Protein AF-A0A016TQR3-F1 (afdb_monomer_lite)

Structure (mmCIF, N/CA/C/O backbone):
data_AF-A0A016TQR3-F1
#
_entry.id   AF-A0A016TQR3-F1
#
loop_
_atom_site.group_PDB
_atom_site.id
_atom_site.type_symbol
_atom_site.label_atom_id
_atom_site.label_alt_id
_atom_site.label_comp_id
_atom_site.label_asym_id
_atom_site.label_entity_id
_atom_site.label_seq_id
_atom_site.pdbx_PDB_ins_code
_atom_site.Cartn_x
_atom_site.Cartn_y
_atom_site.Cartn_z
_atom_site.occupancy
_atom_site.B_iso_or_equiv
_atom_site.auth_seq_id
_atom_site.auth_comp_id
_atom_site.auth_asym_id
_atom_site.auth_atom_id
_atom_site.pdbx_PDB_model_num
ATOM 1 N N . MET A 1 1 ? -5.765 41.422 -17.165 1.00 73.00 1 MET A N 1
ATOM 2 C CA . MET A 1 1 ? -5.885 39.968 -17.413 1.00 73.00 1 MET A CA 1
ATOM 3 C C . MET A 1 1 ? -4.619 39.501 -18.118 1.00 73.00 1 MET A C 1
ATOM 5 O O . MET A 1 1 ? -4.247 40.118 -19.111 1.00 73.00 1 MET A O 1
ATOM 9 N N . ASN A 1 2 ? -3.899 38.522 -17.568 1.00 92.38 2 ASN A N 1
ATOM 10 C CA . ASN A 1 2 ? -2.544 38.173 -18.017 1.00 92.38 2 ASN A CA 1
ATOM 11 C C . ASN A 1 2 ? -2.551 37.248 -19.265 1.00 92.38 2 ASN A C 1
ATOM 13 O O . ASN A 1 2 ? -3.599 36.991 -19.865 1.00 92.38 2 ASN A O 1
ATOM 17 N N . LEU A 1 3 ? -1.380 36.791 -19.731 1.00 90.50 3 LEU A N 1
ATOM 18 C CA . LEU A 1 3 ? -1.295 35.873 -20.880 1.00 90.50 3 LEU A CA 1
ATOM 19 C C . LEU A 1 3 ? -1.914 34.498 -20.577 1.00 90.50 3 LEU A C 1
ATOM 21 O O . LEU A 1 3 ? -2.667 33.982 -21.400 1.00 90.50 3 LEU A O 1
ATOM 25 N N . VAL A 1 4 ? -1.651 33.939 -19.393 1.00 89.12 4 VAL A N 1
ATOM 26 C CA . VAL A 1 4 ? -2.193 32.645 -18.949 1.00 89.12 4 VAL A CA 1
ATOM 27 C C . VAL A 1 4 ? -3.717 32.703 -18.846 1.00 89.12 4 VAL A C 1
ATOM 29 O O . VAL A 1 4 ? -4.380 31.788 -19.312 1.00 89.12 4 VAL A O 1
ATOM 32 N N . ASP A 1 5 ? -4.292 33.795 -18.342 1.00 89.81 5 ASP A N 1
ATOM 33 C CA . ASP A 1 5 ? -5.744 34.011 -18.296 1.00 89.81 5 ASP A CA 1
ATOM 34 C C . ASP A 1 5 ? -6.366 34.072 -19.705 1.00 89.81 5 ASP A C 1
ATOM 36 O O . ASP A 1 5 ? -7.411 33.468 -19.958 1.00 89.81 5 ASP A O 1
ATOM 40 N N . ARG A 1 6 ? -5.717 34.783 -20.643 1.00 90.25 6 ARG A N 1
ATOM 41 C CA . ARG A 1 6 ? -6.154 34.878 -22.051 1.00 90.25 6 ARG A CA 1
ATOM 42 C C . ARG A 1 6 ? -6.093 33.524 -22.758 1.00 90.25 6 ARG A C 1
ATOM 44 O O . ARG A 1 6 ? -7.014 33.185 -23.498 1.00 90.25 6 ARG A O 1
ATOM 51 N N . LEU A 1 7 ? -5.048 32.736 -22.507 1.00 89.31 7 LEU A N 1
ATOM 52 C CA . LEU A 1 7 ? -4.948 31.360 -22.996 1.00 89.31 7 LEU A CA 1
ATOM 53 C C . LEU A 1 7 ? -5.981 30.454 -22.317 1.00 89.31 7 LEU A C 1
ATOM 55 O O . LEU A 1 7 ? -6.650 29.687 -23.000 1.00 89.31 7 LEU A O 1
ATOM 59 N N . ARG A 1 8 ? -6.198 30.595 -21.006 1.00 88.50 8 ARG A N 1
ATOM 60 C CA . ARG A 1 8 ? -7.197 29.840 -20.239 1.00 88.50 8 ARG A CA 1
ATOM 61 C C . ARG A 1 8 ? -8.605 30.053 -20.784 1.00 88.50 8 ARG A C 1
ATOM 63 O O . ARG A 1 8 ? -9.319 29.074 -20.936 1.00 88.50 8 ARG A O 1
ATOM 70 N N . GLN A 1 9 ? -9.003 31.276 -21.133 1.00 86.25 9 GLN A N 1
ATOM 71 C CA . GLN A 1 9 ? -10.311 31.509 -21.763 1.00 86.25 9 GLN A CA 1
ATOM 72 C C . GLN A 1 9 ? -10.464 30.796 -23.118 1.00 86.25 9 GLN A C 1
ATOM 74 O O . GLN A 1 9 ? -11.555 30.327 -23.424 1.00 86.25 9 GLN A O 1
ATOM 79 N N . LYS A 1 10 ? -9.386 30.673 -23.906 1.00 88.75 10 LYS A N 1
ATOM 80 C CA . LYS A 1 10 ? -9.402 30.006 -25.222 1.00 88.75 10 LYS A CA 1
ATOM 81 C C . LYS A 1 10 ? -9.240 28.481 -25.161 1.00 88.75 10 LYS A C 1
ATOM 83 O O . LYS A 1 10 ? -9.727 27.793 -26.049 1.00 88.75 10 LYS A O 1
ATOM 88 N N . LEU A 1 11 ? -8.548 27.961 -24.146 1.00 89.69 11 LEU A N 1
ATOM 89 C CA . LEU A 1 11 ? -8.134 26.553 -24.034 1.00 89.69 11 LEU A CA 1
ATOM 90 C C . LEU A 1 11 ? -8.839 25.789 -22.893 1.00 89.69 11 LEU A C 1
ATOM 92 O O . LEU A 1 11 ? -8.511 24.634 -22.628 1.00 89.69 11 LEU A O 1
ATOM 96 N N . ASN A 1 12 ? -9.793 26.407 -22.186 1.00 89.19 12 ASN A N 1
ATOM 97 C CA . ASN A 1 12 ? -10.526 25.750 -21.102 1.00 89.19 12 ASN A CA 1
ATOM 98 C C . ASN A 1 12 ? -11.423 24.617 -21.626 1.00 89.19 12 ASN A C 1
ATOM 100 O O . ASN A 1 12 ? -12.445 24.851 -22.272 1.00 89.19 12 ASN A O 1
ATOM 104 N N . ILE A 1 13 ? -11.085 23.382 -21.261 1.00 91.62 13 ILE A N 1
ATOM 105 C CA . ILE A 1 13 ? -11.879 22.196 -21.576 1.00 91.62 13 ILE A CA 1
ATOM 106 C C . ILE A 1 13 ? -13.122 22.176 -20.678 1.00 91.62 13 ILE A C 1
ATOM 108 O O . ILE A 1 13 ? -13.078 21.757 -19.516 1.00 91.62 13 ILE A O 1
ATOM 112 N N . GLY A 1 14 ? -14.247 22.636 -21.234 1.00 87.81 14 GLY A N 1
ATOM 113 C CA . GLY A 1 14 ? -15.534 22.700 -20.537 1.00 87.81 14 GLY A CA 1
ATOM 114 C C . GLY A 1 14 ? -16.043 21.329 -20.078 1.00 87.81 14 GLY A C 1
ATOM 115 O O . GLY A 1 14 ? -16.493 21.196 -18.938 1.00 87.81 14 GLY A O 1
ATOM 116 N N . ASN A 1 15 ? -15.901 20.295 -20.918 1.00 93.81 15 ASN A N 1
ATOM 117 C CA . ASN A 1 15 ? -16.308 18.927 -20.588 1.00 93.81 15 ASN A CA 1
ATOM 118 C C . ASN A 1 15 ? -15.488 18.381 -19.403 1.00 93.81 15 ASN A C 1
ATOM 120 O O . ASN A 1 15 ? -14.281 18.152 -19.509 1.00 93.81 15 ASN A O 1
ATOM 124 N N . GLU A 1 16 ? -16.167 18.150 -18.277 1.00 93.38 16 GLU A N 1
ATOM 125 C CA . GLU A 1 16 ? -15.558 17.632 -17.053 1.00 93.38 16 GLU A CA 1
ATOM 126 C C . GLU A 1 16 ? -14.866 16.283 -17.260 1.00 93.38 16 GLU A C 1
ATOM 128 O O . GLU A 1 16 ? -13.769 16.099 -16.744 1.00 93.38 16 GLU A O 1
ATOM 133 N N . LEU A 1 17 ? -15.455 15.359 -18.027 1.00 94.50 17 LEU A N 1
ATOM 134 C CA . LEU A 1 17 ? -14.884 14.025 -18.216 1.00 94.50 17 LEU A CA 1
ATOM 135 C C . LEU A 1 17 ? -13.530 14.092 -18.931 1.00 94.50 17 LEU A C 1
ATOM 137 O O . LEU A 1 17 ? -12.596 13.412 -18.521 1.00 94.50 17 LEU A O 1
ATOM 141 N N . TYR A 1 18 ? -13.398 14.944 -19.951 1.00 95.25 18 TYR A N 1
ATOM 142 C CA . TYR A 1 18 ? -12.132 15.131 -20.669 1.00 95.25 18 TYR A CA 1
ATOM 143 C C . TYR A 1 18 ? -11.087 15.838 -19.799 1.00 95.25 18 TYR A C 1
ATOM 145 O O . TYR A 1 18 ? -9.927 15.432 -19.767 1.00 95.25 18 TYR A O 1
ATOM 153 N N . ARG A 1 19 ? -11.502 16.853 -19.032 1.00 95.56 19 ARG A N 1
ATOM 154 C CA . ARG A 1 19 ? -10.627 17.560 -18.086 1.00 95.56 19 ARG A CA 1
ATOM 155 C C . ARG A 1 19 ? -10.131 16.637 -16.961 1.00 95.56 19 ARG A C 1
ATOM 157 O O . ARG A 1 19 ? -8.961 16.698 -16.597 1.00 95.56 19 ARG A O 1
ATOM 164 N N . ALA A 1 20 ? -10.992 15.753 -16.457 1.00 96.62 20 ALA A N 1
ATOM 165 C CA . ALA A 1 20 ? -10.644 14.732 -15.473 1.00 96.62 20 ALA A CA 1
ATOM 166 C C . ALA A 1 20 ? -9.744 13.634 -16.065 1.00 96.62 20 ALA A C 1
ATOM 168 O O . ALA A 1 20 ? -8.763 13.260 -15.434 1.00 96.62 20 ALA A O 1
ATOM 169 N N . ALA A 1 21 ? -10.010 13.170 -17.291 1.00 98.12 21 ALA A N 1
ATOM 170 C CA . ALA A 1 21 ? -9.163 12.195 -17.981 1.00 98.12 21 ALA A CA 1
ATOM 171 C C . ALA A 1 21 ? -7.731 12.716 -18.191 1.00 98.12 21 ALA A C 1
ATOM 173 O O . ALA A 1 21 ? -6.769 11.996 -17.942 1.00 98.12 21 ALA A O 1
ATOM 174 N N . LEU A 1 22 ? -7.573 13.985 -18.581 1.00 97.88 22 LEU A N 1
ATOM 175 C CA . LEU A 1 22 ? -6.255 14.615 -18.711 1.00 97.88 22 LEU A CA 1
ATOM 176 C C . LEU A 1 22 ? -5.542 14.770 -17.360 1.00 97.88 22 LEU A C 1
ATOM 178 O O . LEU A 1 22 ? -4.329 14.580 -17.296 1.00 97.88 22 LEU A O 1
ATOM 182 N N . ALA A 1 23 ? -6.276 15.057 -16.279 1.00 98.12 23 ALA A N 1
ATOM 183 C CA . ALA A 1 23 ? -5.708 15.082 -14.932 1.00 98.12 23 ALA A CA 1
ATOM 184 C C . ALA A 1 23 ? -5.243 13.689 -14.474 1.00 98.12 23 ALA A C 1
ATOM 186 O O . ALA A 1 23 ? -4.134 13.569 -13.962 1.00 98.12 23 ALA A O 1
ATOM 187 N N . GLU A 1 24 ? -6.030 12.635 -14.715 1.00 98.62 24 GLU A N 1
ATOM 188 C CA . GLU A 1 24 ? -5.632 11.249 -14.432 1.00 98.62 24 GLU A CA 1
ATOM 189 C C . GLU A 1 24 ? -4.402 10.826 -15.247 1.00 98.62 24 GLU A C 1
ATOM 191 O O . GLU A 1 24 ? -3.471 10.257 -14.680 1.00 98.62 24 GLU A O 1
ATOM 196 N N . LEU A 1 25 ? -4.350 11.151 -16.544 1.00 98.69 25 LEU A N 1
ATOM 197 C CA . LEU A 1 25 ? -3.195 10.886 -17.409 1.00 98.69 25 LEU A CA 1
ATOM 198 C C . LEU A 1 25 ? -1.939 11.587 -16.878 1.00 98.69 25 LEU A C 1
ATOM 200 O O . LEU A 1 25 ? -0.921 10.935 -16.650 1.00 98.69 25 LEU A O 1
ATOM 204 N N . PHE A 1 26 ? -2.010 12.899 -16.636 1.00 98.62 26 PHE A N 1
ATOM 205 C CA . PHE A 1 26 ? -0.858 13.677 -16.179 1.00 98.62 26 PHE A CA 1
ATOM 206 C C . PHE A 1 26 ? -0.382 13.247 -14.786 1.00 98.62 26 PHE A C 1
ATOM 208 O O . PHE A 1 26 ? 0.806 13.008 -14.586 1.00 98.62 26 PHE A O 1
ATOM 215 N N . CYS A 1 27 ? -1.297 13.094 -13.827 1.00 98.69 27 CYS A N 1
ATOM 216 C CA . CYS A 1 27 ? -0.936 12.769 -12.448 1.00 98.69 27 CYS A CA 1
ATOM 217 C C . CYS A 1 27 ? -0.469 11.311 -12.304 1.00 98.69 27 CYS A C 1
ATOM 219 O O . CYS A 1 27 ? 0.442 11.047 -11.522 1.00 98.69 27 CYS A O 1
ATOM 221 N N . THR A 1 28 ? -1.000 10.373 -13.100 1.00 98.88 28 THR A N 1
ATOM 222 C CA . THR A 1 28 ? -0.460 9.000 -13.161 1.00 98.88 28 THR A CA 1
ATOM 223 C C . THR A 1 28 ? 0.906 8.979 -13.853 1.00 98.88 28 THR A C 1
ATOM 225 O O . THR A 1 28 ? 1.805 8.270 -13.410 1.00 98.88 28 THR A O 1
ATOM 228 N N . GLY A 1 29 ? 1.115 9.800 -14.889 1.00 98.81 29 GLY A N 1
ATOM 229 C CA . GLY A 1 29 ? 2.429 9.967 -15.516 1.00 98.81 29 GLY A CA 1
ATOM 230 C C . GLY A 1 29 ? 3.480 10.538 -14.567 1.00 98.81 29 GLY A C 1
ATOM 231 O O . GLY A 1 29 ? 4.577 9.993 -14.485 1.00 98.81 29 GLY A O 1
ATOM 232 N N . PHE A 1 30 ? 3.129 11.554 -13.777 1.00 98.75 30 PHE A N 1
ATOM 233 C CA . PHE A 1 30 ? 3.987 12.084 -12.716 1.00 98.75 30 PHE A CA 1
ATOM 234 C C . PHE A 1 30 ? 4.287 11.031 -11.636 1.00 98.75 30 PHE A C 1
ATOM 236 O O . PHE A 1 30 ? 5.444 10.869 -11.248 1.00 98.75 30 PHE A O 1
ATOM 243 N N . LEU A 1 31 ? 3.270 10.274 -11.195 1.00 98.69 31 LEU A N 1
ATOM 244 C CA . LEU A 1 31 ? 3.427 9.183 -10.228 1.00 98.69 31 LEU A CA 1
ATOM 245 C C . LEU A 1 31 ? 4.438 8.133 -10.712 1.00 98.69 31 LEU A C 1
ATOM 247 O O . LEU A 1 31 ? 5.338 7.748 -9.964 1.00 98.69 31 LEU A O 1
ATOM 251 N N . LEU A 1 32 ? 4.321 7.692 -11.968 1.00 98.62 32 LEU A N 1
ATOM 252 C CA . LEU A 1 32 ? 5.238 6.705 -12.536 1.00 98.62 32 LEU A CA 1
ATOM 253 C C . LEU A 1 32 ? 6.623 7.281 -12.818 1.00 98.62 32 LEU A C 1
ATOM 255 O O . LEU A 1 32 ? 7.607 6.595 -12.555 1.00 98.62 32 LEU A O 1
ATOM 259 N N . PHE A 1 33 ? 6.723 8.520 -13.300 1.00 98.75 33 PHE A N 1
ATOM 260 C CA . PHE A 1 33 ? 8.010 9.181 -13.509 1.00 98.75 33 PHE A CA 1
ATOM 261 C C . PHE A 1 33 ? 8.793 9.283 -12.194 1.00 98.75 33 PHE A C 1
ATOM 263 O O . PHE A 1 33 ? 9.902 8.764 -12.092 1.00 98.75 33 PHE A O 1
ATOM 270 N N . GLY A 1 34 ? 8.197 9.864 -11.148 1.00 98.25 34 GLY A N 1
ATOM 271 C CA . GLY A 1 34 ? 8.855 9.992 -9.846 1.00 98.25 34 GLY A CA 1
ATOM 272 C C . GLY A 1 34 ? 9.199 8.632 -9.228 1.00 98.25 34 GLY A C 1
ATOM 273 O O . GLY A 1 34 ? 10.348 8.395 -8.859 1.00 98.25 34 GLY A O 1
ATOM 274 N N . GLY A 1 35 ? 8.236 7.707 -9.178 1.00 97.81 35 GLY A N 1
ATOM 275 C CA . GLY A 1 35 ? 8.433 6.387 -8.578 1.00 97.81 35 GLY A CA 1
ATOM 276 C C . GLY A 1 35 ? 9.458 5.516 -9.315 1.00 97.81 35 GLY A C 1
ATOM 277 O O . GLY A 1 35 ? 10.310 4.883 -8.689 1.00 97.81 35 GLY A O 1
ATOM 278 N N . THR A 1 36 ? 9.446 5.504 -10.651 1.00 98.44 36 THR A N 1
ATOM 279 C CA . THR A 1 36 ? 10.431 4.719 -11.413 1.00 98.44 36 THR A CA 1
ATOM 280 C C . THR A 1 36 ? 11.805 5.399 -11.463 1.00 98.44 36 THR A C 1
ATOM 282 O O . THR A 1 36 ? 12.807 4.689 -11.477 1.00 98.44 36 THR A O 1
ATOM 285 N N . CYS A 1 37 ? 11.906 6.731 -11.337 1.00 97.88 37 CYS A N 1
ATOM 286 C CA . CYS A 1 37 ? 13.180 7.417 -11.064 1.00 97.88 37 CYS A CA 1
ATOM 287 C C . CYS A 1 37 ? 13.779 7.017 -9.699 1.00 97.88 37 CYS A C 1
ATOM 289 O O . CYS A 1 37 ? 14.977 6.748 -9.611 1.00 97.88 37 CYS A O 1
ATOM 291 N N . VAL A 1 38 ? 12.958 6.897 -8.647 1.00 97.00 38 VAL A N 1
ATOM 292 C CA . VAL A 1 38 ? 13.393 6.384 -7.329 1.00 97.00 38 VAL A CA 1
ATOM 293 C C . VAL A 1 38 ? 13.904 4.938 -7.441 1.00 97.00 38 VAL A C 1
ATOM 295 O O . VAL A 1 38 ? 14.979 4.618 -6.922 1.00 97.00 38 VAL A O 1
ATOM 298 N N . ASN A 1 39 ? 13.201 4.078 -8.189 1.00 96.75 39 ASN A N 1
ATOM 299 C CA . ASN A 1 39 ? 13.657 2.711 -8.471 1.00 96.75 39 ASN A CA 1
ATOM 300 C C . ASN A 1 39 ? 14.967 2.681 -9.279 1.00 96.75 39 ASN A C 1
ATOM 302 O O . ASN A 1 39 ? 15.836 1.856 -8.998 1.00 96.75 39 ASN A O 1
ATOM 306 N N . ALA A 1 40 ? 15.126 3.571 -10.265 1.00 97.25 40 ALA A N 1
ATOM 307 C CA . ALA A 1 40 ? 16.334 3.670 -11.081 1.00 97.25 40 ALA A CA 1
ATOM 308 C C . ALA A 1 40 ? 17.554 3.999 -10.211 1.00 97.25 40 ALA A C 1
ATOM 310 O O . ALA A 1 40 ? 18.559 3.296 -10.283 1.00 97.25 40 ALA A O 1
ATOM 311 N N . GLN A 1 41 ? 17.447 4.982 -9.312 1.00 95.56 41 GLN A N 1
ATOM 312 C CA . GLN A 1 41 ? 18.518 5.305 -8.360 1.00 95.56 41 GLN A CA 1
ATOM 313 C C . GLN A 1 41 ? 18.863 4.120 -7.450 1.00 95.56 41 GLN A C 1
ATOM 315 O O . GLN A 1 41 ? 20.037 3.844 -7.219 1.00 95.56 41 GLN A O 1
ATOM 320 N N . PHE A 1 42 ? 17.862 3.382 -6.964 1.00 94.69 42 PHE A N 1
ATOM 321 C CA . PHE A 1 42 ? 18.068 2.217 -6.098 1.00 94.69 42 PHE A CA 1
ATOM 322 C C . PHE A 1 42 ? 18.780 1.051 -6.805 1.00 94.69 42 PHE A C 1
ATOM 324 O O . PHE A 1 42 ? 19.728 0.474 -6.267 1.00 94.69 42 PHE A O 1
ATOM 331 N N . ILE A 1 43 ? 18.343 0.717 -8.022 1.00 95.00 43 ILE A N 1
ATOM 332 C CA . ILE A 1 43 ? 18.852 -0.424 -8.794 1.00 95.00 43 ILE A CA 1
ATOM 333 C C . ILE A 1 43 ? 20.220 -0.105 -9.407 1.00 95.00 43 ILE A C 1
ATOM 335 O O . ILE A 1 43 ? 21.170 -0.863 -9.213 1.00 95.00 43 ILE A O 1
ATOM 339 N N . LEU A 1 44 ? 20.346 1.032 -10.098 1.00 95.81 44 LEU A N 1
ATOM 340 C CA . LEU A 1 44 ? 21.541 1.375 -10.878 1.00 95.81 44 LEU A CA 1
ATOM 341 C C . LEU A 1 44 ? 22.740 1.735 -9.987 1.00 95.81 44 LEU A C 1
ATOM 343 O O . LEU A 1 44 ? 23.872 1.414 -10.340 1.00 95.81 44 LEU A O 1
ATOM 347 N N . SER A 1 45 ? 22.509 2.319 -8.801 1.00 93.69 45 SER A N 1
ATOM 348 C CA . SER A 1 45 ? 23.572 2.548 -7.804 1.00 93.69 45 SER A CA 1
ATOM 349 C C . SER A 1 45 ? 24.004 1.281 -7.060 1.00 93.69 45 SER A C 1
ATOM 351 O O . SER A 1 45 ? 24.914 1.348 -6.234 1.00 93.69 45 SER A O 1
ATOM 353 N N . GLN A 1 46 ? 23.339 0.139 -7.284 1.00 90.19 46 GLN A N 1
ATOM 354 C CA . GLN A 1 46 ? 23.481 -1.071 -6.467 1.00 90.19 46 GLN A CA 1
ATOM 355 C C . GLN A 1 46 ? 23.292 -0.784 -4.964 1.00 90.19 46 GLN A C 1
ATOM 357 O O . GLN A 1 46 ? 24.021 -1.321 -4.132 1.00 90.19 46 GLN A O 1
ATOM 362 N N . ARG A 1 47 ? 22.310 0.068 -4.623 1.00 86.56 47 ARG A N 1
ATOM 363 C CA . ARG A 1 47 ? 21.993 0.543 -3.258 1.00 86.56 47 ARG A CA 1
ATOM 364 C C . ARG A 1 47 ? 23.052 1.437 -2.597 1.00 86.56 47 ARG A C 1
ATOM 366 O O . ARG A 1 47 ? 22.936 1.722 -1.412 1.00 86.56 47 ARG A O 1
ATOM 373 N N . ARG A 1 48 ? 24.069 1.914 -3.325 1.00 86.19 48 ARG A N 1
ATOM 374 C CA . ARG A 1 48 ? 25.114 2.792 -2.755 1.00 86.19 48 ARG A CA 1
ATOM 375 C C . ARG A 1 48 ? 24.631 4.213 -2.455 1.00 86.19 48 ARG A C 1
ATOM 377 O O . ARG A 1 48 ? 25.265 4.899 -1.665 1.00 86.19 48 ARG A O 1
ATOM 384 N N . THR A 1 49 ? 23.549 4.663 -3.094 1.00 85.00 49 THR A N 1
ATOM 385 C CA . THR A 1 49 ? 23.011 6.029 -2.932 1.00 85.00 49 THR A CA 1
ATOM 386 C C . THR A 1 49 ? 21.559 6.064 -2.454 1.00 85.00 49 THR A C 1
ATOM 388 O O . THR A 1 49 ? 20.984 7.144 -2.359 1.00 85.00 49 THR A O 1
ATOM 391 N N . ASN A 1 50 ? 20.926 4.908 -2.230 1.00 83.62 50 ASN A N 1
ATOM 392 C CA . ASN A 1 50 ? 19.510 4.825 -1.879 1.00 83.62 50 ASN A CA 1
ATOM 393 C C . ASN A 1 50 ? 19.202 3.502 -1.153 1.00 83.62 50 ASN A C 1
ATOM 395 O O . ASN A 1 50 ? 19.587 2.430 -1.626 1.00 83.62 50 ASN A O 1
ATOM 399 N N . GLU A 1 51 ? 18.473 3.578 -0.041 1.00 86.88 51 GLU A N 1
ATOM 400 C CA . GLU A 1 51 ? 18.044 2.434 0.775 1.00 86.88 51 GLU A CA 1
ATOM 401 C C . GLU A 1 51 ? 16.554 2.114 0.579 1.00 86.88 51 GLU A C 1
ATOM 403 O O . GLU A 1 51 ? 15.810 2.890 -0.019 1.00 86.88 51 GLU A O 1
ATOM 408 N N . TRP A 1 52 ? 16.083 0.966 1.081 1.00 86.94 52 TRP A N 1
ATOM 409 C CA . TRP A 1 52 ? 14.688 0.568 0.858 1.00 86.94 52 TRP A CA 1
ATOM 410 C C . TRP A 1 52 ? 13.677 1.490 1.564 1.00 86.94 52 TRP A C 1
ATOM 412 O O . TRP A 1 52 ? 12.657 1.845 0.971 1.00 86.94 52 TRP A O 1
ATOM 422 N N . VAL A 1 53 ? 13.987 1.951 2.781 1.00 89.50 53 VAL A N 1
ATOM 423 C CA . VAL A 1 53 ? 13.191 2.960 3.505 1.00 89.50 53 VAL A CA 1
ATOM 424 C C . VAL A 1 53 ? 12.981 4.221 2.651 1.00 89.50 53 VAL A C 1
ATOM 426 O O . VAL A 1 53 ? 11.861 4.717 2.527 1.00 89.50 53 VAL A O 1
ATOM 429 N N . CYS A 1 54 ? 14.027 4.671 1.953 1.00 91.75 54 CYS A N 1
ATOM 430 C CA . CYS A 1 54 ? 13.993 5.816 1.046 1.00 91.75 54 CYS A CA 1
ATOM 431 C C . CYS A 1 54 ? 13.247 5.528 -0.270 1.00 91.75 54 CYS A C 1
ATOM 433 O O . CYS A 1 54 ? 12.601 6.430 -0.802 1.00 91.75 54 CYS A O 1
ATOM 435 N N . VAL A 1 55 ? 13.244 4.283 -0.769 1.00 94.12 55 VAL A N 1
ATOM 436 C CA . VAL A 1 55 ? 12.359 3.874 -1.879 1.00 94.12 55 VAL A CA 1
ATOM 437 C C . VAL A 1 55 ? 10.891 4.002 -1.472 1.00 94.12 55 VAL A C 1
ATOM 439 O O . VAL A 1 55 ? 10.118 4.644 -2.183 1.00 94.12 55 VAL A O 1
ATOM 442 N N . ALA A 1 56 ? 10.510 3.442 -0.323 1.00 95.12 56 ALA A N 1
ATOM 443 C CA . ALA A 1 56 ? 9.135 3.482 0.171 1.00 95.12 56 ALA A CA 1
ATOM 444 C C . ALA A 1 56 ? 8.653 4.927 0.420 1.00 95.12 56 ALA A C 1
ATOM 446 O O . ALA A 1 56 ? 7.605 5.332 -0.088 1.00 95.12 56 ALA A O 1
ATOM 447 N N . VAL A 1 57 ? 9.458 5.735 1.122 1.00 96.00 57 VAL A N 1
ATOM 448 C CA . VAL A 1 57 ? 9.185 7.164 1.362 1.00 96.00 57 VAL A CA 1
ATOM 449 C C . VAL A 1 57 ? 9.127 7.959 0.052 1.00 96.00 57 VAL A C 1
ATOM 451 O O . VAL A 1 57 ? 8.229 8.783 -0.121 1.00 96.00 57 VAL A O 1
ATOM 454 N N . GLY A 1 58 ? 10.032 7.697 -0.896 1.00 97.19 58 GLY A N 1
ATOM 455 C CA . GLY A 1 58 ? 10.063 8.369 -2.196 1.00 97.19 58 GLY A CA 1
ATOM 456 C C . GLY A 1 58 ? 8.787 8.145 -3.010 1.00 97.19 58 GLY A C 1
ATOM 457 O O . GLY A 1 58 ? 8.194 9.107 -3.497 1.00 97.19 58 GLY A O 1
ATOM 458 N N . TRP A 1 59 ? 8.308 6.899 -3.094 1.00 97.81 59 TRP A N 1
ATOM 459 C CA . TRP A 1 59 ? 7.026 6.583 -3.735 1.00 97.81 59 TRP A CA 1
ATOM 460 C C . TRP A 1 59 ? 5.841 7.273 -3.038 1.00 97.81 59 TRP A C 1
ATOM 462 O O . TRP A 1 59 ? 4.980 7.833 -3.720 1.00 97.81 59 TRP A O 1
ATOM 472 N N . GLY A 1 60 ? 5.811 7.301 -1.701 1.00 98.06 60 GLY A N 1
ATOM 473 C CA . GLY A 1 60 ? 4.762 7.985 -0.936 1.00 98.06 60 GLY A CA 1
ATOM 474 C C . GLY A 1 60 ? 4.730 9.505 -1.134 1.00 98.06 60 GLY A C 1
ATOM 475 O O . GLY A 1 60 ? 3.660 10.076 -1.347 1.00 98.06 60 GLY A O 1
ATOM 476 N N . ILE A 1 61 ? 5.891 10.170 -1.143 1.00 98.38 61 ILE A N 1
ATOM 477 C CA . ILE A 1 61 ? 6.004 11.615 -1.415 1.00 98.38 61 ILE A CA 1
ATOM 478 C C . ILE A 1 61 ? 5.589 11.938 -2.858 1.00 98.38 61 ILE A C 1
ATOM 480 O O . ILE A 1 61 ? 4.871 12.911 -3.097 1.00 98.38 61 ILE A O 1
ATOM 484 N N . VAL A 1 62 ? 5.982 11.110 -3.828 1.00 98.50 62 VAL A N 1
ATOM 485 C CA . VAL A 1 62 ? 5.556 11.274 -5.225 1.00 98.50 62 VAL A CA 1
ATOM 486 C C . VAL A 1 62 ? 4.034 11.118 -5.360 1.00 98.50 62 VAL A C 1
ATOM 488 O O . VAL A 1 62 ? 3.406 11.926 -6.049 1.00 98.50 62 VAL A O 1
ATOM 491 N N . LEU A 1 63 ? 3.414 10.152 -4.666 1.00 98.50 63 LEU A N 1
ATOM 492 C CA . LEU A 1 63 ? 1.953 10.005 -4.654 1.00 98.50 63 LEU A CA 1
ATOM 493 C C . LEU A 1 63 ? 1.250 11.197 -3.989 1.00 98.50 63 LEU A C 1
ATOM 495 O O . LEU A 1 63 ? 0.246 11.659 -4.525 1.00 98.50 63 LEU A O 1
ATOM 499 N N . LEU A 1 64 ? 1.778 11.729 -2.880 1.00 98.25 64 LEU A N 1
ATOM 500 C CA . LEU A 1 64 ? 1.251 12.932 -2.219 1.00 98.25 64 LEU A CA 1
ATOM 501 C C . LEU A 1 64 ? 1.103 14.080 -3.226 1.00 98.25 64 LEU A C 1
ATOM 503 O O . LEU A 1 64 ? 0.015 14.644 -3.365 1.00 98.25 64 LEU A O 1
ATOM 507 N N . PHE A 1 65 ? 2.166 14.392 -3.974 1.00 98.31 65 PHE A N 1
ATOM 508 C CA . PHE A 1 65 ? 2.129 15.456 -4.980 1.00 98.31 65 PHE A CA 1
ATOM 509 C C . PHE A 1 65 ? 1.228 15.112 -6.174 1.00 98.31 65 PHE A C 1
ATOM 511 O O . PHE A 1 65 ? 0.467 15.971 -6.623 1.00 98.31 65 PHE A O 1
ATOM 518 N N . ALA A 1 66 ? 1.239 13.863 -6.653 1.00 98.38 66 ALA A N 1
ATOM 519 C CA . ALA A 1 66 ? 0.350 13.417 -7.727 1.00 98.38 66 ALA A CA 1
ATOM 520 C C . ALA A 1 66 ? -1.138 13.589 -7.357 1.00 98.38 66 ALA A C 1
ATOM 522 O O . ALA A 1 66 ? -1.931 14.098 -8.154 1.00 98.38 66 ALA A O 1
ATOM 523 N N . VAL A 1 67 ? -1.512 13.230 -6.124 1.00 98.00 67 VAL A N 1
ATOM 524 C CA . VAL A 1 67 ? -2.872 13.402 -5.600 1.00 98.00 67 VAL A CA 1
ATOM 525 C C . VAL A 1 67 ? -3.196 14.883 -5.410 1.00 98.00 67 VAL A C 1
ATOM 527 O O . VAL A 1 67 ? -4.237 15.335 -5.882 1.00 98.00 67 VAL A O 1
ATOM 530 N N . GLN A 1 68 ? -2.294 15.667 -4.811 1.00 96.69 68 GLN A N 1
ATOM 531 C CA . GLN A 1 68 ? -2.474 17.110 -4.608 1.00 96.69 68 GLN A CA 1
ATOM 532 C C . GLN A 1 68 ? -2.751 17.869 -5.922 1.00 96.69 68 GLN A C 1
ATOM 534 O O . GLN A 1 68 ? -3.538 18.818 -5.922 1.00 96.69 68 GLN A O 1
ATOM 539 N N . MET A 1 69 ? -2.156 17.445 -7.044 1.00 95.94 69 MET A N 1
ATOM 540 C CA . MET A 1 69 ? -2.423 18.019 -8.370 1.00 95.94 69 MET A CA 1
ATOM 541 C C . MET A 1 69 ? -3.795 17.615 -8.939 1.00 95.94 69 MET A C 1
ATOM 543 O O . MET A 1 69 ? -4.536 18.473 -9.422 1.00 95.94 69 MET A O 1
ATOM 547 N N . GLY A 1 70 ? -4.159 16.328 -8.887 1.00 93.50 70 GLY A N 1
ATOM 548 C CA . GLY A 1 70 ? -5.378 15.815 -9.531 1.00 93.50 70 GLY A CA 1
ATOM 549 C C . GLY A 1 70 ? -6.672 15.959 -8.715 1.00 93.50 70 GLY A C 1
ATOM 550 O O . GLY A 1 70 ? -7.764 16.000 -9.290 1.00 93.50 70 GLY A O 1
ATOM 551 N N . PHE A 1 71 ? -6.583 16.059 -7.384 1.00 91.50 71 PHE A N 1
ATOM 552 C CA . PHE A 1 71 ? -7.713 15.885 -6.456 1.00 91.50 71 PHE A CA 1
ATOM 553 C C . PHE A 1 71 ? -8.904 16.817 -6.732 1.00 91.50 71 PHE A C 1
ATOM 555 O O . PHE A 1 71 ? -10.054 16.384 -6.698 1.00 91.50 71 PHE A O 1
ATOM 562 N N . ARG A 1 72 ? -8.649 18.085 -7.088 1.00 90.25 72 ARG A N 1
ATOM 563 C CA . ARG A 1 72 ? -9.702 19.071 -7.412 1.00 90.25 72 ARG A CA 1
ATOM 564 C C . ARG A 1 72 ? -10.260 18.974 -8.841 1.00 90.25 72 ARG A C 1
ATOM 566 O O . ARG A 1 72 ? -11.109 19.789 -9.196 1.00 90.25 72 ARG A O 1
ATOM 573 N N . ILE A 1 73 ? -9.780 18.039 -9.665 1.00 92.56 73 ILE A N 1
ATOM 574 C CA . ILE A 1 73 ? -10.140 17.930 -11.089 1.00 92.56 73 ILE A CA 1
ATOM 575 C C . ILE A 1 73 ? -10.773 16.574 -11.411 1.00 92.56 73 ILE A C 1
ATOM 577 O O . ILE A 1 73 ? -11.844 16.537 -12.013 1.00 92.56 73 ILE A O 1
ATOM 581 N N . SER A 1 74 ? -10.127 15.475 -11.016 1.00 94.38 74 SER A N 1
ATOM 582 C CA . SER A 1 74 ? -10.597 14.102 -11.253 1.00 94.38 74 SER A CA 1
ATOM 583 C C . SER A 1 74 ? -10.989 13.353 -9.980 1.00 94.38 74 SER A C 1
ATOM 585 O O . SER A 1 74 ? -11.615 12.302 -10.072 1.00 94.38 74 SER A O 1
ATOM 587 N N . GLY A 1 75 ? -10.606 13.872 -8.809 1.00 91.94 75 GLY A N 1
ATOM 588 C CA . GLY A 1 75 ? -10.562 13.117 -7.554 1.00 91.94 75 GLY A CA 1
ATOM 589 C C . GLY A 1 75 ? -9.221 12.410 -7.311 1.00 91.94 75 GLY A C 1
ATOM 590 O O . GLY A 1 75 ? -9.030 11.884 -6.221 1.00 91.94 75 GLY A O 1
ATOM 591 N N . ALA A 1 76 ? -8.293 12.444 -8.280 1.00 96.38 76 ALA A N 1
ATOM 592 C CA . ALA A 1 76 ? -6.989 11.770 -8.265 1.00 96.38 76 ALA A CA 1
ATOM 593 C C . ALA A 1 76 ? -7.066 10.283 -7.883 1.00 96.38 76 ALA A C 1
ATOM 595 O O . ALA A 1 76 ? -6.581 9.867 -6.832 1.00 96.38 76 ALA A O 1
ATOM 596 N N . HIS A 1 77 ? -7.662 9.468 -8.754 1.00 98.00 77 HIS A N 1
ATOM 597 C CA . HIS A 1 77 ? -7.725 8.023 -8.524 1.00 98.00 77 HIS A CA 1
ATOM 598 C C . HIS A 1 77 ? -6.364 7.363 -8.784 1.00 98.00 77 HIS A C 1
ATOM 600 O O . HIS A 1 77 ? -5.938 6.504 -8.016 1.00 98.00 77 HIS A O 1
ATOM 606 N N . LEU A 1 78 ? -5.706 7.758 -9.884 1.00 98.31 78 LEU A N 1
ATOM 607 C CA . LEU A 1 78 ? -4.357 7.378 -10.340 1.00 98.31 78 LEU A CA 1
ATOM 608 C C . LEU A 1 78 ? -4.103 5.863 -10.470 1.00 98.31 78 LEU A C 1
ATOM 610 O O . LEU A 1 78 ? -2.967 5.404 -10.613 1.00 98.31 78 LEU A O 1
ATOM 614 N N . ASN A 1 79 ? -5.173 5.076 -10.378 1.00 98.62 79 ASN A N 1
ATOM 615 C CA . ASN A 1 79 ? -5.159 3.637 -10.194 1.00 98.62 79 ASN A CA 1
ATOM 616 C C . ASN A 1 79 ? -6.499 3.046 -10.691 1.00 98.62 79 ASN A C 1
ATOM 618 O O . ASN A 1 79 ? -7.569 3.436 -10.193 1.00 98.62 79 ASN A O 1
ATOM 622 N N . PRO A 1 80 ? -6.472 2.072 -11.621 1.00 98.81 80 PRO A N 1
ATOM 623 C CA . PRO A 1 80 ? -7.660 1.346 -12.062 1.00 98.81 80 PRO A CA 1
ATOM 624 C C . PRO A 1 80 ? -8.423 0.667 -10.922 1.00 98.81 80 PRO A C 1
ATOM 626 O O . PRO A 1 80 ? -9.650 0.679 -10.927 1.00 98.81 80 PRO A O 1
ATOM 629 N N . ALA A 1 81 ? -7.725 0.147 -9.911 1.00 98.69 81 ALA A N 1
ATOM 630 C CA . ALA A 1 81 ? -8.323 -0.551 -8.776 1.00 98.69 81 ALA A CA 1
ATOM 631 C C . ALA A 1 81 ? -9.049 0.410 -7.812 1.00 98.69 81 ALA A C 1
ATOM 633 O O . ALA A 1 81 ? -10.172 0.128 -7.391 1.00 98.69 81 ALA A O 1
ATOM 634 N N . VAL A 1 82 ? -8.480 1.599 -7.557 1.00 98.44 82 VAL A N 1
ATOM 635 C CA . VAL A 1 82 ? -9.170 2.689 -6.831 1.00 98.44 82 VAL A CA 1
ATOM 636 C C . VAL A 1 82 ? -10.424 3.120 -7.593 1.00 98.44 82 VAL A C 1
ATOM 638 O O . VAL A 1 82 ? -11.515 3.204 -7.032 1.00 98.44 82 VAL A O 1
ATOM 641 N N . SER A 1 83 ? -10.291 3.308 -8.908 1.00 98.44 83 SER A N 1
ATOM 642 C CA . SER A 1 83 ? -11.419 3.644 -9.784 1.00 98.44 83 SER A CA 1
ATOM 643 C C . SER A 1 83 ? -12.504 2.559 -9.772 1.00 98.44 83 SER A C 1
ATOM 645 O O . SER A 1 83 ? -13.691 2.876 -9.819 1.00 98.44 83 SER A O 1
ATOM 647 N N . PHE A 1 84 ? -12.113 1.287 -9.667 1.00 98.06 84 PHE A N 1
ATOM 648 C CA . PHE A 1 84 ? -13.024 0.149 -9.656 1.00 98.06 84 PHE A CA 1
ATOM 649 C C . PHE A 1 84 ? -13.818 0.032 -8.352 1.00 98.06 84 PHE A C 1
ATOM 651 O O . PHE A 1 84 ? -15.040 -0.102 -8.418 1.00 98.06 84 PHE A O 1
ATOM 658 N N . PHE A 1 85 ? -13.202 0.158 -7.167 1.00 95.12 85 PHE A N 1
ATOM 659 C CA . PHE A 1 85 ? -13.992 0.107 -5.927 1.00 95.12 85 PHE A CA 1
ATOM 660 C C . PHE A 1 85 ? -14.966 1.293 -5.839 1.00 95.12 85 PHE A C 1
ATOM 662 O O . PHE A 1 85 ? -16.127 1.102 -5.471 1.00 95.12 85 PHE A O 1
ATOM 669 N N . LEU A 1 86 ? -14.545 2.490 -6.272 1.00 95.12 86 LEU A N 1
ATOM 670 C CA . LEU A 1 86 ? -15.410 3.672 -6.356 1.00 95.12 86 LEU A CA 1
ATOM 671 C C . LEU A 1 86 ? -16.576 3.468 -7.340 1.00 95.12 86 LEU A C 1
ATOM 673 O O . LEU A 1 86 ? -17.680 3.949 -7.083 1.00 95.12 86 LEU A O 1
ATOM 677 N N . PHE A 1 87 ? -16.372 2.710 -8.421 1.00 94.81 87 PHE A N 1
ATOM 678 C CA . PHE A 1 87 ? -17.451 2.245 -9.292 1.00 94.81 87 PHE A CA 1
ATOM 679 C C . PHE A 1 87 ? -18.385 1.248 -8.574 1.00 94.81 87 PHE A C 1
ATOM 681 O O . PHE A 1 87 ? -19.598 1.441 -8.625 1.00 94.81 87 PHE A O 1
ATOM 688 N N . THR A 1 88 ? -17.874 0.261 -7.820 1.00 92.94 88 THR A N 1
ATOM 689 C CA . THR A 1 88 ? -18.739 -0.680 -7.061 1.00 92.94 88 THR A CA 1
ATOM 690 C C . THR A 1 88 ? -19.578 -0.007 -5.969 1.00 92.94 88 THR A C 1
ATOM 692 O O . THR A 1 88 ? -20.702 -0.425 -5.717 1.00 92.94 88 THR A O 1
ATOM 695 N N . GLN A 1 89 ? -19.080 1.072 -5.356 1.00 90.75 89 GLN A N 1
ATOM 696 C CA . GLN A 1 89 ? -19.838 1.894 -4.400 1.00 90.75 89 GLN A CA 1
ATOM 697 C C . GLN A 1 89 ? -20.803 2.886 -5.092 1.00 90.75 89 GLN A C 1
ATOM 699 O O . GLN A 1 89 ? -21.541 3.620 -4.429 1.00 90.75 89 GLN A O 1
ATOM 704 N N . GLY A 1 90 ? -20.797 2.937 -6.430 1.00 88.38 90 GLY A N 1
ATOM 705 C CA . GLY A 1 90 ? -21.605 3.848 -7.241 1.00 88.38 90 GLY A CA 1
ATOM 706 C C . GLY A 1 90 ? -21.180 5.319 -7.163 1.00 88.38 90 GLY A C 1
ATOM 707 O O . GLY A 1 90 ? -21.963 6.193 -7.523 1.00 88.38 90 GLY A O 1
ATOM 708 N N . LYS A 1 91 ? -19.957 5.609 -6.694 1.00 88.38 91 LYS A N 1
ATOM 709 C CA . LYS A 1 91 ? -19.397 6.970 -6.583 1.00 88.38 91 LYS A CA 1
ATOM 710 C C . LYS A 1 91 ? -18.973 7.537 -7.951 1.00 88.38 91 LYS A C 1
ATOM 712 O O . LYS A 1 91 ? -18.947 8.756 -8.113 1.00 88.38 91 LYS A O 1
ATOM 717 N N . ILE A 1 92 ? -18.712 6.669 -8.940 1.00 92.75 92 ILE A N 1
ATOM 718 C CA . ILE A 1 92 ? -18.544 7.004 -10.369 1.00 92.75 92 ILE A CA 1
ATOM 719 C C . ILE A 1 92 ? -19.369 6.071 -11.275 1.00 92.75 92 ILE A C 1
ATOM 721 O O . ILE A 1 92 ? -19.777 4.991 -10.855 1.00 92.75 92 ILE A O 1
ATOM 725 N N . ASN A 1 93 ? -19.584 6.466 -12.536 1.00 93.75 93 ASN A N 1
ATOM 726 C CA . ASN A 1 93 ? -20.237 5.633 -13.555 1.00 93.75 93 ASN A CA 1
ATOM 727 C C . ASN A 1 93 ? -19.228 4.854 -14.428 1.00 93.75 93 ASN A C 1
ATOM 729 O O . ASN A 1 93 ? -18.036 5.170 -14.455 1.00 93.75 93 ASN A O 1
ATOM 733 N N . ALA A 1 94 ? -19.720 3.857 -15.174 1.00 95.75 94 ALA A N 1
ATOM 734 C CA . ALA A 1 94 ? -18.896 2.966 -15.998 1.00 95.75 94 ALA A CA 1
ATOM 735 C C . ALA A 1 94 ? -18.089 3.694 -17.093 1.00 95.75 94 ALA A C 1
ATOM 737 O O . ALA A 1 94 ? -16.953 3.316 -17.364 1.00 95.75 94 ALA A O 1
ATOM 738 N N . LEU A 1 95 ? -18.631 4.763 -17.691 1.00 96.44 95 LEU A N 1
ATOM 739 C CA . LEU A 1 95 ? -17.918 5.543 -18.709 1.00 96.44 95 LEU A CA 1
ATOM 740 C C . LEU A 1 95 ? -16.735 6.310 -18.099 1.00 96.44 95 LEU A C 1
ATOM 742 O O . LEU A 1 95 ? -15.635 6.264 -18.646 1.00 96.44 95 LEU A O 1
ATOM 746 N N . ARG A 1 96 ? -16.931 6.965 -16.942 1.00 96.81 96 ARG A N 1
ATOM 747 C CA . ARG A 1 96 ? -15.840 7.624 -16.201 1.00 96.81 96 ARG A CA 1
ATOM 748 C C . ARG A 1 96 ? -14.784 6.603 -15.772 1.00 96.81 96 ARG A C 1
ATOM 750 O O . ARG A 1 96 ? -13.604 6.882 -15.936 1.00 96.81 96 ARG A O 1
ATOM 757 N N . PHE A 1 97 ? -15.195 5.418 -15.315 1.00 97.69 97 PHE A N 1
ATOM 758 C CA . PHE A 1 97 ? -14.285 4.314 -14.996 1.00 97.69 97 PHE A CA 1
ATOM 759 C C . PHE A 1 97 ? -13.422 3.901 -16.203 1.00 97.69 97 PHE A C 1
ATOM 761 O O . PHE A 1 97 ? -12.200 3.979 -16.116 1.00 97.69 97 PHE A O 1
ATOM 768 N N . ILE A 1 98 ? -14.025 3.537 -17.341 1.00 98.25 98 ILE A N 1
ATOM 769 C CA . ILE A 1 98 ? -13.289 3.083 -18.537 1.00 98.25 98 ILE A CA 1
ATOM 770 C C . ILE A 1 98 ? -12.324 4.167 -19.042 1.00 98.25 98 ILE A C 1
ATOM 772 O O . ILE A 1 98 ? -11.153 3.884 -19.298 1.00 98.25 98 ILE A O 1
ATOM 776 N N . VAL A 1 99 ? -12.785 5.419 -19.131 1.00 98.38 99 VAL A N 1
ATOM 777 C CA . VAL A 1 99 ? -11.953 6.554 -19.564 1.00 98.38 99 VAL A CA 1
ATOM 778 C C . VAL A 1 99 ? -10.783 6.794 -18.604 1.00 98.38 99 VAL A C 1
ATOM 780 O O . VAL A 1 99 ? -9.671 7.051 -19.063 1.00 98.38 99 VAL A O 1
ATOM 783 N N . PHE A 1 100 ? -10.995 6.667 -17.289 1.00 98.56 100 PHE A N 1
ATOM 784 C CA . PHE A 1 100 ? -9.923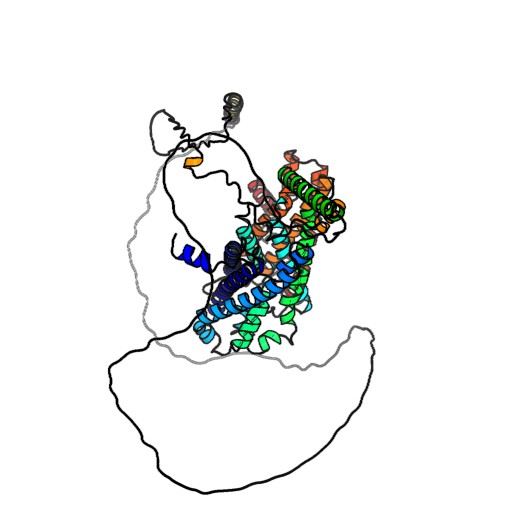 6.784 -16.298 1.00 98.56 100 PHE A CA 1
ATOM 785 C C . PHE A 1 100 ? -8.896 5.656 -16.452 1.00 98.56 100 PHE A C 1
ATOM 787 O O . PHE A 1 100 ? -7.706 5.947 -16.487 1.00 98.56 100 PHE A O 1
ATOM 794 N N . VAL A 1 101 ? -9.320 4.399 -16.632 1.00 98.69 101 VAL A N 1
ATOM 795 C CA . VAL A 1 101 ? -8.394 3.265 -16.826 1.00 98.69 101 VAL A CA 1
ATOM 796 C C . VAL A 1 101 ? -7.522 3.455 -18.072 1.00 98.69 101 VAL A C 1
ATOM 798 O O . VAL A 1 101 ? -6.315 3.213 -18.012 1.00 98.69 101 VAL A O 1
ATOM 801 N N . VAL A 1 102 ? -8.088 3.930 -19.186 1.00 98.69 102 VAL A N 1
ATOM 802 C CA . VAL A 1 102 ? -7.315 4.243 -20.403 1.00 98.69 102 VAL A CA 1
ATOM 803 C C . VAL A 1 102 ? -6.328 5.388 -20.145 1.00 98.69 102 VAL A C 1
ATOM 805 O O . VAL A 1 102 ? -5.136 5.246 -20.422 1.00 98.69 102 VAL A O 1
ATOM 808 N N . ALA A 1 103 ? -6.791 6.492 -19.553 1.00 98.81 103 ALA A N 1
ATOM 809 C CA . ALA A 1 103 ? -5.959 7.655 -19.242 1.00 98.81 103 ALA A CA 1
ATOM 810 C C . ALA A 1 103 ? -4.794 7.323 -18.291 1.00 98.81 103 ALA A C 1
ATOM 812 O O . ALA A 1 103 ? -3.656 7.709 -18.555 1.00 98.81 103 ALA A O 1
ATOM 813 N N . GLN A 1 104 ? -5.059 6.562 -17.225 1.00 98.88 104 GLN A N 1
ATOM 814 C CA . GLN A 1 104 ? -4.069 6.113 -16.243 1.00 98.88 104 GLN A CA 1
ATOM 815 C C . GLN A 1 104 ? -2.983 5.249 -16.897 1.00 98.88 104 GLN A C 1
ATOM 817 O O . GLN A 1 104 ? -1.803 5.455 -16.631 1.00 98.88 104 GLN A O 1
ATOM 822 N N . ASN A 1 105 ? -3.348 4.321 -17.789 1.00 98.81 105 ASN A N 1
ATOM 823 C CA . ASN A 1 105 ? -2.375 3.470 -18.484 1.00 98.81 105 ASN A CA 1
ATOM 824 C C . ASN A 1 105 ? -1.495 4.250 -19.474 1.00 98.81 105 ASN A C 1
ATOM 826 O O . ASN A 1 105 ? -0.284 4.028 -19.510 1.00 98.81 105 ASN A O 1
ATOM 830 N N . ILE A 1 106 ? -2.071 5.196 -20.227 1.00 98.88 106 ILE A N 1
ATOM 831 C CA . ILE A 1 106 ? -1.305 6.093 -21.111 1.00 98.88 106 ILE A CA 1
ATOM 832 C C . ILE A 1 106 ? -0.358 6.970 -20.280 1.00 98.88 106 ILE A C 1
ATOM 834 O O . ILE A 1 106 ? 0.824 7.078 -20.601 1.00 98.88 106 ILE A O 1
ATOM 838 N N . GLY A 1 107 ? -0.844 7.538 -19.172 1.00 98.88 107 GLY A N 1
ATOM 839 C CA . GLY A 1 107 ? -0.023 8.291 -18.226 1.00 98.88 107 GLY A CA 1
ATOM 840 C C . GLY A 1 107 ? 1.149 7.462 -17.705 1.00 98.88 107 GLY A C 1
ATOM 841 O O . GLY A 1 107 ? 2.301 7.869 -17.827 1.00 98.88 107 GLY A O 1
ATOM 842 N N . ALA A 1 108 ? 0.874 6.260 -17.200 1.00 98.88 108 ALA A N 1
ATOM 843 C CA . ALA A 1 108 ? 1.879 5.352 -16.658 1.00 98.88 108 ALA A CA 1
ATOM 844 C C . ALA A 1 108 ? 2.959 4.943 -17.681 1.00 98.88 108 ALA A C 1
ATOM 846 O O . ALA A 1 108 ? 4.141 4.888 -17.333 1.00 98.88 108 ALA A O 1
ATOM 847 N N . PHE A 1 109 ? 2.574 4.712 -18.942 1.00 98.88 109 PHE A N 1
ATOM 848 C CA . PHE A 1 109 ? 3.504 4.488 -20.055 1.00 98.88 109 PHE A CA 1
ATOM 849 C C . PHE A 1 109 ? 4.420 5.705 -20.277 1.00 98.88 109 PHE A C 1
ATOM 851 O O . PHE A 1 109 ? 5.639 5.557 -20.337 1.00 98.88 109 PHE A O 1
ATOM 858 N N . LEU A 1 110 ? 3.850 6.914 -20.353 1.00 98.88 110 LEU A N 1
ATOM 859 C CA . LEU A 1 110 ? 4.600 8.156 -20.581 1.00 98.88 110 LEU A CA 1
ATOM 860 C C . LEU A 1 110 ? 5.524 8.509 -19.403 1.00 98.88 110 LEU A C 1
ATOM 862 O O . LEU A 1 110 ? 6.629 9.007 -19.622 1.00 98.88 110 LEU A O 1
ATOM 866 N N . GLY A 1 111 ? 5.121 8.204 -18.166 1.00 98.81 111 GLY A N 1
ATOM 867 C CA . GLY A 1 111 ? 5.974 8.335 -16.983 1.00 98.81 111 GLY A CA 1
ATOM 868 C C . GLY A 1 111 ? 7.200 7.419 -17.045 1.00 98.81 111 GLY A C 1
ATOM 869 O O . GLY A 1 111 ? 8.326 7.886 -16.889 1.00 98.81 111 GLY A O 1
ATOM 870 N N . ALA A 1 112 ? 6.996 6.136 -17.365 1.00 98.81 112 ALA A N 1
ATOM 871 C CA . ALA A 1 112 ? 8.083 5.167 -17.532 1.00 98.81 112 ALA A CA 1
ATOM 872 C C . ALA A 1 112 ? 9.031 5.525 -18.696 1.00 98.81 112 ALA A C 1
ATOM 874 O O . ALA A 1 112 ? 10.251 5.444 -18.541 1.00 98.81 112 ALA A O 1
ATOM 875 N N . LEU A 1 113 ? 8.487 5.988 -19.828 1.00 98.81 113 LEU A N 1
ATOM 876 C CA . LEU A 1 113 ? 9.262 6.526 -20.952 1.00 98.81 113 LEU A CA 1
ATOM 877 C C . LEU A 1 113 ? 10.129 7.717 -20.516 1.00 98.81 113 LEU A C 1
ATOM 879 O O . LEU A 1 113 ? 11.315 7.762 -20.832 1.00 98.81 113 LEU A O 1
ATOM 883 N N . SER A 1 114 ? 9.558 8.651 -19.751 1.00 98.75 114 SER A N 1
ATOM 884 C CA . SER A 1 114 ? 10.269 9.836 -19.254 1.00 98.75 114 SER A CA 1
ATOM 885 C C . SER A 1 114 ? 11.445 9.451 -18.348 1.00 98.75 114 SER A C 1
ATOM 887 O O . SER A 1 114 ? 12.546 9.976 -18.506 1.00 98.75 114 SER A O 1
ATOM 889 N N . THR A 1 115 ? 11.263 8.474 -17.455 1.00 98.69 115 THR A N 1
ATOM 890 C CA . THR A 1 115 ? 12.350 7.930 -16.624 1.00 98.69 115 THR A CA 1
ATOM 891 C C . THR A 1 115 ? 13.420 7.235 -17.460 1.00 98.69 115 THR A C 1
ATOM 893 O O . THR A 1 115 ? 14.606 7.421 -17.200 1.00 98.69 115 THR A O 1
ATOM 896 N N . PHE A 1 116 ? 13.040 6.457 -18.478 1.00 98.69 116 PHE A N 1
ATOM 897 C CA . PHE A 1 116 ? 14.011 5.798 -19.355 1.00 98.69 116 PHE A CA 1
ATOM 898 C C . PHE A 1 116 ? 14.840 6.793 -20.172 1.00 98.69 116 PHE A C 1
ATOM 900 O O . PHE A 1 116 ? 16.020 6.540 -20.376 1.00 98.69 116 PHE A O 1
ATOM 907 N N . ILE A 1 117 ? 14.258 7.920 -20.595 1.00 98.56 117 ILE A N 1
ATOM 908 C CA . ILE A 1 117 ? 14.997 9.010 -21.249 1.00 98.56 117 ILE A CA 1
ATOM 909 C C . ILE A 1 117 ? 16.007 9.623 -20.267 1.00 98.56 117 ILE A C 1
ATOM 911 O O . ILE A 1 117 ? 17.190 9.697 -20.582 1.00 98.56 117 ILE A O 1
ATOM 915 N N . VAL A 1 118 ? 15.572 9.992 -19.055 1.00 98.44 118 VAL A N 1
ATOM 916 C CA . VAL A 1 118 ? 16.439 10.614 -18.031 1.00 98.44 118 VAL A CA 1
ATOM 917 C C . VAL A 1 118 ? 17.575 9.690 -17.571 1.00 98.44 118 VAL A C 1
ATOM 919 O O . VAL A 1 118 ? 18.680 10.159 -17.315 1.00 98.44 118 VAL A O 1
ATOM 922 N N . TYR A 1 119 ? 17.333 8.380 -17.485 1.00 98.31 119 TYR A N 1
ATOM 923 C CA . TYR A 1 119 ? 18.324 7.389 -17.048 1.00 98.31 119 TYR A CA 1
ATOM 924 C C . TYR A 1 119 ? 18.943 6.578 -18.202 1.00 98.31 119 TYR A C 1
ATOM 926 O O . TYR A 1 119 ? 19.573 5.552 -17.938 1.00 98.31 119 TYR A O 1
ATOM 934 N N . TYR A 1 120 ? 18.797 7.000 -19.466 1.00 98.44 120 TYR A N 1
ATOM 935 C CA . TYR A 1 120 ? 19.150 6.180 -20.635 1.00 98.44 120 TYR A CA 1
ATOM 936 C C . TYR A 1 120 ? 20.587 5.645 -20.589 1.00 98.44 120 TYR A C 1
ATOM 938 O O . TYR A 1 120 ? 20.801 4.437 -20.733 1.00 98.44 120 TYR A O 1
ATOM 946 N N . ASP A 1 121 ? 21.566 6.518 -20.344 1.00 98.19 121 ASP A N 1
ATOM 947 C CA . ASP A 1 121 ? 22.980 6.139 -20.307 1.00 98.19 121 ASP A CA 1
ATOM 948 C C . ASP A 1 121 ? 23.314 5.290 -19.079 1.00 98.19 121 ASP A C 1
ATOM 950 O O . ASP A 1 121 ? 24.002 4.278 -19.198 1.00 98.19 121 ASP A O 1
ATOM 954 N N . ALA A 1 122 ? 22.752 5.626 -17.914 1.00 97.94 122 ALA A N 1
ATOM 955 C CA . ALA A 1 122 ? 22.951 4.871 -16.679 1.00 97.94 122 ALA A CA 1
ATOM 956 C C . ALA A 1 122 ? 22.396 3.436 -16.781 1.00 97.94 122 ALA A C 1
ATOM 958 O O . ALA A 1 122 ? 23.074 2.485 -16.392 1.00 97.94 122 ALA A O 1
ATOM 959 N N . ILE A 1 123 ? 21.203 3.262 -17.363 1.00 98.44 123 ILE A N 1
ATOM 960 C CA . ILE A 1 123 ? 20.607 1.946 -17.648 1.00 98.44 123 ILE A CA 1
ATOM 961 C C . ILE A 1 123 ? 21.461 1.205 -18.685 1.00 98.44 123 ILE A C 1
ATOM 963 O O . ILE A 1 123 ? 21.803 0.045 -18.479 1.00 98.44 123 ILE A O 1
ATOM 967 N N . SER A 1 124 ? 21.853 1.872 -19.774 1.00 98.19 124 SER A N 1
ATOM 968 C CA . SER A 1 124 ? 22.653 1.289 -20.864 1.00 98.19 124 SER A C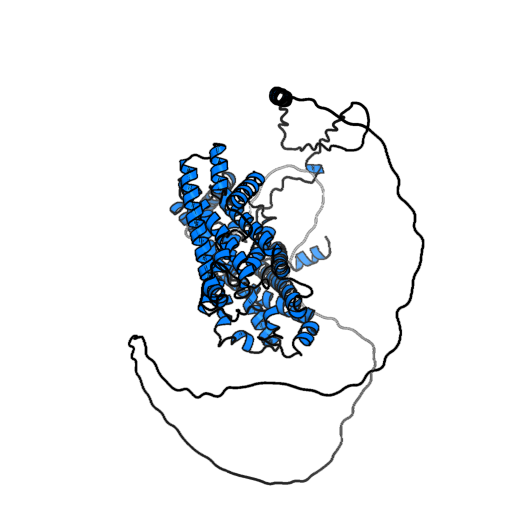A 1
ATOM 969 C C . SER A 1 124 ? 24.056 0.849 -20.439 1.00 98.19 124 SER A C 1
ATOM 971 O O . SER A 1 124 ? 24.543 -0.168 -20.928 1.00 98.19 124 SER A O 1
ATOM 973 N N . HIS A 1 125 ? 24.684 1.574 -19.515 1.00 97.75 125 HIS A N 1
ATOM 974 C CA . HIS A 1 125 ? 25.930 1.182 -18.862 1.00 97.75 125 HIS A CA 1
ATOM 975 C C . HIS A 1 125 ? 25.700 0.006 -17.896 1.00 97.75 125 HIS A C 1
ATOM 977 O O . HIS A 1 125 ? 26.420 -0.993 -17.929 1.00 97.75 125 HIS A O 1
ATOM 983 N N . PHE A 1 126 ? 24.650 0.068 -17.071 1.00 97.75 126 PHE A N 1
ATOM 984 C CA . PHE A 1 126 ? 24.348 -0.976 -16.090 1.00 97.75 126 PHE A CA 1
ATOM 985 C C . PHE A 1 126 ? 23.952 -2.319 -16.722 1.00 97.75 126 PHE A C 1
ATOM 987 O O . PHE A 1 126 ? 24.368 -3.358 -16.211 1.00 97.75 126 PHE A O 1
ATOM 994 N N . ASP A 1 127 ? 23.214 -2.335 -17.835 1.00 97.00 127 ASP A N 1
ATOM 995 C CA . ASP A 1 127 ? 22.744 -3.560 -18.504 1.00 97.00 127 ASP A CA 1
ATOM 996 C C . ASP A 1 127 ? 23.508 -3.937 -19.789 1.00 97.00 127 ASP A C 1
ATOM 998 O O . ASP A 1 127 ? 23.102 -4.873 -20.479 1.00 97.00 127 ASP A O 1
ATOM 1002 N N . ASN A 1 128 ? 24.618 -3.253 -20.109 1.00 96.44 128 ASN A N 1
ATOM 1003 C CA . ASN A 1 128 ? 25.356 -3.394 -21.378 1.00 96.44 128 ASN A CA 1
ATOM 1004 C C . ASN A 1 128 ? 24.423 -3.313 -22.611 1.00 96.44 128 ASN A C 1
ATOM 1006 O O . ASN A 1 128 ? 24.527 -4.116 -23.538 1.00 96.44 128 ASN A O 1
ATOM 1010 N N . ARG A 1 129 ? 23.454 -2.388 -22.594 1.00 95.50 129 ARG A N 1
ATOM 1011 C CA . ARG A 1 129 ? 22.387 -2.210 -23.605 1.00 95.50 129 ARG A CA 1
ATOM 1012 C C . ARG A 1 129 ? 21.520 -3.456 -23.863 1.00 95.50 129 ARG A C 1
ATOM 1014 O O . ARG A 1 129 ? 20.730 -3.454 -24.801 1.00 95.50 129 ARG A O 1
ATOM 1021 N N . THR A 1 130 ? 21.619 -4.498 -23.033 1.00 96.56 130 THR A N 1
ATOM 1022 C CA . THR A 1 130 ? 20.990 -5.813 -23.271 1.00 96.56 130 THR A CA 1
ATOM 1023 C C . THR A 1 130 ? 19.561 -5.915 -22.711 1.00 96.56 130 THR A C 1
ATOM 1025 O O . THR A 1 130 ? 18.858 -6.877 -23.004 1.00 96.56 130 THR A O 1
ATOM 1028 N N . ARG A 1 131 ? 19.100 -4.924 -21.926 1.00 97.25 131 ARG A N 1
ATOM 1029 C CA . ARG A 1 131 ? 17.703 -4.811 -21.447 1.00 97.25 131 ARG A CA 1
ATOM 1030 C C . ARG A 1 131 ? 17.204 -6.073 -20.723 1.00 97.25 131 ARG A C 1
ATOM 1032 O O . ARG A 1 131 ? 16.191 -6.683 -21.069 1.00 97.25 131 ARG A O 1
ATOM 1039 N N . TYR A 1 132 ? 17.928 -6.488 -19.684 1.00 96.88 132 TYR A N 1
ATOM 1040 C CA . TYR A 1 132 ? 17.609 -7.707 -18.938 1.00 96.88 132 TYR A CA 1
ATOM 1041 C C . TYR A 1 132 ? 16.313 -7.582 -18.115 1.00 96.88 132 TYR A C 1
ATOM 1043 O O . TYR A 1 132 ? 16.141 -6.675 -17.298 1.00 96.88 132 TYR A O 1
ATOM 1051 N N . VAL A 1 133 ? 15.435 -8.582 -18.248 1.00 96.94 133 VAL A N 1
ATOM 1052 C CA . VAL A 1 133 ? 14.218 -8.724 -17.422 1.00 96.94 133 VAL A CA 1
ATOM 1053 C C . VAL A 1 133 ? 14.491 -9.402 -16.071 1.00 96.94 133 VAL A C 1
ATOM 1055 O O . VAL A 1 133 ? 13.754 -9.202 -15.112 1.00 96.94 133 VAL A O 1
ATOM 1058 N N . SER A 1 134 ? 15.544 -10.217 -15.968 1.00 94.69 134 SER A N 1
ATOM 1059 C CA . SER A 1 134 ? 15.845 -11.010 -14.767 1.00 94.69 134 SER A CA 1
ATOM 1060 C C . SER A 1 134 ? 17.320 -11.401 -14.700 1.00 94.69 134 SER A C 1
ATOM 1062 O O . SER A 1 134 ? 17.884 -11.757 -15.733 1.00 94.69 134 SER A O 1
ATOM 1064 N N . GLY A 1 135 ? 17.897 -11.428 -13.498 1.00 93.00 135 GLY A N 1
ATOM 1065 C CA . GLY A 1 135 ? 19.316 -11.718 -13.249 1.00 93.00 135 GLY A CA 1
ATOM 1066 C C . GLY A 1 135 ? 20.034 -10.528 -12.594 1.00 93.00 135 GLY A C 1
ATOM 1067 O O . GLY A 1 135 ? 19.395 -9.507 -12.340 1.00 93.00 135 GLY A O 1
ATOM 1068 N N . PRO A 1 136 ? 21.350 -10.617 -12.321 1.00 92.44 136 PRO A N 1
ATOM 1069 C CA . PRO A 1 136 ? 22.082 -9.582 -11.577 1.00 92.44 136 PRO A CA 1
ATOM 1070 C C . PRO A 1 136 ? 22.116 -8.199 -12.245 1.00 92.44 136 PRO A C 1
ATOM 1072 O O . PRO A 1 136 ? 22.245 -7.194 -11.555 1.00 92.44 136 PRO A O 1
ATOM 1075 N N . ARG A 1 137 ? 21.984 -8.145 -13.578 1.00 95.44 137 ARG A N 1
ATOM 1076 C CA . ARG A 1 137 ? 21.963 -6.907 -14.380 1.00 95.44 137 ARG A CA 1
ATOM 1077 C C . ARG A 1 137 ? 20.555 -6.537 -14.873 1.00 95.44 137 ARG A C 1
ATOM 1079 O O . ARG A 1 137 ? 20.422 -5.844 -15.875 1.00 95.44 137 ARG A O 1
ATOM 1086 N N . ALA A 1 138 ? 19.509 -7.039 -14.208 1.00 96.88 138 ALA A N 1
ATOM 1087 C CA . ALA A 1 138 ? 18.121 -6.732 -14.548 1.00 96.88 138 ALA A CA 1
ATOM 1088 C C . ALA A 1 138 ? 17.799 -5.241 -14.371 1.00 96.88 138 ALA A C 1
ATOM 1090 O O . ALA A 1 138 ? 18.173 -4.631 -13.369 1.00 96.88 138 ALA A O 1
ATOM 1091 N N . THR A 1 139 ? 17.082 -4.690 -15.349 1.00 98.31 139 THR A N 1
ATOM 1092 C CA . THR A 1 139 ? 16.665 -3.281 -15.407 1.00 98.31 139 THR A CA 1
ATOM 1093 C C . THR A 1 139 ? 15.158 -3.119 -15.640 1.00 98.31 139 THR A C 1
ATOM 1095 O O . THR A 1 139 ? 14.601 -2.069 -15.323 1.00 98.31 139 THR A O 1
ATOM 1098 N N . ALA A 1 140 ? 14.438 -4.164 -16.073 1.00 98.00 140 ALA A N 1
ATOM 1099 C CA . ALA A 1 140 ? 12.977 -4.106 -16.252 1.00 98.00 140 ALA A CA 1
ATOM 1100 C C . ALA A 1 140 ? 12.214 -3.842 -14.938 1.00 98.00 140 ALA A C 1
ATOM 1102 O O . ALA A 1 140 ? 11.124 -3.267 -14.950 1.00 98.00 140 ALA A O 1
ATOM 1103 N N . ASN A 1 141 ? 12.802 -4.245 -13.808 1.00 96.06 141 ASN A N 1
ATOM 1104 C CA . ASN A 1 141 ? 12.307 -4.038 -12.446 1.00 96.06 141 ASN A CA 1
ATOM 1105 C C . ASN A 1 141 ? 12.411 -2.582 -11.952 1.00 96.06 141 ASN A C 1
ATOM 1107 O O . ASN A 1 141 ? 11.870 -2.266 -10.895 1.00 96.06 141 ASN A O 1
ATOM 1111 N N . ILE A 1 142 ? 13.052 -1.684 -12.713 1.00 98.31 142 ILE A N 1
ATOM 1112 C CA . ILE A 1 142 ? 12.909 -0.232 -12.523 1.00 98.31 142 ILE A CA 1
ATOM 1113 C C . ILE A 1 142 ? 11.452 0.177 -12.787 1.00 98.31 142 ILE A C 1
ATOM 1115 O O . ILE A 1 142 ? 10.864 0.948 -12.028 1.00 98.31 142 ILE A O 1
ATOM 1119 N N . PHE A 1 143 ? 10.867 -0.383 -13.849 1.00 98.62 143 PHE A N 1
ATOM 1120 C CA . PHE A 1 143 ? 9.615 0.062 -14.453 1.00 98.62 143 PHE A CA 1
ATOM 1121 C C . PHE A 1 143 ? 8.405 -0.735 -13.945 1.00 98.62 143 PHE A C 1
ATOM 1123 O O . PHE A 1 143 ? 7.497 -0.164 -13.340 1.00 98.62 143 PHE A O 1
ATOM 1130 N N . ALA A 1 144 ? 8.409 -2.056 -14.140 1.00 98.06 144 ALA A N 1
ATOM 1131 C CA . ALA A 1 144 ? 7.320 -2.961 -13.761 1.00 98.06 144 ALA A CA 1
ATOM 1132 C C . ALA A 1 144 ? 7.745 -3.916 -12.634 1.00 98.06 144 ALA A C 1
ATOM 1134 O O . ALA A 1 144 ? 8.931 -4.126 -12.391 1.00 98.06 144 ALA A O 1
ATOM 1135 N N . THR A 1 145 ? 6.783 -4.510 -11.934 1.00 97.69 145 THR A N 1
ATOM 1136 C CA . THR A 1 145 ? 7.050 -5.408 -10.799 1.00 97.69 145 THR A CA 1
ATOM 1137 C C . THR A 1 145 ? 7.424 -6.825 -11.237 1.00 97.69 145 THR A C 1
ATOM 1139 O O . THR A 1 145 ? 6.984 -7.293 -12.289 1.00 97.69 145 THR A O 1
ATOM 1142 N N . TYR A 1 146 ? 8.213 -7.540 -10.431 1.00 97.31 146 TYR A N 1
ATOM 1143 C CA . TYR A 1 146 ? 8.537 -8.955 -10.647 1.00 97.31 146 TYR A CA 1
ATOM 1144 C C . TYR A 1 146 ? 8.682 -9.672 -9.288 1.00 97.31 146 TYR A C 1
ATOM 1146 O O . TYR A 1 146 ? 9.256 -9.090 -8.365 1.00 97.31 146 TYR A O 1
ATOM 1154 N N . PRO A 1 147 ? 8.180 -10.913 -9.141 1.00 96.44 147 PRO A N 1
ATOM 1155 C CA . PRO A 1 147 ? 8.127 -11.624 -7.866 1.00 96.44 147 PRO A CA 1
ATOM 1156 C C . PRO A 1 147 ? 9.467 -12.270 -7.500 1.00 96.44 147 PRO A C 1
ATOM 1158 O O . PRO A 1 147 ? 10.208 -12.743 -8.372 1.00 96.44 147 PRO A O 1
ATOM 1161 N N . GLN A 1 148 ? 9.752 -12.351 -6.198 1.00 93.88 148 GLN A N 1
ATOM 1162 C CA . GLN A 1 148 ? 10.959 -12.989 -5.662 1.00 93.88 148 GLN A CA 1
ATOM 1163 C C . GLN A 1 148 ? 11.005 -14.496 -5.939 1.00 93.88 148 GLN A C 1
ATOM 1165 O O . GLN A 1 148 ? 9.949 -15.115 -6.101 1.00 93.88 148 GLN A O 1
ATOM 1170 N N . PRO A 1 149 ? 12.201 -15.120 -5.989 1.00 92.94 149 PRO A N 1
ATOM 1171 C CA . PRO A 1 149 ? 12.357 -16.540 -6.314 1.00 92.94 149 PRO A CA 1
ATOM 1172 C C . PRO A 1 149 ? 11.473 -17.492 -5.497 1.00 92.94 149 PRO A C 1
ATOM 1174 O O . PRO A 1 149 ? 10.955 -18.444 -6.069 1.00 92.94 149 PRO A O 1
ATOM 1177 N N . HIS A 1 150 ? 11.255 -17.207 -4.207 1.00 92.81 150 HIS A N 1
ATOM 1178 C CA . HIS A 1 150 ? 10.437 -18.031 -3.307 1.00 92.81 150 HIS A CA 1
ATOM 1179 C C . HIS A 1 150 ? 8.930 -17.979 -3.586 1.00 92.81 150 HIS A C 1
ATOM 1181 O O . HIS A 1 150 ? 8.223 -18.904 -3.204 1.00 92.81 150 HIS A O 1
ATOM 1187 N N . LEU A 1 151 ? 8.430 -16.911 -4.218 1.00 96.06 151 LEU A N 1
ATOM 1188 C CA . LEU A 1 151 ? 6.993 -16.651 -4.320 1.00 96.06 151 LEU A CA 1
ATOM 1189 C C . LEU A 1 151 ? 6.355 -17.439 -5.473 1.00 96.06 151 LEU A C 1
ATOM 1191 O O . LEU A 1 151 ? 6.797 -17.343 -6.624 1.00 96.06 151 LEU A O 1
ATOM 1195 N N . SER A 1 152 ? 5.288 -18.177 -5.181 1.00 96.62 152 SER A N 1
ATOM 1196 C CA . SER A 1 152 ? 4.486 -18.913 -6.155 1.00 96.62 152 SER A CA 1
ATOM 1197 C C . SER A 1 152 ? 3.453 -18.019 -6.855 1.00 96.62 152 SER A C 1
ATOM 1199 O O . SER A 1 152 ? 3.242 -16.854 -6.517 1.00 96.62 152 SER A O 1
ATOM 1201 N N . THR A 1 153 ? 2.758 -18.579 -7.849 1.00 97.25 153 THR A N 1
ATOM 1202 C CA . THR A 1 153 ? 1.601 -17.924 -8.480 1.00 97.25 153 THR A CA 1
ATOM 1203 C C . THR A 1 153 ? 0.469 -17.687 -7.476 1.00 97.25 153 THR A C 1
ATOM 1205 O O . THR A 1 153 ? -0.186 -16.654 -7.547 1.00 97.25 153 THR A O 1
ATOM 1208 N N . PHE A 1 154 ? 0.251 -18.602 -6.526 1.00 97.25 154 PHE A N 1
ATOM 1209 C CA . PHE A 1 154 ? -0.817 -18.479 -5.532 1.00 97.25 154 PHE A CA 1
ATOM 1210 C C . PHE A 1 154 ? -0.455 -17.476 -4.429 1.00 97.25 154 PHE A C 1
ATOM 1212 O O . PHE A 1 154 ? -1.257 -16.593 -4.129 1.00 97.25 154 PHE A O 1
ATOM 1219 N N . GLY A 1 155 ? 0.786 -17.525 -3.928 1.00 96.88 155 GLY A N 1
ATOM 1220 C CA . GLY A 1 155 ? 1.336 -16.499 -3.038 1.00 96.88 155 GLY A CA 1
ATOM 1221 C C . GLY A 1 155 ? 1.246 -15.102 -3.659 1.00 96.88 155 GLY A C 1
ATOM 1222 O O . GLY A 1 155 ? 0.759 -14.177 -3.019 1.00 96.88 155 GLY A O 1
ATOM 1223 N N . GLY A 1 156 ? 1.590 -14.961 -4.946 1.00 97.31 156 GLY A N 1
ATOM 1224 C CA . GLY A 1 156 ? 1.453 -13.704 -5.692 1.00 97.31 156 GLY A CA 1
ATOM 1225 C C . GLY A 1 156 ? 0.015 -13.181 -5.831 1.00 97.31 156 GLY A C 1
ATOM 1226 O O . GLY A 1 156 ? -0.193 -11.968 -5.796 1.00 97.31 156 GLY A O 1
ATOM 1227 N N . ILE A 1 157 ? -0.982 -14.066 -5.952 1.00 98.31 157 ILE A N 1
ATOM 1228 C CA . ILE A 1 157 ? -2.404 -13.679 -5.946 1.00 98.31 157 ILE A CA 1
ATOM 1229 C C . ILE A 1 157 ? -2.790 -13.125 -4.570 1.00 98.31 157 ILE A C 1
ATOM 1231 O O . ILE A 1 157 ? -3.348 -12.030 -4.496 1.00 98.31 157 ILE A O 1
ATOM 1235 N N . ILE A 1 158 ? -2.472 -13.852 -3.492 1.00 97.75 158 ILE A N 1
ATOM 1236 C CA . ILE A 1 158 ? -2.769 -13.438 -2.110 1.00 97.75 158 ILE A CA 1
ATOM 1237 C C . ILE A 1 158 ? -2.099 -12.096 -1.796 1.00 97.75 158 ILE A C 1
ATOM 1239 O O . ILE A 1 158 ? -2.768 -11.174 -1.339 1.00 97.75 158 ILE A O 1
ATOM 1243 N N . ASP A 1 159 ? -0.810 -11.966 -2.107 1.00 97.25 159 ASP A N 1
ATOM 1244 C CA . ASP A 1 159 ? 0.006 -10.765 -1.915 1.00 97.25 159 ASP A CA 1
ATOM 1245 C C . ASP A 1 159 ? -0.623 -9.517 -2.563 1.00 97.25 159 ASP A C 1
ATOM 1247 O O . ASP A 1 159 ? -0.857 -8.505 -1.896 1.00 97.25 159 ASP A O 1
ATOM 1251 N N . GLN A 1 160 ? -0.992 -9.602 -3.846 1.00 98.00 160 GLN A N 1
ATOM 1252 C CA . GLN A 1 160 ? -1.555 -8.461 -4.575 1.00 98.00 160 GLN A CA 1
ATOM 1253 C C . GLN A 1 160 ? -3.028 -8.176 -4.247 1.00 98.00 160 GLN A C 1
ATOM 1255 O O . GLN A 1 160 ? -3.443 -7.014 -4.310 1.00 98.00 160 GLN A O 1
ATOM 1260 N N . VAL A 1 161 ? -3.816 -9.178 -3.838 1.00 98.50 161 VAL A N 1
ATOM 1261 C CA . VAL A 1 161 ? -5.146 -8.946 -3.243 1.00 98.50 161 VAL A CA 1
ATOM 1262 C C . VAL A 1 161 ? -5.000 -8.216 -1.905 1.00 98.50 161 VAL A C 1
ATOM 1264 O O . VAL A 1 161 ? -5.618 -7.172 -1.704 1.00 98.50 161 VAL A O 1
ATOM 1267 N N . ALA A 1 162 ? -4.161 -8.722 -1.001 1.00 97.19 162 ALA A N 1
ATOM 1268 C CA . ALA A 1 162 ? -4.065 -8.240 0.372 1.00 97.19 162 ALA A CA 1
ATOM 1269 C C . ALA A 1 162 ? -3.422 -6.842 0.469 1.00 97.19 162 ALA A C 1
ATOM 1271 O O . ALA A 1 162 ? -3.962 -5.962 1.142 1.00 97.19 162 ALA A O 1
ATOM 1272 N N . GLY A 1 163 ? -2.337 -6.586 -0.273 1.00 97.00 163 GLY A N 1
ATOM 1273 C CA . GLY A 1 163 ? -1.718 -5.257 -0.341 1.00 97.00 163 GLY A CA 1
ATOM 1274 C C . GLY A 1 163 ? -2.658 -4.188 -0.915 1.00 97.00 163 GLY A C 1
ATOM 1275 O O . GLY A 1 163 ? -2.732 -3.072 -0.398 1.00 97.00 163 GLY A O 1
ATOM 1276 N N . THR A 1 164 ? -3.452 -4.533 -1.936 1.00 98.44 164 THR A N 1
ATOM 1277 C CA . THR A 1 164 ? -4.431 -3.587 -2.505 1.00 98.44 164 THR A CA 1
ATOM 1278 C C . THR A 1 164 ? -5.666 -3.417 -1.618 1.00 98.44 164 THR A C 1
ATOM 1280 O O . THR A 1 164 ? -6.274 -2.343 -1.617 1.00 98.44 164 THR A O 1
ATOM 1283 N N . ALA A 1 165 ? -6.015 -4.428 -0.816 1.00 98.00 165 ALA A N 1
ATOM 1284 C CA . ALA A 1 165 ? -7.050 -4.297 0.201 1.00 98.00 165 ALA A CA 1
ATOM 1285 C C . ALA A 1 165 ? -6.661 -3.251 1.255 1.00 98.00 165 ALA A C 1
ATOM 1287 O O . ALA A 1 165 ? -7.468 -2.369 1.534 1.00 98.00 165 ALA A O 1
ATOM 1288 N N . VAL A 1 166 ? -5.421 -3.249 1.757 1.00 95.88 166 VAL A N 1
ATOM 1289 C CA . VAL A 1 166 ? -4.948 -2.194 2.679 1.00 95.88 166 VAL A CA 1
ATOM 1290 C C . VAL A 1 166 ? -4.944 -0.821 2.013 1.00 95.88 166 VAL A C 1
ATOM 1292 O O . VAL A 1 166 ? -5.428 0.137 2.615 1.00 95.88 166 VAL A O 1
ATOM 1295 N N . LEU A 1 167 ? -4.493 -0.719 0.755 1.00 97.56 167 LEU A N 1
ATOM 1296 C CA . LEU A 1 167 ? -4.559 0.539 0.006 1.00 97.56 167 LEU A CA 1
ATOM 1297 C C . LEU A 1 167 ? -5.992 1.089 -0.059 1.00 97.56 167 LEU A C 1
ATOM 1299 O O . LEU A 1 167 ? -6.214 2.259 0.230 1.00 97.56 167 LEU A O 1
ATOM 1303 N N . CYS A 1 168 ? -6.976 0.271 -0.430 1.00 98.06 168 CYS A N 1
ATOM 1304 C CA . CYS A 1 168 ? -8.332 0.769 -0.672 1.00 98.06 168 CYS A CA 1
ATOM 1305 C C . CYS A 1 168 ? -9.161 0.916 0.613 1.00 98.06 168 CYS A C 1
ATOM 1307 O O . CYS A 1 168 ? -9.990 1.819 0.687 1.00 98.06 168 CYS A O 1
ATOM 1309 N N . LEU A 1 169 ? -8.870 0.120 1.647 1.00 96.88 169 LEU A N 1
ATOM 1310 C CA . LEU A 1 169 ? -9.320 0.335 3.027 1.00 96.88 169 LEU A CA 1
ATOM 1311 C C . LEU A 1 169 ? -8.824 1.696 3.535 1.00 96.88 169 LEU A C 1
ATOM 1313 O O . LEU A 1 169 ? -9.624 2.519 3.976 1.00 96.88 169 LEU A O 1
ATOM 1317 N N . GLY A 1 170 ? -7.520 1.965 3.412 1.00 96.44 170 GLY A N 1
ATOM 1318 C CA . GLY A 1 170 ? -6.909 3.220 3.843 1.00 96.44 170 GLY A CA 1
ATOM 1319 C C . GLY A 1 170 ? -7.417 4.426 3.050 1.00 96.44 170 GLY A C 1
ATOM 1320 O O . GLY A 1 170 ? -7.801 5.428 3.646 1.00 96.44 170 GLY A O 1
ATOM 1321 N N . VAL A 1 171 ? -7.511 4.333 1.718 1.00 96.75 171 VAL A N 1
ATOM 1322 C CA . VAL A 1 171 ? -8.089 5.402 0.880 1.00 96.75 171 VAL A CA 1
ATOM 1323 C C . VAL A 1 171 ? -9.554 5.657 1.244 1.00 96.75 171 VAL A C 1
ATOM 1325 O O . VAL A 1 171 ? -9.945 6.821 1.343 1.00 96.75 171 VAL A O 1
ATOM 1328 N N . ALA A 1 172 ? -10.364 4.624 1.502 1.00 95.50 172 ALA A N 1
ATOM 1329 C CA . ALA A 1 172 ? -11.737 4.808 1.975 1.00 95.50 172 ALA A CA 1
ATOM 1330 C C . ALA A 1 172 ? -11.771 5.523 3.341 1.00 95.50 172 ALA A C 1
ATOM 1332 O O . ALA A 1 172 ? -12.449 6.541 3.470 1.00 95.50 172 ALA A O 1
ATOM 1333 N N . ALA A 1 173 ? -10.961 5.082 4.309 1.00 94.50 173 ALA A N 1
ATOM 1334 C CA . ALA A 1 173 ? -10.861 5.695 5.635 1.00 94.50 173 ALA A CA 1
ATOM 1335 C C . ALA A 1 173 ? -10.372 7.155 5.617 1.00 94.50 173 ALA A C 1
ATOM 1337 O O . ALA A 1 173 ? -10.840 7.963 6.421 1.00 94.50 173 ALA A O 1
ATOM 1338 N N . ILE A 1 174 ? -9.451 7.500 4.711 1.00 95.12 174 ILE A N 1
ATOM 1339 C CA . ILE A 1 174 ? -8.893 8.855 4.579 1.00 95.12 174 ILE A CA 1
ATOM 1340 C C . ILE A 1 174 ? -9.857 9.789 3.838 1.00 95.12 174 ILE A C 1
ATOM 1342 O O . ILE A 1 174 ? -9.971 10.964 4.192 1.00 95.12 174 ILE A O 1
ATOM 1346 N N . THR A 1 175 ? -10.545 9.292 2.804 1.00 91.88 175 THR A N 1
ATOM 1347 C CA . THR A 1 175 ? -11.471 10.102 1.989 1.00 91.88 175 THR A CA 1
ATOM 1348 C C . THR A 1 175 ? -12.847 10.287 2.629 1.00 91.88 175 THR A C 1
ATOM 1350 O O . THR A 1 175 ? -13.565 11.221 2.258 1.00 91.88 175 THR A O 1
ATOM 1353 N N . ASP A 1 176 ? -13.211 9.465 3.617 1.00 90.06 176 ASP A N 1
ATOM 1354 C CA . ASP A 1 176 ? -14.465 9.612 4.345 1.00 90.06 176 ASP A CA 1
ATOM 1355 C C . ASP A 1 176 ? -14.498 10.886 5.208 1.00 90.06 176 ASP A C 1
ATOM 1357 O O . ASP A 1 176 ? -13.805 11.033 6.217 1.00 90.06 176 ASP A O 1
ATOM 1361 N N . ARG A 1 177 ? -15.400 11.802 4.842 1.00 86.81 177 ARG A N 1
ATOM 1362 C CA . ARG A 1 177 ? -15.668 13.046 5.577 1.00 86.81 177 ARG A CA 1
ATOM 1363 C C . ARG A 1 177 ? -16.127 12.788 7.016 1.00 86.81 177 ARG A C 1
ATOM 1365 O O . ARG A 1 177 ? -15.890 13.635 7.874 1.00 86.81 177 ARG A O 1
ATOM 1372 N N . ARG A 1 178 ? -16.737 11.629 7.302 1.00 85.62 178 ARG A N 1
ATOM 1373 C CA . ARG A 1 178 ? -17.159 11.221 8.651 1.00 85.62 178 ARG A CA 1
ATOM 1374 C C . ARG A 1 178 ? -15.960 11.069 9.597 1.00 85.62 178 ARG A C 1
ATOM 1376 O O . ARG A 1 178 ? -16.110 11.364 10.779 1.00 85.62 178 ARG A O 1
ATOM 1383 N N . ASN A 1 179 ? -14.760 10.751 9.098 1.00 87.81 179 ASN A N 1
ATOM 1384 C CA . ASN A 1 179 ? -13.520 10.745 9.890 1.00 87.81 179 ASN A CA 1
ATOM 1385 C C . ASN A 1 179 ? -12.934 12.149 10.156 1.00 87.81 179 ASN A C 1
ATOM 1387 O O . ASN A 1 179 ? -11.967 12.274 10.898 1.00 87.81 179 ASN A O 1
ATOM 1391 N N . ARG A 1 180 ? -13.530 13.226 9.615 1.00 87.00 180 ARG A N 1
ATOM 1392 C CA . ARG A 1 180 ? -13.131 14.637 9.823 1.00 87.00 180 ARG A CA 1
ATOM 1393 C C . ARG A 1 180 ? -11.668 14.987 9.462 1.00 87.00 180 ARG A C 1
ATOM 1395 O O . ARG A 1 180 ? -11.207 16.070 9.822 1.00 87.00 180 ARG A O 1
ATOM 1402 N N . ILE A 1 181 ? -10.952 14.147 8.707 1.00 88.62 181 ILE A N 1
ATOM 1403 C CA . ILE A 1 181 ? -9.612 14.482 8.190 1.00 88.62 181 ILE A CA 1
ATOM 1404 C C . ILE A 1 181 ? -9.728 15.714 7.266 1.00 88.62 181 ILE A C 1
ATOM 1406 O O . ILE A 1 181 ? -10.497 15.674 6.300 1.00 88.62 181 ILE A O 1
ATOM 1410 N N . PRO A 1 182 ? -8.987 16.813 7.518 1.00 90.12 182 PRO A N 1
ATOM 1411 C CA . PRO A 1 182 ? -9.050 18.007 6.681 1.00 90.12 182 PRO A CA 1
ATOM 1412 C C . PRO A 1 182 ? -8.687 17.695 5.218 1.00 90.12 182 PRO A C 1
ATOM 1414 O O . PRO A 1 182 ? -7.640 17.089 4.980 1.00 90.12 182 PRO A O 1
ATOM 1417 N N . PRO A 1 183 ? -9.463 18.142 4.209 1.00 87.69 183 PRO A N 1
ATOM 1418 C CA . PRO A 1 183 ? -9.223 17.747 2.816 1.00 87.69 183 PRO A CA 1
ATOM 1419 C C . PRO A 1 183 ? -7.875 18.177 2.218 1.00 87.69 183 PRO A C 1
ATOM 1421 O O . PRO A 1 183 ? -7.463 17.635 1.199 1.00 87.69 183 PRO A O 1
ATOM 1424 N N . PHE A 1 184 ? -7.170 19.131 2.836 1.00 89.06 184 PHE A N 1
ATOM 1425 C CA . PHE A 1 184 ? -5.805 19.505 2.444 1.00 89.06 184 PHE A CA 1
ATOM 1426 C C . PHE A 1 184 ? -4.721 18.571 3.018 1.00 89.06 184 PHE A C 1
ATOM 1428 O O . PHE A 1 184 ? -3.591 18.605 2.548 1.00 89.06 184 PHE A O 1
ATOM 1435 N N . LEU A 1 185 ? -5.054 17.732 4.009 1.00 93.56 185 LEU A N 1
ATOM 1436 C CA . LEU A 1 185 ? -4.170 16.696 4.559 1.00 93.56 185 LEU A CA 1
ATOM 1437 C C . LEU A 1 185 ? -4.414 15.315 3.936 1.00 93.56 185 LEU A C 1
ATOM 1439 O O . LEU A 1 185 ? -3.533 14.462 4.014 1.00 93.56 185 LEU A O 1
ATOM 1443 N N . GLN A 1 186 ? -5.570 15.083 3.300 1.00 94.31 186 GLN A N 1
ATOM 1444 C CA . GLN A 1 186 ? -5.890 13.803 2.650 1.00 94.31 186 GLN A CA 1
ATOM 1445 C C . GLN A 1 186 ? -4.788 13.317 1.678 1.00 94.31 186 GLN A C 1
ATOM 1447 O O . GLN A 1 186 ? -4.415 12.148 1.783 1.00 94.31 186 GLN A O 1
ATOM 1452 N N . PRO A 1 187 ? -4.175 14.163 0.817 1.00 96.44 187 PRO A N 1
ATOM 1453 C CA . PRO A 1 187 ? -3.056 13.743 -0.035 1.00 96.44 187 PRO A CA 1
ATOM 1454 C C . PRO A 1 187 ? -1.823 13.293 0.762 1.00 96.44 187 PRO A C 1
ATOM 1456 O O . PRO A 1 187 ? -1.172 12.322 0.385 1.00 96.44 187 PRO A O 1
ATOM 1459 N N . SER A 1 188 ? -1.532 13.939 1.896 1.00 96.50 188 SER A N 1
ATOM 1460 C CA . SER A 1 188 ? -0.421 13.569 2.783 1.00 96.50 188 SER A CA 1
ATOM 1461 C C . SER A 1 188 ? -0.653 12.225 3.468 1.00 96.50 188 SER A C 1
ATOM 1463 O O . SER A 1 188 ? 0.251 11.394 3.499 1.00 96.50 188 SER A O 1
ATOM 1465 N N . PHE A 1 189 ? -1.870 11.967 3.955 1.00 96.88 189 PHE A N 1
ATOM 1466 C CA . PHE A 1 189 ? -2.229 10.659 4.512 1.00 96.88 189 PHE A CA 1
ATOM 1467 C C . PHE A 1 189 ? -2.220 9.549 3.446 1.00 96.88 189 PHE A C 1
ATOM 1469 O O . PHE A 1 189 ? -1.782 8.440 3.739 1.00 96.88 189 PHE A O 1
ATOM 1476 N N . ILE A 1 190 ? -2.632 9.838 2.205 1.00 97.94 190 ILE A N 1
ATOM 1477 C CA . ILE A 1 190 ? -2.552 8.886 1.081 1.00 97.94 190 ILE A CA 1
ATOM 1478 C C . ILE A 1 190 ? -1.087 8.609 0.690 1.00 97.94 190 ILE A C 1
ATOM 1480 O O . ILE A 1 190 ? -0.733 7.464 0.411 1.00 97.94 190 ILE A O 1
ATOM 1484 N N . GLY A 1 191 ? -0.212 9.619 0.738 1.00 98.19 191 GLY A N 1
ATOM 1485 C CA . GLY A 1 191 ? 1.232 9.439 0.572 1.00 98.19 191 GLY A CA 1
ATOM 1486 C C . GLY A 1 191 ? 1.845 8.552 1.659 1.00 98.19 191 GLY A C 1
ATOM 1487 O O . GLY A 1 191 ? 2.528 7.582 1.343 1.00 98.19 191 GLY A O 1
ATOM 1488 N N . LEU A 1 192 ? 1.537 8.820 2.935 1.00 97.81 192 LEU A N 1
ATOM 1489 C CA . LEU A 1 192 ? 1.974 7.994 4.072 1.00 97.81 192 LEU A CA 1
ATOM 1490 C C . LEU A 1 192 ? 1.449 6.551 3.988 1.00 97.81 192 LEU A C 1
ATOM 1492 O O . LEU A 1 192 ? 2.185 5.617 4.305 1.00 97.81 192 LEU A O 1
ATOM 1496 N N . LEU A 1 193 ? 0.217 6.353 3.512 1.00 98.06 193 LEU A N 1
ATOM 1497 C CA . LEU A 1 193 ? -0.346 5.028 3.246 1.00 98.06 193 LEU A CA 1
ATOM 1498 C C . LEU A 1 193 ? 0.485 4.257 2.204 1.00 98.06 193 LEU A C 1
ATOM 1500 O O . LEU A 1 193 ? 0.779 3.084 2.424 1.00 98.06 193 LEU A O 1
ATOM 1504 N N . LEU A 1 194 ? 0.928 4.895 1.112 1.00 97.88 194 LEU A N 1
ATOM 1505 C CA . LEU A 1 194 ? 1.830 4.239 0.155 1.00 97.88 194 LEU A CA 1
ATOM 1506 C C . LEU A 1 194 ? 3.236 4.003 0.737 1.00 97.88 194 LEU A C 1
ATOM 1508 O O . LEU A 1 194 ? 3.810 2.942 0.495 1.00 97.88 194 LEU A O 1
ATOM 1512 N N . THR A 1 195 ? 3.763 4.931 1.545 1.00 97.38 195 THR A N 1
ATOM 1513 C CA . THR A 1 195 ? 5.031 4.738 2.271 1.00 97.38 195 THR A CA 1
ATOM 1514 C C . THR A 1 195 ? 4.992 3.465 3.115 1.00 97.38 195 THR A C 1
ATOM 1516 O O . THR A 1 195 ? 5.874 2.618 2.988 1.00 97.38 195 THR A O 1
ATOM 1519 N N . VAL A 1 196 ? 3.957 3.284 3.942 1.00 96.06 196 VAL A N 1
ATOM 1520 C CA . VAL A 1 196 ? 3.874 2.103 4.812 1.00 96.06 196 VAL A CA 1
ATOM 1521 C C . VAL A 1 196 ? 3.587 0.822 4.028 1.00 96.06 196 VAL A C 1
ATOM 1523 O O . VAL A 1 196 ? 4.172 -0.208 4.347 1.00 96.06 196 VAL A O 1
ATOM 1526 N N . LEU A 1 197 ? 2.815 0.884 2.933 1.00 96.38 197 LEU A N 1
ATOM 1527 C CA . LEU A 1 197 ? 2.647 -0.235 1.991 1.00 96.38 197 LEU A CA 1
ATOM 1528 C C . LEU A 1 197 ? 3.994 -0.723 1.423 1.00 96.38 197 LEU A C 1
ATOM 1530 O O . LEU A 1 197 ? 4.237 -1.930 1.369 1.00 96.38 197 LEU A O 1
ATOM 1534 N N . GLY A 1 198 ? 4.901 0.202 1.089 1.00 94.81 198 GLY A N 1
ATOM 1535 C CA . GLY A 1 198 ? 6.272 -0.107 0.670 1.00 94.81 198 GLY A CA 1
ATOM 1536 C C . GLY A 1 198 ? 7.154 -0.733 1.764 1.00 94.81 198 GLY A C 1
ATOM 1537 O O . GLY A 1 198 ? 8.136 -1.403 1.444 1.00 94.81 198 GLY A O 1
ATOM 1538 N N . MET A 1 199 ? 6.810 -0.563 3.043 1.00 93.88 199 MET A N 1
ATOM 1539 C CA . MET A 1 199 ? 7.513 -1.166 4.190 1.00 93.88 199 MET A CA 1
ATOM 1540 C C . MET A 1 199 ? 6.912 -2.521 4.605 1.00 93.88 199 MET A C 1
ATOM 1542 O O . MET A 1 199 ? 7.631 -3.384 5.093 1.00 93.88 199 MET A O 1
ATOM 1546 N N . MET A 1 200 ? 5.608 -2.736 4.388 1.00 92.25 200 MET A N 1
ATOM 1547 C CA . MET A 1 200 ? 4.885 -3.915 4.895 1.00 92.25 200 MET A CA 1
ATOM 1548 C C . MET A 1 200 ? 4.639 -5.038 3.868 1.00 92.25 200 MET A C 1
ATOM 1550 O O . MET A 1 200 ? 4.562 -6.197 4.264 1.00 92.25 200 MET A O 1
ATOM 1554 N N . VAL A 1 201 ? 4.469 -4.744 2.570 1.00 91.88 201 VAL A N 1
ATOM 1555 C CA . VAL A 1 201 ? 4.079 -5.739 1.532 1.00 91.88 201 VAL A CA 1
ATOM 1556 C C . VAL A 1 201 ? 4.934 -5.657 0.262 1.00 91.88 201 VAL A C 1
ATOM 1558 O O . VAL A 1 201 ? 4.514 -6.043 -0.830 1.00 91.88 201 VAL A O 1
ATOM 1561 N N . ALA A 1 202 ? 6.157 -5.136 0.363 1.00 93.50 202 ALA A N 1
ATOM 1562 C CA . ALA A 1 202 ? 7.009 -4.962 -0.807 1.00 93.50 202 ALA A CA 1
ATOM 1563 C C . ALA A 1 202 ? 7.893 -6.167 -1.125 1.00 93.50 202 ALA A C 1
ATOM 1565 O O . ALA A 1 202 ? 8.147 -6.426 -2.303 1.00 93.50 202 ALA A O 1
ATOM 1566 N N . MET A 1 203 ? 8.376 -6.890 -0.111 1.00 93.12 203 MET A N 1
ATOM 1567 C CA . MET A 1 203 ? 9.413 -7.911 -0.281 1.00 93.12 203 MET A CA 1
ATOM 1568 C C . MET A 1 203 ? 9.042 -8.967 -1.324 1.00 93.12 203 MET A C 1
ATOM 1570 O O . MET A 1 203 ? 9.869 -9.289 -2.170 1.00 93.12 203 MET A O 1
ATOM 1574 N N . ASN A 1 204 ? 7.817 -9.494 -1.270 1.00 95.06 204 ASN A N 1
ATOM 1575 C CA . ASN A 1 204 ? 7.346 -10.598 -2.109 1.00 95.06 204 ASN A CA 1
ATOM 1576 C C . ASN A 1 204 ? 7.357 -10.270 -3.610 1.00 95.06 204 ASN A C 1
ATOM 1578 O O . ASN A 1 204 ? 7.916 -11.032 -4.403 1.00 95.06 204 ASN A O 1
ATOM 1582 N N . ALA A 1 205 ? 6.727 -9.160 -4.006 1.00 94.94 205 ALA A N 1
ATOM 1583 C CA . ALA A 1 205 ? 6.503 -8.839 -5.417 1.00 94.94 205 ALA A CA 1
ATOM 1584 C C . ALA A 1 205 ? 6.527 -7.341 -5.767 1.00 94.94 205 ALA A C 1
ATOM 1586 O O . ALA A 1 205 ? 6.062 -6.952 -6.835 1.00 94.94 205 ALA A O 1
ATOM 1587 N N . GLY A 1 206 ? 7.084 -6.482 -4.911 1.00 93.00 206 GLY A N 1
ATOM 1588 C CA . GLY A 1 206 ? 7.263 -5.063 -5.224 1.00 93.00 206 GLY A CA 1
ATOM 1589 C C . GLY A 1 206 ? 5.969 -4.245 -5.233 1.00 93.00 206 GLY A C 1
ATOM 1590 O O . GLY A 1 206 ? 5.897 -3.275 -5.986 1.00 93.00 206 GLY A O 1
ATOM 1591 N N . TYR A 1 207 ? 4.984 -4.633 -4.406 1.00 95.00 207 TYR A N 1
ATOM 1592 C CA . TYR A 1 207 ? 3.769 -3.870 -4.076 1.00 95.00 207 TYR A CA 1
ATOM 1593 C C . TYR A 1 207 ? 3.119 -3.165 -5.285 1.00 95.00 207 TYR A C 1
ATOM 1595 O O . TYR A 1 207 ? 2.924 -1.953 -5.279 1.00 95.00 207 TYR A O 1
ATOM 1603 N N . ALA A 1 208 ? 2.790 -3.916 -6.346 1.00 96.06 208 ALA A N 1
ATOM 1604 C CA . ALA A 1 208 ? 2.268 -3.317 -7.577 1.00 96.06 208 ALA A CA 1
ATOM 1605 C C . ALA A 1 208 ? 0.968 -2.535 -7.332 1.00 96.06 208 ALA A C 1
ATOM 1607 O O . ALA A 1 208 ? 0.898 -1.370 -7.712 1.00 96.06 208 ALA A O 1
ATOM 1608 N N . ILE A 1 209 ? -0.031 -3.173 -6.696 1.00 97.56 209 ILE A N 1
ATOM 1609 C CA . ILE A 1 209 ? -1.297 -2.628 -6.132 1.00 97.56 209 ILE A CA 1
ATOM 1610 C C . ILE A 1 209 ? -2.122 -1.653 -7.005 1.00 97.56 209 ILE A C 1
ATOM 1612 O O . ILE A 1 209 ? -3.100 -1.043 -6.564 1.00 97.56 209 ILE A O 1
ATOM 1616 N N . ASN A 1 210 ? -1.729 -1.492 -8.263 1.00 98.50 210 ASN A N 1
ATOM 1617 C CA . ASN A 1 210 ? -2.227 -0.518 -9.213 1.00 98.50 210 ASN A CA 1
ATOM 1618 C C . ASN A 1 210 ? -1.967 -1.059 -10.630 1.00 98.50 210 ASN A C 1
ATOM 1620 O O . ASN A 1 210 ? -0.821 -1.034 -11.089 1.00 98.50 210 ASN A O 1
ATOM 1624 N N . PRO A 1 211 ? -3.010 -1.514 -11.348 1.00 98.81 211 PRO A N 1
ATOM 1625 C CA . PRO A 1 211 ? -2.857 -2.098 -12.678 1.00 98.81 211 PRO A CA 1
ATOM 1626 C C . PRO A 1 211 ? -2.185 -1.181 -13.704 1.00 98.81 211 PRO A C 1
ATOM 1628 O O . PRO A 1 211 ? -1.430 -1.669 -14.540 1.00 98.81 211 PRO A O 1
ATOM 1631 N N . ALA A 1 212 ? -2.385 0.140 -13.626 1.00 98.75 212 ALA A N 1
ATOM 1632 C CA . ALA A 1 212 ? -1.735 1.079 -14.542 1.00 98.75 212 ALA A CA 1
ATOM 1633 C C . ALA A 1 212 ? -0.236 1.230 -14.245 1.00 98.75 212 ALA A C 1
ATOM 1635 O O . ALA A 1 212 ? 0.571 1.251 -15.173 1.00 98.75 212 ALA A O 1
ATOM 1636 N N . ARG A 1 213 ? 0.144 1.247 -12.958 1.00 98.38 213 ARG A N 1
ATOM 1637 C CA . ARG A 1 213 ? 1.544 1.284 -12.490 1.00 98.38 213 ARG A CA 1
ATOM 1638 C C . ARG A 1 213 ? 2.359 0.059 -12.897 1.00 98.38 213 ARG A C 1
ATOM 1640 O O . ARG A 1 213 ? 3.582 0.101 -12.787 1.00 98.38 213 ARG A O 1
ATOM 1647 N N . ASP A 1 214 ? 1.726 -1.005 -13.375 1.00 98.56 214 ASP A N 1
ATOM 1648 C CA . ASP A 1 214 ? 2.417 -2.196 -13.859 1.00 98.56 214 ASP A CA 1
ATOM 1649 C C . ASP A 1 214 ? 2.236 -2.425 -15.372 1.00 98.56 214 ASP A C 1
ATOM 1651 O O . ASP A 1 214 ? 3.228 -2.583 -16.086 1.00 98.56 214 ASP A O 1
ATOM 1655 N N . PHE A 1 215 ? 1.008 -2.355 -15.900 1.00 98.69 215 PHE A N 1
ATOM 1656 C CA . PHE A 1 215 ? 0.726 -2.636 -17.313 1.00 98.69 215 PHE A CA 1
ATOM 1657 C C . PHE A 1 215 ? 1.293 -1.580 -18.274 1.00 98.69 215 PHE A C 1
ATOM 1659 O O . PHE A 1 215 ? 1.963 -1.942 -19.244 1.00 98.69 215 PHE A O 1
ATOM 1666 N N . GLY A 1 216 ? 1.104 -0.285 -17.993 1.00 98.50 216 GLY A N 1
ATOM 1667 C CA . GLY A 1 216 ? 1.672 0.802 -18.805 1.00 98.50 216 GLY A CA 1
ATOM 1668 C C . GLY A 1 216 ? 3.203 0.704 -18.931 1.00 98.50 216 GLY A C 1
ATOM 1669 O O . GLY A 1 216 ? 3.723 0.695 -20.049 1.00 98.50 216 GLY A O 1
ATOM 1670 N N . PRO A 1 217 ? 3.942 0.531 -17.818 1.00 98.75 217 PRO A N 1
ATOM 1671 C CA . PRO A 1 217 ? 5.387 0.304 -17.846 1.00 98.75 217 PRO A CA 1
ATOM 1672 C C . PRO A 1 217 ? 5.830 -1.023 -18.498 1.00 98.75 217 PRO A C 1
ATOM 1674 O O . PRO A 1 217 ? 6.929 -1.071 -19.057 1.00 98.75 217 PRO A O 1
ATOM 1677 N N . ARG A 1 218 ? 5.007 -2.089 -18.506 1.00 98.56 218 ARG A N 1
ATOM 1678 C CA . ARG A 1 218 ? 5.280 -3.300 -19.318 1.00 98.56 218 ARG A CA 1
ATOM 1679 C C . ARG A 1 218 ? 5.156 -3.039 -20.816 1.00 98.56 218 ARG A C 1
ATOM 1681 O O . ARG A 1 218 ? 6.029 -3.457 -21.569 1.00 98.56 218 ARG A O 1
ATOM 1688 N N . LEU A 1 219 ? 4.113 -2.327 -21.249 1.00 98.62 219 LEU A N 1
ATOM 1689 C CA . LEU A 1 219 ? 3.970 -1.913 -22.649 1.00 98.62 219 LEU A CA 1
ATOM 1690 C C . LEU A 1 219 ? 5.145 -1.025 -23.081 1.00 98.62 219 LEU A C 1
ATOM 1692 O O . LEU A 1 219 ? 5.710 -1.233 -24.150 1.00 98.62 219 LEU A O 1
ATOM 1696 N N . PHE A 1 220 ? 5.571 -0.095 -22.222 1.00 98.75 220 PHE A N 1
ATOM 1697 C CA . PHE A 1 220 ? 6.759 0.717 -22.476 1.00 98.75 220 PHE A CA 1
ATOM 1698 C C . PHE A 1 220 ? 8.035 -0.138 -22.596 1.00 98.75 220 PHE A C 1
ATOM 1700 O O . PHE A 1 220 ? 8.771 -0.012 -23.574 1.00 98.75 220 PHE A O 1
ATOM 1707 N N . THR A 1 221 ? 8.298 -1.037 -21.642 1.00 98.62 221 THR A N 1
ATOM 1708 C CA . THR A 1 221 ? 9.521 -1.864 -21.669 1.00 98.62 221 THR A CA 1
ATOM 1709 C C . THR A 1 221 ? 9.545 -2.866 -22.828 1.00 98.62 221 THR A C 1
ATOM 1711 O O . THR A 1 221 ? 10.616 -3.107 -23.384 1.00 98.62 221 THR A O 1
ATOM 1714 N N . LEU A 1 222 ? 8.392 -3.370 -23.284 1.00 98.44 222 LEU A N 1
ATOM 1715 C CA . LEU A 1 222 ? 8.298 -4.135 -24.533 1.00 98.44 222 LEU A CA 1
ATOM 1716 C C . LEU A 1 222 ? 8.838 -3.323 -25.726 1.00 98.44 222 LEU A C 1
ATOM 1718 O O . LEU A 1 222 ? 9.683 -3.826 -26.467 1.00 98.44 222 LEU A O 1
ATOM 1722 N N . CYS A 1 223 ? 8.419 -2.060 -25.865 1.00 98.06 223 CYS A N 1
ATOM 1723 C CA . CYS A 1 223 ? 8.901 -1.149 -26.909 1.00 98.06 223 CYS A CA 1
ATOM 1724 C C . CYS A 1 223 ? 10.376 -0.738 -26.724 1.00 98.06 223 CYS A C 1
ATOM 1726 O O . CYS A 1 223 ? 11.087 -0.544 -27.705 1.00 98.06 223 CYS A O 1
ATOM 1728 N N . ALA A 1 224 ? 10.861 -0.634 -25.483 1.00 97.44 224 ALA A N 1
ATOM 1729 C CA . ALA A 1 224 ? 12.228 -0.210 -25.151 1.00 97.44 224 ALA A CA 1
ATOM 1730 C C . ALA A 1 224 ? 13.303 -1.316 -25.281 1.00 97.44 224 ALA A C 1
ATOM 1732 O O . ALA A 1 224 ? 14.414 -1.167 -24.766 1.00 97.44 224 ALA A O 1
ATOM 1733 N N . GLY A 1 225 ? 12.982 -2.429 -25.951 1.00 96.94 225 GLY A N 1
ATOM 1734 C CA . GLY A 1 225 ? 13.931 -3.497 -26.282 1.00 96.94 225 GLY A CA 1
ATOM 1735 C C . GLY A 1 225 ? 14.050 -4.636 -25.263 1.00 96.94 225 GLY A C 1
ATOM 1736 O O . GLY A 1 225 ? 14.854 -5.535 -25.478 1.00 96.94 225 GLY A O 1
ATOM 1737 N N . TYR A 1 226 ? 13.245 -4.665 -24.193 1.00 98.00 226 TYR A N 1
ATOM 1738 C CA . TYR A 1 226 ? 13.230 -5.798 -23.244 1.00 98.00 226 TYR A CA 1
ATOM 1739 C C . TYR A 1 226 ? 12.526 -7.051 -23.812 1.00 98.00 226 TYR A C 1
ATOM 1741 O O . TYR A 1 226 ? 12.625 -8.146 -23.247 1.00 98.00 226 TYR A O 1
ATOM 1749 N N . GLY A 1 227 ? 11.799 -6.893 -24.926 1.00 97.06 227 GLY A N 1
ATOM 1750 C CA . GLY A 1 227 ? 11.107 -7.965 -25.640 1.00 97.06 227 GLY A CA 1
ATOM 1751 C C . GLY A 1 227 ? 9.949 -8.599 -24.860 1.00 97.06 227 GLY A C 1
ATOM 1752 O O . GLY A 1 227 ? 9.605 -8.207 -23.744 1.00 97.06 227 GLY A O 1
ATOM 1753 N N . TRP A 1 228 ? 9.341 -9.639 -25.439 1.00 97.12 228 TRP A N 1
ATOM 1754 C CA . TRP A 1 228 ? 8.155 -10.306 -24.876 1.00 97.12 228 TRP A CA 1
ATOM 1755 C C . TRP A 1 228 ? 8.352 -10.933 -23.486 1.00 97.12 228 TRP A C 1
ATOM 1757 O O . TRP A 1 228 ? 7.369 -11.234 -22.804 1.00 97.12 228 TRP A O 1
ATOM 1767 N N . ARG A 1 229 ? 9.599 -11.064 -23.013 1.00 96.94 229 ARG A N 1
ATOM 1768 C CA . ARG A 1 229 ? 9.942 -11.582 -21.680 1.00 96.94 229 ARG A CA 1
ATOM 1769 C C . ARG A 1 229 ? 9.353 -10.748 -20.533 1.00 96.94 229 ARG A C 1
ATOM 1771 O O . ARG A 1 229 ? 9.140 -11.303 -19.457 1.00 96.94 229 ARG A O 1
ATOM 1778 N N . VAL A 1 230 ? 9.013 -9.471 -20.754 1.00 97.81 230 VAL A N 1
ATOM 1779 C CA . VAL A 1 230 ? 8.305 -8.636 -19.755 1.00 97.81 230 VAL A CA 1
ATOM 1780 C C . VAL A 1 230 ? 6.872 -9.109 -19.470 1.00 97.81 230 VAL A C 1
ATOM 1782 O O . VAL A 1 230 ? 6.339 -8.827 -18.395 1.00 97.81 230 VAL A O 1
ATOM 1785 N N . PHE A 1 231 ? 6.269 -9.866 -20.395 1.00 98.19 231 PHE A N 1
ATOM 1786 C CA . PHE A 1 231 ? 4.959 -10.508 -20.242 1.00 98.19 231 PHE A CA 1
ATOM 1787 C C . PHE A 1 231 ? 5.079 -12.022 -20.002 1.00 98.19 231 PHE A C 1
ATOM 1789 O O . PHE A 1 231 ? 4.387 -12.561 -19.140 1.00 98.19 231 PHE A O 1
ATOM 1796 N N . SER A 1 232 ? 5.992 -12.715 -20.694 1.00 97.19 232 SER A N 1
ATOM 1797 C CA . SER A 1 232 ? 6.152 -14.175 -20.580 1.00 97.19 232 SER A CA 1
ATOM 1798 C C . SER A 1 232 ? 6.931 -14.655 -19.347 1.00 97.19 232 SER A C 1
ATOM 1800 O O . SER A 1 232 ? 7.089 -15.863 -19.163 1.00 97.19 232 SER A O 1
ATOM 1802 N N . TYR A 1 233 ? 7.383 -13.749 -18.469 1.00 95.56 233 TYR A N 1
ATOM 1803 C CA . TYR A 1 233 ? 8.110 -14.078 -17.238 1.00 95.56 233 TYR A CA 1
ATOM 1804 C C . TYR A 1 233 ? 7.420 -15.188 -16.412 1.00 95.56 233 TYR A C 1
ATOM 1806 O O . TYR A 1 233 ? 6.229 -15.110 -16.103 1.00 95.56 233 TYR A O 1
ATOM 1814 N N . ARG A 1 234 ? 8.198 -16.228 -16.063 1.00 94.75 234 ARG A N 1
ATOM 1815 C CA . ARG A 1 234 ? 7.740 -17.499 -15.455 1.00 94.75 234 ARG A CA 1
ATOM 1816 C C . ARG A 1 234 ? 6.584 -18.160 -16.219 1.00 94.75 234 ARG A C 1
ATOM 1818 O O . ARG A 1 234 ? 5.593 -18.564 -15.618 1.00 94.75 234 ARG A O 1
ATOM 1825 N N . ASN A 1 235 ? 6.714 -18.280 -17.537 1.00 95.44 235 ASN A N 1
ATOM 1826 C CA . ASN A 1 235 ? 5.723 -18.885 -18.434 1.00 95.44 235 ASN A CA 1
ATOM 1827 C C . ASN A 1 235 ? 4.354 -18.196 -18.296 1.00 95.44 235 ASN A C 1
ATOM 1829 O O . ASN A 1 235 ? 3.349 -18.837 -18.001 1.00 95.44 235 ASN A O 1
ATOM 1833 N N . TYR A 1 236 ? 4.347 -16.868 -18.451 1.00 96.44 236 TYR A N 1
ATOM 1834 C CA . TYR A 1 236 ? 3.173 -15.983 -18.350 1.00 96.44 236 TYR A CA 1
ATOM 1835 C C . TYR A 1 236 ? 2.479 -15.934 -16.972 1.00 96.44 236 TYR A C 1
ATOM 1837 O O . TYR A 1 236 ? 1.484 -15.229 -16.810 1.00 96.44 236 TYR A O 1
ATOM 1845 N N . LYS A 1 237 ? 3.010 -16.612 -15.944 1.00 96.06 237 LYS A N 1
ATOM 1846 C CA . LYS A 1 237 ? 2.377 -16.723 -14.616 1.00 96.06 237 LYS A CA 1
ATOM 1847 C C . LYS A 1 237 ? 2.367 -15.437 -13.781 1.00 96.06 237 LYS A C 1
ATOM 1849 O O . LYS A 1 237 ? 1.742 -15.448 -12.727 1.00 96.06 237 LYS A O 1
ATOM 1854 N N . TRP A 1 238 ? 3.063 -14.371 -14.193 1.00 97.31 238 TRP A N 1
ATOM 1855 C CA . TRP A 1 238 ? 3.121 -13.124 -13.417 1.00 97.31 238 TRP A CA 1
ATOM 1856 C C . TRP A 1 238 ? 2.264 -11.979 -13.963 1.00 97.31 238 TRP A C 1
ATOM 1858 O O . TRP A 1 238 ? 1.488 -11.419 -13.203 1.00 97.31 238 TRP A O 1
ATOM 1868 N N . PHE A 1 239 ? 2.401 -11.604 -15.240 1.00 96.88 239 PHE A N 1
ATOM 1869 C CA . PHE A 1 239 ? 2.025 -10.260 -15.722 1.00 96.88 239 PHE A CA 1
ATOM 1870 C C . PHE A 1 239 ? 0.567 -9.836 -15.461 1.00 96.88 239 PHE A C 1
ATOM 1872 O O . PHE A 1 239 ? 0.293 -8.646 -15.347 1.00 96.88 239 PHE A O 1
ATOM 1879 N N . TRP A 1 240 ? -0.363 -10.790 -15.386 1.00 97.94 240 TRP A N 1
ATOM 1880 C CA . TRP A 1 240 ? -1.789 -10.543 -15.169 1.00 97.94 240 TRP A CA 1
ATOM 1881 C C . TRP A 1 240 ? -2.160 -10.395 -13.685 1.00 97.94 240 TRP A C 1
ATOM 1883 O O . TRP A 1 240 ? -3.167 -9.760 -13.376 1.00 97.94 240 TRP A O 1
ATOM 1893 N N . ILE A 1 241 ? -1.354 -10.928 -12.759 1.00 98.56 241 ILE A N 1
ATOM 1894 C CA . ILE A 1 241 ? -1.588 -10.836 -11.310 1.00 98.56 241 ILE A CA 1
ATOM 1895 C C . ILE A 1 241 ? -1.663 -9.368 -10.855 1.00 98.56 241 ILE A C 1
ATOM 1897 O O . ILE A 1 241 ? -2.712 -8.990 -10.335 1.00 98.56 241 ILE A O 1
ATOM 1901 N N . PRO A 1 242 ? -0.665 -8.492 -11.106 1.00 98.19 242 PRO A N 1
ATOM 1902 C CA . PRO A 1 242 ? -0.737 -7.076 -10.732 1.00 98.19 242 PRO A CA 1
ATOM 1903 C C . PRO A 1 242 ? -1.761 -6.262 -11.549 1.00 98.19 242 PRO A C 1
ATOM 1905 O O . PRO A 1 242 ? -1.924 -5.071 -11.296 1.00 98.19 242 PRO A O 1
ATOM 1908 N N . ILE A 1 243 ? -2.471 -6.880 -12.502 1.00 98.19 243 ILE A N 1
ATOM 1909 C CA . ILE A 1 243 ? -3.544 -6.250 -13.285 1.00 98.19 243 ILE A CA 1
ATOM 1910 C C . ILE A 1 243 ? -4.928 -6.634 -12.739 1.00 98.19 243 ILE A C 1
ATOM 1912 O O . ILE A 1 243 ? -5.799 -5.777 -12.615 1.00 98.19 243 ILE A O 1
ATOM 1916 N N . ILE A 1 244 ? -5.139 -7.907 -12.395 1.00 98.31 244 ILE A N 1
ATOM 1917 C CA . ILE A 1 244 ? -6.447 -8.446 -11.991 1.00 98.31 244 ILE A CA 1
ATOM 1918 C C . ILE A 1 244 ? -6.588 -8.532 -10.466 1.00 98.31 244 ILE A C 1
ATOM 1920 O O . ILE A 1 244 ? -7.609 -8.119 -9.917 1.00 98.31 244 ILE A O 1
ATOM 1924 N N . CYS A 1 245 ? -5.572 -9.022 -9.754 1.00 98.50 245 CYS A N 1
ATOM 1925 C CA . CYS A 1 245 ? -5.650 -9.247 -8.308 1.00 98.50 245 CYS A CA 1
ATOM 1926 C C . CYS A 1 245 ? -5.829 -7.944 -7.500 1.00 98.50 245 CYS A C 1
ATOM 1928 O O . CYS A 1 245 ? -6.657 -7.944 -6.585 1.00 98.50 245 CYS A O 1
ATOM 1930 N N . PRO A 1 246 ? -5.202 -6.805 -7.868 1.00 98.69 246 PRO A N 1
ATOM 1931 C CA . PRO A 1 246 ? -5.517 -5.513 -7.265 1.00 98.69 246 PRO A CA 1
ATOM 1932 C C . PRO A 1 246 ? -6.981 -5.084 -7.402 1.00 98.69 246 PRO A C 1
ATOM 1934 O O . PRO A 1 246 ? -7.523 -4.495 -6.473 1.00 98.69 246 PRO A O 1
ATOM 1937 N N . MET A 1 247 ? -7.664 -5.417 -8.504 1.00 98.44 247 MET A N 1
ATOM 1938 C CA . MET A 1 247 ? -9.084 -5.074 -8.690 1.00 98.44 247 MET A CA 1
ATOM 1939 C C . MET A 1 247 ? -9.968 -5.799 -7.664 1.00 98.44 247 MET A C 1
ATOM 1941 O O . MET A 1 247 ? -10.889 -5.206 -7.106 1.00 98.44 247 MET A O 1
ATOM 1945 N N . ILE A 1 248 ? -9.647 -7.064 -7.372 1.00 98.62 248 ILE A N 1
ATOM 1946 C CA . ILE A 1 248 ? -10.315 -7.881 -6.347 1.00 98.62 248 ILE A CA 1
ATOM 1947 C C . ILE A 1 248 ? -9.995 -7.333 -4.947 1.00 98.62 248 ILE A C 1
ATOM 1949 O O . ILE A 1 248 ? -10.903 -7.075 -4.156 1.00 98.62 248 ILE A O 1
ATOM 1953 N N . GLY A 1 249 ? -8.710 -7.091 -4.665 1.00 98.44 249 GLY A N 1
ATOM 1954 C CA . GLY A 1 249 ? -8.247 -6.525 -3.397 1.00 98.44 249 GLY A CA 1
ATOM 1955 C C . GLY A 1 249 ? -8.882 -5.175 -3.074 1.00 98.44 249 GLY A C 1
ATOM 1956 O O . GLY A 1 249 ? -9.325 -4.959 -1.951 1.00 98.44 249 GLY A O 1
ATOM 1957 N N . ALA A 1 250 ? -9.010 -4.293 -4.066 1.00 98.50 250 ALA A N 1
ATOM 1958 C CA . ALA A 1 250 ? -9.604 -2.974 -3.893 1.00 98.50 250 ALA A CA 1
ATOM 1959 C C . ALA A 1 250 ? -11.066 -3.016 -3.433 1.00 98.50 250 ALA A C 1
ATOM 1961 O O . ALA A 1 250 ? -11.454 -2.254 -2.545 1.00 98.50 250 ALA A O 1
ATOM 1962 N N . VAL A 1 251 ? -11.862 -3.930 -3.999 1.00 97.88 251 VAL A N 1
ATOM 1963 C CA . VAL A 1 251 ? -13.244 -4.163 -3.560 1.00 97.88 251 VAL A CA 1
ATOM 1964 C C . VAL A 1 251 ? -13.245 -4.701 -2.129 1.00 97.88 251 VAL A C 1
ATOM 1966 O O . VAL A 1 251 ? -13.892 -4.110 -1.270 1.00 97.88 251 VAL A O 1
ATOM 1969 N N . ILE A 1 252 ? -12.471 -5.753 -1.837 1.00 98.25 252 ILE A N 1
ATOM 1970 C CA . ILE A 1 252 ? -12.398 -6.341 -0.488 1.00 98.25 252 ILE A CA 1
ATOM 1971 C C . ILE A 1 252 ? -12.023 -5.278 0.558 1.00 98.25 252 ILE A C 1
ATOM 1973 O O . ILE A 1 252 ? -12.727 -5.124 1.550 1.00 98.25 252 ILE A O 1
ATOM 1977 N N . GLY A 1 253 ? -10.971 -4.492 0.318 1.00 97.38 253 GLY A N 1
ATOM 1978 C CA . GLY A 1 253 ? -10.498 -3.458 1.240 1.00 97.38 253 GLY A CA 1
ATOM 1979 C C . GLY A 1 253 ? -11.509 -2.347 1.515 1.00 97.38 253 GLY A C 1
ATOM 1980 O O . GLY A 1 253 ? -11.796 -2.038 2.672 1.00 97.38 253 GLY A O 1
ATOM 1981 N N . ALA A 1 254 ? -12.081 -1.761 0.460 1.00 96.12 254 ALA A N 1
ATOM 1982 C CA . ALA A 1 254 ? -13.040 -0.667 0.604 1.00 96.12 254 ALA A CA 1
ATOM 1983 C C . ALA A 1 254 ? -14.351 -1.114 1.276 1.00 96.12 254 ALA A C 1
ATOM 1985 O O . ALA A 1 254 ? -14.941 -0.351 2.041 1.00 96.12 254 ALA A O 1
ATOM 1986 N N . TRP A 1 255 ? -14.801 -2.348 1.028 1.00 95.38 255 TRP A N 1
ATOM 1987 C CA . TRP A 1 255 ? -15.997 -2.892 1.674 1.00 95.38 255 TRP A CA 1
ATOM 1988 C C . TRP A 1 255 ? -15.733 -3.374 3.107 1.00 95.38 255 TRP A C 1
ATOM 1990 O O . TRP A 1 255 ? -16.583 -3.146 3.963 1.00 95.38 255 TRP A O 1
ATOM 2000 N N . LEU A 1 256 ? -14.550 -3.924 3.419 1.00 96.25 256 LEU A N 1
ATOM 2001 C CA . LEU A 1 256 ? -14.130 -4.170 4.808 1.00 96.25 256 LEU A CA 1
ATOM 2002 C C . LEU A 1 256 ? -14.142 -2.875 5.630 1.00 96.25 256 LEU A C 1
ATOM 2004 O O . LEU A 1 256 ? -14.670 -2.875 6.740 1.00 96.25 256 LEU A O 1
ATOM 2008 N N . TYR A 1 257 ? -13.636 -1.764 5.078 1.00 96.25 257 TYR A N 1
ATOM 2009 C CA . TYR A 1 257 ? -13.740 -0.465 5.743 1.00 96.25 257 TYR A CA 1
ATOM 2010 C C . TYR A 1 257 ? -15.198 -0.090 6.045 1.00 96.25 257 TYR A C 1
ATOM 2012 O O . TYR A 1 257 ? -15.506 0.212 7.193 1.00 96.25 257 TYR A O 1
ATOM 2020 N N . GLU A 1 258 ? -16.108 -0.123 5.063 1.00 94.31 258 GLU A N 1
ATOM 2021 C CA . GLU A 1 258 ? -17.506 0.278 5.298 1.00 94.31 258 GLU A CA 1
ATOM 2022 C C . GLU A 1 258 ? -18.212 -0.661 6.299 1.00 94.31 258 GLU A C 1
ATOM 2024 O O . GLU A 1 258 ? -18.897 -0.167 7.192 1.00 94.31 258 GLU A O 1
ATOM 2029 N N . PHE A 1 259 ? -18.009 -1.984 6.224 1.00 94.50 259 PHE A N 1
ATOM 2030 C CA . PHE A 1 259 ? -18.642 -2.941 7.144 1.00 94.50 259 PHE A CA 1
ATOM 2031 C C . PHE A 1 259 ? -18.149 -2.816 8.591 1.00 94.50 259 PHE A C 1
ATOM 2033 O O . PHE A 1 259 ? -18.967 -2.794 9.508 1.00 94.50 259 PHE A O 1
ATOM 2040 N N . PHE A 1 260 ? -16.836 -2.725 8.821 1.00 95.44 260 PHE A N 1
ATOM 2041 C CA . PHE A 1 260 ? -16.297 -2.658 10.183 1.00 95.44 260 PHE A CA 1
ATOM 2042 C C . PHE A 1 260 ? -16.348 -1.240 10.768 1.00 95.44 260 PHE A C 1
ATOM 2044 O O . PHE A 1 260 ? -16.594 -1.090 11.962 1.00 95.44 260 PHE A O 1
ATOM 2051 N N . ILE A 1 261 ? -16.174 -0.200 9.942 1.00 95.31 261 ILE A N 1
ATOM 2052 C CA . ILE A 1 261 ? -15.957 1.184 10.393 1.00 95.31 261 ILE A CA 1
ATOM 2053 C C . ILE A 1 261 ? -16.914 2.186 9.734 1.00 95.31 261 ILE A C 1
ATOM 2055 O O . ILE A 1 261 ? -17.625 2.889 10.444 1.00 95.31 261 ILE A O 1
ATOM 2059 N N . GLY A 1 262 ? -16.961 2.284 8.403 1.00 92.94 262 GLY A N 1
ATOM 2060 C CA . GLY A 1 262 ? -17.636 3.382 7.693 1.00 92.94 262 GLY A CA 1
ATOM 2061 C C . GLY A 1 262 ? -19.137 3.487 7.985 1.00 92.94 262 GLY A C 1
ATOM 2062 O O . GLY A 1 262 ? -19.643 4.569 8.285 1.00 92.94 262 GLY A O 1
ATOM 2063 N N . PHE A 1 263 ? -19.865 2.367 8.005 1.00 92.62 263 PHE A N 1
ATOM 2064 C CA . PHE A 1 263 ? -21.270 2.345 8.426 1.00 92.62 263 PHE A CA 1
ATOM 2065 C C . PHE A 1 263 ? -21.452 2.691 9.912 1.00 92.62 263 PHE A C 1
ATOM 2067 O O . PHE A 1 263 ? -22.516 3.179 10.298 1.00 92.62 263 PHE A O 1
ATOM 2074 N N . HIS A 1 264 ? -20.409 2.506 10.721 1.00 93.44 264 HIS A N 1
ATOM 2075 C CA . HIS A 1 264 ? -20.383 2.640 12.174 1.00 93.44 264 HIS A CA 1
ATOM 2076 C C . HIS A 1 264 ? -19.875 3.990 12.700 1.00 93.44 264 HIS A C 1
ATOM 2078 O O . HIS A 1 264 ? -20.028 4.263 13.889 1.00 93.44 264 HIS A O 1
ATOM 2084 N N . ILE A 1 265 ? -19.343 4.884 11.864 1.00 89.75 265 ILE A N 1
ATOM 2085 C CA . ILE A 1 265 ? -19.043 6.245 12.328 1.00 89.75 265 ILE A CA 1
ATOM 2086 C C . ILE A 1 265 ? -20.375 6.964 12.635 1.00 89.75 265 ILE A C 1
ATOM 2088 O O . ILE A 1 265 ? -21.255 6.986 11.761 1.00 89.75 265 ILE A O 1
ATOM 2092 N N . PRO A 1 266 ? -20.554 7.553 13.838 1.00 79.19 266 PRO A N 1
ATOM 2093 C CA . PRO A 1 266 ? -21.753 8.317 14.173 1.00 79.19 266 PRO A CA 1
ATOM 2094 C C . PRO A 1 266 ? -21.954 9.512 13.237 1.00 79.19 266 PRO A C 1
ATOM 2096 O O . PRO A 1 266 ? -20.991 10.194 12.873 1.00 79.19 266 PRO A O 1
ATOM 2099 N N . ASP A 1 267 ? -23.207 9.795 12.874 1.00 69.81 267 ASP A N 1
ATOM 2100 C CA . ASP A 1 267 ? -23.516 10.968 12.059 1.00 69.81 267 ASP A CA 1
ATOM 2101 C C . ASP A 1 267 ? -23.292 12.269 12.824 1.00 69.81 267 ASP A C 1
ATOM 2103 O O . ASP A 1 267 ? -23.829 12.505 13.906 1.00 69.81 267 ASP A O 1
ATOM 2107 N N . ASP A 1 268 ? -22.514 13.145 12.202 1.00 59.88 268 ASP A N 1
ATOM 2108 C CA . ASP A 1 268 ? -22.270 14.499 12.664 1.00 59.88 268 ASP A CA 1
ATOM 2109 C C . ASP A 1 268 ? -23.496 15.371 12.330 1.00 59.88 268 ASP A C 1
ATOM 2111 O O . ASP A 1 268 ? -23.896 15.388 11.153 1.00 59.88 268 ASP A O 1
ATOM 2115 N N . PRO A 1 269 ? -24.105 16.097 13.293 1.00 50.94 269 PRO A N 1
ATOM 2116 C CA . PRO A 1 269 ? -25.261 16.958 13.043 1.00 50.94 269 PRO A CA 1
ATOM 2117 C C . PRO A 1 269 ? -25.098 17.901 11.845 1.00 50.94 269 PRO A C 1
ATOM 2119 O O . PRO A 1 269 ? -26.063 18.096 11.104 1.00 50.94 269 PRO A O 1
ATOM 2122 N N . GLU A 1 270 ? -23.889 18.414 11.583 1.00 48.12 270 GLU A N 1
ATOM 2123 C CA . GLU A 1 270 ? -23.615 19.245 10.401 1.00 48.12 270 GLU A CA 1
ATOM 2124 C C . GLU A 1 270 ? -23.792 18.465 9.087 1.00 48.12 270 GLU A C 1
ATOM 2126 O O . GLU A 1 270 ? -24.492 18.918 8.176 1.00 48.12 270 GLU A O 1
ATOM 2131 N N . THR A 1 271 ? -23.226 17.255 8.990 1.00 49.19 271 THR A N 1
ATOM 2132 C CA . THR A 1 271 ? -23.405 16.400 7.803 1.00 49.19 271 THR A CA 1
ATOM 2133 C C . THR A 1 271 ? -24.846 15.921 7.649 1.00 49.19 271 THR A C 1
ATOM 2135 O O . THR A 1 271 ? -25.374 15.956 6.538 1.00 49.19 271 THR A O 1
ATOM 2138 N N . SER A 1 272 ? -25.522 15.564 8.749 1.00 42.97 272 SER A N 1
ATOM 2139 C CA . SER A 1 272 ? -26.928 15.140 8.733 1.00 42.97 272 SER A CA 1
ATOM 2140 C C . SER A 1 272 ? -27.863 16.277 8.297 1.00 42.97 272 SER A C 1
ATOM 2142 O O . SER A 1 272 ? -28.792 16.051 7.518 1.00 42.97 272 SER A O 1
ATOM 2144 N N . TYR A 1 273 ? -27.596 17.519 8.721 1.00 42.66 273 TYR A N 1
ATOM 2145 C CA . TYR A 1 273 ? -28.332 18.703 8.269 1.00 42.66 273 TYR A CA 1
ATOM 2146 C C . TYR A 1 273 ? -28.149 18.951 6.766 1.00 42.66 273 TYR A C 1
ATOM 2148 O O . TYR A 1 273 ? -29.137 19.146 6.054 1.00 42.66 273 TYR A O 1
ATOM 2156 N N . ILE A 1 274 ? -26.910 18.888 6.261 1.00 44.59 274 ILE A N 1
ATOM 2157 C CA . ILE A 1 274 ? -26.623 19.028 4.825 1.00 44.59 274 ILE A CA 1
ATOM 2158 C C . ILE A 1 274 ? -27.348 17.937 4.026 1.00 44.59 274 ILE A C 1
ATOM 2160 O O . ILE A 1 274 ? -28.043 18.259 3.061 1.00 44.59 274 ILE A O 1
ATOM 2164 N N . HIS A 1 275 ? -27.273 16.674 4.459 1.00 44.09 275 HIS A N 1
ATOM 2165 C CA . HIS A 1 275 ? -27.961 15.563 3.800 1.00 44.09 275 HIS A CA 1
ATOM 2166 C C . HIS A 1 275 ? -29.480 15.750 3.767 1.00 44.09 275 HIS A C 1
ATOM 2168 O O . HIS A 1 275 ? -30.079 15.695 2.693 1.00 44.09 275 HIS A O 1
ATOM 2174 N N . LYS A 1 276 ? -30.112 16.068 4.904 1.00 40.34 276 LYS A N 1
ATOM 2175 C CA . LYS A 1 276 ? -31.560 16.337 4.969 1.00 40.34 276 LYS A CA 1
ATOM 2176 C C . LYS A 1 276 ? -31.967 17.499 4.057 1.00 40.34 276 LYS A C 1
ATOM 2178 O O . LYS A 1 276 ? -32.972 17.395 3.355 1.00 40.34 276 LYS A O 1
ATOM 2183 N N . LYS A 1 277 ? -31.174 18.575 4.003 1.00 38.16 277 LYS A N 1
ATOM 2184 C CA . LYS A 1 277 ? -31.454 19.766 3.182 1.00 38.16 277 LYS A CA 1
ATOM 2185 C C . LYS A 1 277 ? -31.301 19.499 1.679 1.00 38.16 277 LYS A C 1
ATOM 2187 O O . LYS A 1 277 ? -32.146 19.941 0.900 1.00 38.16 277 LYS A O 1
ATOM 2192 N N . ILE A 1 278 ? -30.285 18.734 1.270 1.00 46.25 278 ILE A N 1
ATOM 2193 C CA . ILE A 1 278 ? -30.115 18.277 -0.120 1.00 46.25 278 ILE A CA 1
ATOM 2194 C C . ILE A 1 278 ? -31.250 17.320 -0.507 1.00 46.25 278 ILE A C 1
ATOM 2196 O O . ILE A 1 278 ? -31.880 17.518 -1.544 1.00 46.25 278 ILE A O 1
ATOM 2200 N N . PHE A 1 279 ? -31.571 16.337 0.338 1.00 41.06 279 PHE A N 1
ATOM 2201 C CA . PHE A 1 279 ? -32.601 15.334 0.058 1.00 41.06 279 PHE A CA 1
ATOM 2202 C C . PHE A 1 279 ? -34.007 15.951 -0.043 1.00 41.06 279 PHE A C 1
ATOM 2204 O O . PHE A 1 279 ? -34.756 15.616 -0.962 1.00 41.06 279 PHE A O 1
ATOM 2211 N N . HIS A 1 280 ? -34.351 16.915 0.823 1.00 41.41 280 HIS A N 1
ATOM 2212 C CA . HIS A 1 280 ? -35.590 17.692 0.688 1.00 41.41 280 HIS A CA 1
ATOM 2213 C C . HIS A 1 280 ? -35.629 18.500 -0.612 1.00 41.41 280 HIS A C 1
ATOM 2215 O O . HIS A 1 280 ? -36.635 18.441 -1.320 1.00 41.41 280 HIS A O 1
ATOM 2221 N N . LYS A 1 281 ? -34.540 19.193 -0.977 1.00 36.09 281 LYS A N 1
ATOM 2222 C CA . LYS A 1 281 ? -34.471 19.942 -2.242 1.00 36.09 281 LYS A CA 1
ATOM 2223 C C . LYS A 1 281 ? -34.663 19.017 -3.449 1.00 36.09 281 LYS A C 1
ATOM 2225 O O . LYS A 1 281 ? -35.480 19.308 -4.316 1.00 36.09 281 LYS A O 1
ATOM 2230 N N . TYR A 1 282 ? -33.988 17.867 -3.468 1.00 39.00 282 TYR A N 1
ATOM 2231 C CA . TYR A 1 282 ? -34.112 16.878 -4.544 1.00 39.00 282 TYR A CA 1
ATOM 2232 C C . TYR A 1 282 ? -35.518 16.256 -4.613 1.00 39.00 282 TYR A C 1
ATOM 2234 O O . TYR A 1 282 ? -36.030 15.994 -5.702 1.00 39.00 282 TYR A O 1
ATOM 2242 N N . ARG A 1 283 ? -36.176 16.046 -3.462 1.00 38.69 283 ARG A N 1
ATOM 2243 C CA . ARG A 1 283 ? -37.565 15.565 -3.392 1.00 38.69 283 ARG A CA 1
ATOM 2244 C C . ARG A 1 283 ? -38.561 16.603 -3.915 1.00 38.69 283 ARG A C 1
ATOM 2246 O O . ARG A 1 283 ? -39.476 16.201 -4.634 1.00 38.69 283 ARG A O 1
ATOM 2253 N N . SER A 1 284 ? -38.349 17.888 -3.610 1.00 40.19 284 SER A N 1
ATOM 2254 C CA . SER A 1 284 ? -39.141 19.015 -4.127 1.00 40.19 284 SER A CA 1
ATOM 2255 C C . SER A 1 284 ? -39.017 19.110 -5.646 1.00 40.19 284 SER A C 1
ATOM 2257 O O . SER A 1 284 ? -39.993 18.869 -6.350 1.00 40.19 284 SER A O 1
ATOM 2259 N N . THR A 1 285 ? -37.796 19.261 -6.173 1.00 45.16 285 THR A N 1
ATOM 2260 C CA . THR A 1 285 ? -37.556 19.370 -7.623 1.00 45.16 285 THR A CA 1
ATOM 2261 C C . THR A 1 285 ? -38.024 18.136 -8.399 1.00 45.16 285 THR A C 1
ATOM 2263 O O . THR A 1 285 ? -38.521 18.251 -9.518 1.00 45.16 285 THR A O 1
ATOM 2266 N N . ARG A 1 286 ? -37.962 16.933 -7.807 1.00 40.59 286 ARG A N 1
ATOM 2267 C CA . ARG A 1 286 ? -38.549 15.734 -8.426 1.00 40.59 286 ARG A CA 1
ATOM 2268 C C . ARG A 1 286 ? -40.084 15.726 -8.389 1.00 40.59 286 ARG A C 1
ATOM 2270 O O . ARG A 1 286 ? -40.677 15.184 -9.317 1.00 40.59 286 ARG A O 1
ATOM 2277 N N . HIS A 1 287 ? -40.728 16.298 -7.368 1.00 43.81 287 HIS A N 1
ATOM 2278 C CA . HIS A 1 287 ? -42.183 16.507 -7.365 1.00 43.81 287 HIS A CA 1
ATOM 2279 C C . HIS A 1 287 ? -42.591 17.573 -8.382 1.00 43.81 287 HIS A C 1
ATOM 2281 O O . HIS A 1 287 ? -43.474 17.300 -9.184 1.00 43.81 287 HIS A O 1
ATOM 2287 N N . GLU A 1 288 ? -41.905 18.715 -8.427 1.00 50.59 288 GLU A N 1
ATOM 2288 C CA . GLU A 1 288 ? -42.117 19.786 -9.412 1.00 50.59 288 GLU A CA 1
ATOM 2289 C C . GLU A 1 288 ? -42.069 19.235 -10.849 1.00 50.59 288 GLU A C 1
ATOM 2291 O O . GLU A 1 288 ? -43.040 19.374 -11.587 1.00 50.59 288 GLU A O 1
ATOM 2296 N N . ILE A 1 289 ? -41.020 18.488 -11.218 1.00 50.28 289 ILE A N 1
ATOM 2297 C CA . ILE A 1 289 ? -40.879 17.876 -12.556 1.00 50.28 289 ILE A CA 1
ATOM 2298 C C . ILE A 1 289 ? -41.950 16.798 -12.837 1.00 50.28 289 ILE A C 1
ATOM 2300 O O . ILE A 1 289 ? -42.336 16.588 -13.990 1.00 50.28 289 ILE A O 1
ATOM 2304 N N . LEU A 1 290 ? -42.446 16.085 -11.819 1.00 47.97 290 LEU A N 1
ATOM 2305 C CA . LEU A 1 290 ? -43.528 15.101 -11.984 1.00 47.97 290 LEU A CA 1
ATOM 2306 C C . LEU A 1 290 ? -44.909 15.762 -12.102 1.00 47.97 290 LEU A C 1
ATOM 2308 O O . LEU A 1 290 ? -45.747 15.277 -12.863 1.00 47.97 290 LEU A O 1
ATOM 2312 N N . ILE A 1 291 ? -45.131 16.872 -11.396 1.00 53.53 291 ILE A N 1
ATOM 2313 C CA . ILE A 1 291 ? -46.330 17.707 -11.499 1.00 53.53 291 ILE A CA 1
ATOM 2314 C C . ILE A 1 291 ? -46.349 18.390 -12.867 1.00 53.53 291 ILE A C 1
ATOM 2316 O O . ILE A 1 291 ? -47.327 18.241 -13.587 1.00 53.53 291 ILE A O 1
ATOM 2320 N N . GLU A 1 292 ? -45.252 19.018 -13.294 1.00 49.25 292 GLU A N 1
ATOM 2321 C CA . GLU A 1 292 ? -45.120 19.648 -14.615 1.00 49.25 292 GLU A CA 1
ATOM 2322 C C . GLU A 1 292 ? -45.345 18.642 -15.760 1.00 49.25 292 GLU A C 1
ATOM 2324 O O . GLU A 1 292 ? -45.996 18.959 -16.755 1.00 49.25 292 GLU A O 1
ATOM 2329 N N . LYS A 1 293 ? -44.886 17.389 -15.612 1.00 43.59 293 LYS A N 1
ATOM 2330 C CA . LYS A 1 293 ? -45.177 16.317 -16.581 1.00 43.59 293 LYS A CA 1
ATOM 2331 C C . LYS A 1 293 ? -46.633 15.844 -16.574 1.00 43.59 293 LYS A C 1
ATOM 2333 O O . LYS A 1 293 ? -47.104 15.430 -17.630 1.00 43.59 293 LYS A O 1
ATOM 2338 N N . LYS A 1 294 ? -47.346 15.910 -15.443 1.00 46.41 294 LYS A N 1
ATOM 2339 C CA . LYS A 1 294 ? -48.799 15.652 -15.374 1.00 46.41 294 LYS A CA 1
ATOM 2340 C C . LYS A 1 294 ? -49.648 16.849 -15.818 1.00 46.41 294 LYS A C 1
ATOM 2342 O O . LYS A 1 294 ? -50.758 16.647 -16.289 1.00 46.41 294 LYS A O 1
ATOM 2347 N N . ALA A 1 295 ? -49.134 18.069 -15.688 1.00 43.47 295 ALA A N 1
ATOM 2348 C CA . ALA A 1 295 ? -49.854 19.316 -15.941 1.00 43.47 295 ALA A CA 1
ATOM 2349 C C . ALA A 1 295 ? -49.805 19.791 -17.406 1.00 43.47 295 ALA A C 1
ATOM 2351 O O . ALA A 1 295 ? -50.279 20.883 -17.701 1.00 43.47 295 ALA A O 1
ATOM 2352 N N . ARG A 1 296 ? -49.241 19.005 -18.336 1.00 35.00 296 ARG A N 1
ATOM 2353 C CA . ARG A 1 296 ? -49.270 19.307 -19.778 1.00 35.00 296 ARG A CA 1
ATOM 2354 C C . ARG A 1 296 ? -50.624 18.912 -20.383 1.00 35.00 296 ARG A C 1
ATOM 2356 O O . ARG A 1 296 ? -50.878 17.712 -20.491 1.00 35.00 296 ARG A O 1
ATOM 2363 N N . PRO A 1 297 ? -51.456 19.860 -20.856 1.00 38.16 297 PRO A N 1
ATOM 2364 C CA . PRO A 1 297 ? -52.657 19.522 -21.609 1.00 38.16 297 PRO A CA 1
ATOM 2365 C C . PRO A 1 297 ? -52.291 18.950 -22.983 1.00 38.16 297 PRO A C 1
ATOM 2367 O O . PRO A 1 297 ? -51.215 19.225 -23.530 1.00 38.16 297 PRO A O 1
ATOM 2370 N N . SER A 1 298 ? -53.208 18.190 -23.578 1.00 37.50 298 SER A N 1
ATOM 2371 C CA . SER A 1 298 ? -53.108 17.743 -24.968 1.00 37.50 298 SER A CA 1
ATOM 2372 C C . SER A 1 298 ? -53.022 18.951 -25.913 1.00 37.50 298 SER A C 1
ATOM 2374 O O . SER A 1 298 ? -53.902 19.809 -25.948 1.00 37.50 298 SER A O 1
ATOM 2376 N N . ARG A 1 299 ? -51.937 19.043 -26.696 1.00 35.47 299 ARG A N 1
ATOM 2377 C CA . ARG A 1 299 ? -51.712 20.162 -27.628 1.00 35.47 299 ARG A CA 1
ATOM 2378 C C . ARG A 1 299 ? -52.647 20.090 -28.840 1.00 35.47 299 ARG A C 1
ATOM 2380 O O . ARG A 1 299 ? -52.280 19.550 -29.881 1.00 35.47 299 ARG A O 1
ATOM 2387 N N . GLY A 1 300 ? -53.816 20.717 -28.723 1.00 30.80 300 GLY A N 1
ATOM 2388 C CA . GLY A 1 300 ? -54.578 21.189 -29.880 1.00 30.80 300 GLY A CA 1
ATOM 2389 C C . GLY A 1 300 ? -53.766 22.204 -30.701 1.00 30.80 300 GLY A C 1
ATOM 2390 O O . GLY A 1 300 ? -52.993 22.991 -30.152 1.00 30.80 300 GLY A O 1
ATOM 2391 N N . ARG A 1 301 ? -53.911 22.173 -32.030 1.00 37.28 301 ARG A N 1
ATOM 2392 C CA . ARG A 1 301 ? -53.173 23.027 -32.979 1.00 37.28 301 ARG A CA 1
ATOM 2393 C C . ARG A 1 301 ? -54.028 24.239 -33.375 1.00 37.28 301 ARG A C 1
ATOM 2395 O O . ARG A 1 301 ? -54.886 24.103 -34.239 1.00 37.28 301 ARG A O 1
ATOM 2402 N N . ILE A 1 302 ? -53.759 25.420 -32.810 1.00 29.45 302 ILE A N 1
ATOM 2403 C CA . ILE A 1 302 ? -54.396 26.699 -33.199 1.00 29.45 302 ILE A CA 1
ATOM 2404 C C . ILE A 1 302 ? -53.318 27.774 -33.457 1.00 29.45 302 ILE A C 1
ATOM 2406 O O . ILE A 1 302 ? -52.198 27.673 -32.955 1.00 29.45 302 ILE A O 1
ATOM 2410 N N . ARG A 1 303 ? -53.628 28.750 -34.324 1.00 34.16 303 ARG A N 1
ATOM 2411 C CA . ARG A 1 303 ? -52.685 29.666 -34.994 1.00 34.16 303 ARG A CA 1
ATOM 2412 C C . ARG A 1 303 ? -53.266 31.089 -35.069 1.00 34.16 303 ARG A C 1
ATOM 2414 O O . ARG A 1 303 ? -54.155 31.331 -35.876 1.00 34.16 303 ARG A O 1
ATOM 2421 N N . VAL A 1 304 ? -52.738 32.020 -34.273 1.00 25.91 304 VAL A N 1
ATOM 2422 C CA . VAL A 1 304 ? -53.114 33.455 -34.215 1.00 25.91 304 VAL A CA 1
ATOM 2423 C C . VAL A 1 304 ? -51.791 34.219 -34.008 1.00 25.91 304 VAL A C 1
ATOM 2425 O O . VAL A 1 304 ? -51.039 33.840 -33.117 1.00 25.91 304 VAL A O 1
ATOM 2428 N N . ARG A 1 305 ? -51.267 35.067 -34.910 1.00 24.12 305 ARG A N 1
ATOM 2429 C CA . ARG A 1 305 ? -51.760 36.291 -35.592 1.00 24.12 305 ARG A CA 1
ATOM 2430 C C . ARG A 1 305 ? -51.721 37.516 -34.660 1.00 24.12 305 ARG A C 1
ATOM 2432 O O . ARG A 1 305 ? -52.573 37.667 -33.800 1.00 24.12 305 ARG A O 1
ATOM 2439 N N . LEU A 1 306 ? -50.705 38.363 -34.840 1.00 27.69 306 LEU A N 1
ATOM 2440 C CA . LEU A 1 306 ? -50.489 39.597 -34.075 1.00 27.69 306 LEU A CA 1
ATOM 2441 C C . LEU A 1 306 ? -51.206 40.789 -34.728 1.00 27.69 306 LEU A C 1
ATOM 2443 O O . LEU A 1 306 ? -51.163 40.925 -35.950 1.00 27.69 306 LEU A O 1
ATOM 2447 N N . SER A 1 307 ? -51.787 41.658 -33.901 1.00 22.69 307 SER A N 1
ATOM 2448 C CA . SER A 1 307 ? -52.073 43.073 -34.178 1.00 22.69 307 SER A CA 1
ATOM 2449 C C . SER A 1 307 ? -52.135 43.826 -32.841 1.00 22.69 307 SER A C 1
ATOM 2451 O O . SER A 1 307 ? -52.316 43.192 -31.800 1.00 22.69 307 SER A O 1
ATOM 2453 N N . CYS A 1 308 ? -51.935 45.142 -32.867 1.00 26.34 308 CYS A N 1
ATOM 2454 C CA . CYS A 1 308 ? -51.900 46.013 -31.686 1.00 26.34 308 CYS A CA 1
ATOM 2455 C C . CYS A 1 308 ? -53.291 46.552 -31.307 1.00 26.34 308 CYS A C 1
ATOM 2457 O O . CYS A 1 308 ? -54.217 46.427 -32.103 1.00 26.34 308 CYS A O 1
ATOM 2459 N N . ASP A 1 309 ? -53.394 47.177 -30.127 1.00 23.77 309 ASP A N 1
ATOM 2460 C CA . ASP A 1 309 ? -53.798 48.591 -29.978 1.00 23.77 309 ASP A CA 1
ATOM 2461 C C . ASP A 1 309 ? -53.371 49.129 -28.586 1.00 23.77 309 ASP A C 1
ATOM 2463 O O . ASP A 1 309 ? -52.683 48.416 -27.846 1.00 23.77 309 ASP A O 1
ATOM 2467 N N . CYS A 1 310 ? -53.633 50.411 -28.290 1.00 24.75 310 CYS A N 1
ATOM 2468 C CA . CYS A 1 310 ? -52.775 51.272 -27.451 1.00 24.75 310 CYS A CA 1
ATOM 2469 C C . CYS A 1 310 ? -53.482 51.995 -26.268 1.00 24.75 310 CYS A C 1
ATOM 2471 O O . CYS A 1 310 ? -54.661 51.777 -26.010 1.00 24.75 310 CYS A O 1
ATOM 2473 N N . ASP A 1 311 ? -52.721 52.907 -25.630 1.00 25.56 311 ASP A N 1
ATOM 2474 C CA . ASP A 1 311 ? -53.130 54.062 -24.792 1.00 25.56 311 ASP A CA 1
ATOM 2475 C C . ASP A 1 311 ? -53.542 53.807 -23.319 1.00 25.56 311 ASP A C 1
ATOM 2477 O O . ASP A 1 311 ? -54.226 52.838 -23.009 1.00 25.56 311 ASP A O 1
ATOM 2481 N N . ALA A 1 312 ? -53.169 54.635 -22.321 1.00 27.42 312 ALA A N 1
ATOM 2482 C CA . ALA A 1 312 ? -52.219 55.776 -22.211 1.00 27.42 312 ALA A CA 1
ATOM 2483 C C . ALA A 1 312 ? -51.797 55.934 -20.696 1.00 27.42 312 ALA A C 1
ATOM 2485 O O . ALA A 1 312 ? -51.885 54.939 -19.981 1.00 27.42 312 ALA A O 1
ATOM 2486 N N . THR A 1 313 ? -51.278 57.016 -20.070 1.00 26.34 313 THR A N 1
ATOM 2487 C CA . THR A 1 313 ? -51.110 58.460 -20.383 1.00 26.34 313 THR A CA 1
ATOM 2488 C C . THR A 1 313 ? -50.073 59.126 -19.439 1.00 26.34 313 THR A C 1
ATOM 2490 O O . THR A 1 313 ? -50.047 58.794 -18.260 1.00 26.34 313 THR A O 1
ATOM 2493 N N . SER A 1 314 ? -49.361 60.172 -19.909 1.00 26.62 314 SER A N 1
ATOM 2494 C CA . SER A 1 314 ? -48.687 61.249 -19.118 1.00 26.62 314 SER A CA 1
ATOM 2495 C C . SER A 1 314 ? -47.447 60.890 -18.248 1.00 26.62 314 SER A C 1
ATOM 2497 O O . SER A 1 314 ? -47.372 59.807 -17.688 1.00 26.62 314 SER A O 1
ATOM 2499 N N . SER A 1 315 ? -46.405 61.725 -18.063 1.00 24.05 315 SER A N 1
ATOM 2500 C CA . SER A 1 315 ? -46.141 63.135 -18.446 1.00 24.05 315 SER A CA 1
ATOM 2501 C C . SER A 1 315 ? -44.667 63.357 -18.883 1.00 24.05 315 SER A C 1
ATOM 2503 O O . SER A 1 315 ? -43.800 62.533 -18.611 1.00 24.05 315 SER A O 1
ATOM 2505 N N . TYR A 1 316 ? -44.379 64.495 -19.529 1.00 21.03 316 TYR A N 1
ATOM 2506 C CA . TYR A 1 316 ? -43.094 64.893 -20.162 1.00 21.03 316 TYR A CA 1
ATOM 2507 C C . TYR A 1 316 ? -42.436 66.101 -19.410 1.00 21.03 316 TYR A C 1
ATOM 2509 O O . TYR A 1 316 ? -43.113 66.593 -18.505 1.00 21.03 316 TYR A O 1
ATOM 2517 N N . PRO A 1 317 ? -41.187 66.604 -19.690 1.00 35.19 317 PRO A N 1
ATOM 2518 C CA . PRO A 1 317 ? -40.752 67.087 -21.022 1.00 35.19 317 PRO A CA 1
ATOM 2519 C C . PRO A 1 317 ? -39.253 67.030 -21.447 1.00 35.19 317 PRO A C 1
ATOM 2521 O O . PRO A 1 317 ? -38.365 67.539 -20.773 1.00 35.19 317 PRO A O 1
ATOM 2524 N N . SER A 1 318 ? -39.053 66.684 -22.733 1.00 27.38 318 SER A N 1
ATOM 2525 C CA . SER A 1 318 ? -38.066 67.276 -23.679 1.00 27.38 318 SER A CA 1
ATOM 2526 C C . SER A 1 318 ? -36.544 67.015 -23.482 1.00 27.38 318 SER A C 1
ATOM 2528 O O . SER A 1 318 ? -36.085 66.771 -22.378 1.00 27.38 318 SER A O 1
ATOM 2530 N N . SER A 1 319 ? -35.685 67.029 -24.519 1.00 25.28 319 SER A N 1
ATOM 2531 C CA . SER A 1 319 ? -35.855 67.506 -25.911 1.00 25.28 319 SER A CA 1
ATOM 2532 C C . SER A 1 319 ? -34.997 66.747 -26.961 1.00 25.28 319 SER A C 1
ATOM 2534 O O . SER A 1 319 ? -33.890 66.338 -26.652 1.00 25.28 319 SER A O 1
ATOM 2536 N N . TYR A 1 320 ? -35.525 66.642 -28.201 1.00 23.73 320 TYR A N 1
ATOM 2537 C CA . TYR A 1 320 ? -34.852 66.588 -29.536 1.00 23.73 320 TYR A CA 1
ATOM 2538 C C . TYR A 1 320 ? -33.741 65.533 -29.848 1.00 23.73 320 TYR A C 1
ATOM 2540 O O . TYR A 1 320 ? -32.940 65.184 -29.001 1.00 23.73 320 TYR A O 1
ATOM 2548 N N . ARG A 1 321 ? -33.559 65.015 -31.084 1.00 24.31 321 ARG A N 1
ATOM 2549 C CA . ARG A 1 321 ? -34.332 65.039 -32.359 1.00 24.31 321 ARG A CA 1
ATOM 2550 C C . ARG A 1 321 ? -33.903 63.839 -33.263 1.00 24.31 321 ARG A C 1
ATOM 2552 O O . ARG A 1 321 ? -32.766 63.402 -33.189 1.00 24.31 321 ARG A O 1
ATOM 2559 N N . ARG A 1 322 ? -34.847 63.362 -34.101 1.00 25.45 322 ARG A N 1
ATOM 2560 C CA . ARG A 1 322 ? -34.824 62.389 -35.247 1.00 25.45 322 ARG A CA 1
ATOM 2561 C C . ARG A 1 322 ? -33.482 62.237 -36.031 1.00 25.45 322 ARG A C 1
ATOM 2563 O O . ARG A 1 322 ? -32.716 63.188 -36.044 1.00 25.45 322 ARG A O 1
ATOM 2570 N N . THR A 1 323 ? -33.175 61.147 -36.769 1.00 25.06 323 THR A N 1
ATOM 2571 C CA . THR A 1 323 ? -33.982 60.421 -37.806 1.00 25.06 323 THR A CA 1
ATOM 2572 C C . THR A 1 323 ? -33.525 58.973 -38.138 1.00 25.06 323 THR A C 1
ATOM 2574 O O . THR A 1 323 ? -32.339 58.691 -38.082 1.00 25.06 323 THR A O 1
ATOM 2577 N N . HIS A 1 324 ? -34.487 58.111 -38.542 1.00 25.94 324 HIS A N 1
ATOM 2578 C CA . HIS A 1 324 ? -34.590 57.249 -39.766 1.00 25.94 324 HIS A CA 1
ATOM 2579 C C . HIS A 1 324 ? -33.322 56.792 -40.560 1.00 25.94 324 HIS A C 1
ATOM 2581 O O . HIS A 1 324 ? -32.361 57.540 -40.645 1.00 25.94 324 HIS A O 1
ATOM 2587 N N . SER A 1 325 ? -33.278 55.636 -41.268 1.00 25.00 325 SER A N 1
ATOM 2588 C CA . SER A 1 325 ? -34.315 54.610 -41.586 1.00 25.00 325 SER A CA 1
ATOM 2589 C C . SER A 1 325 ? -33.784 53.293 -42.216 1.00 25.00 325 SER A C 1
ATOM 2591 O O . SER A 1 325 ? -32.827 53.309 -42.974 1.00 25.00 325 SER A O 1
ATOM 2593 N N . GLN A 1 326 ? -34.538 52.201 -42.000 1.00 24.20 326 GLN A N 1
ATOM 2594 C CA . GLN A 1 326 ? -34.948 51.139 -42.958 1.00 24.20 326 GLN A CA 1
ATOM 2595 C C . GLN A 1 326 ? -33.955 50.379 -43.890 1.00 24.20 326 GLN A C 1
ATOM 2597 O O . GLN A 1 326 ? -33.549 50.870 -44.934 1.00 24.20 326 GLN A O 1
ATOM 2602 N N . SER A 1 327 ? -33.957 49.049 -43.690 1.00 24.20 327 SER A N 1
ATOM 2603 C CA . SER A 1 327 ? -34.365 48.014 -44.680 1.00 24.20 327 SER A CA 1
ATOM 2604 C C . SER A 1 327 ? -33.415 47.423 -45.744 1.00 24.20 327 SER A C 1
ATOM 2606 O O . SER A 1 327 ? -32.501 48.050 -46.260 1.00 24.20 327 SER A O 1
ATOM 2608 N N . HIS A 1 328 ? -33.826 46.205 -46.128 1.00 24.58 328 HIS A N 1
ATOM 2609 C CA . HIS A 1 328 ? -33.551 45.436 -47.345 1.00 24.58 328 HIS A CA 1
ATOM 2610 C C . HIS A 1 328 ? -32.220 44.694 -47.520 1.00 24.58 328 HIS A C 1
ATOM 2612 O O . HIS A 1 328 ? -31.178 45.005 -46.957 1.00 24.58 328 HIS A O 1
ATOM 2618 N N . ALA A 1 329 ? -32.337 43.624 -48.309 1.00 27.02 329 ALA A N 1
ATOM 2619 C CA . ALA A 1 329 ? -31.293 42.696 -48.694 1.00 27.02 329 ALA A CA 1
ATOM 2620 C C . ALA A 1 329 ? -31.380 42.487 -50.210 1.00 27.02 329 ALA A C 1
ATOM 2622 O O . ALA A 1 329 ? -32.464 42.222 -50.729 1.00 27.02 329 ALA A O 1
ATOM 2623 N N . SER A 1 330 ? -30.248 42.567 -50.905 1.00 22.95 330 SER A N 1
ATOM 2624 C CA . SER A 1 330 ? -30.064 41.970 -52.230 1.00 22.95 330 SER A CA 1
ATOM 2625 C C . SER A 1 330 ? -28.572 41.784 -52.511 1.00 22.95 330 SER A C 1
ATOM 2627 O O . SER A 1 330 ? -27.740 42.574 -52.070 1.00 22.95 330 SER A O 1
ATOM 2629 N N . SER A 1 331 ? -28.230 40.704 -53.204 1.00 30.78 331 SER A N 1
ATOM 2630 C CA . SER A 1 331 ? -26.910 40.479 -53.800 1.00 30.78 331 SER A CA 1
ATOM 2631 C C . SER A 1 331 ? -26.735 41.319 -55.066 1.00 30.78 331 SER A C 1
ATOM 2633 O O . SER A 1 331 ? -27.722 41.451 -55.785 1.00 30.78 331 SER A O 1
ATOM 2635 N N . ILE A 1 332 ? -25.502 41.723 -55.412 1.00 24.03 332 ILE A N 1
ATOM 2636 C CA . ILE A 1 332 ? -24.964 41.684 -56.793 1.00 24.03 332 ILE A CA 1
ATOM 2637 C C . ILE A 1 332 ? -23.438 41.961 -56.837 1.00 24.03 332 ILE A C 1
ATOM 2639 O O . ILE A 1 332 ? -22.924 42.840 -56.158 1.00 24.03 332 ILE A O 1
ATOM 2643 N N . ASN A 1 333 ? -22.765 41.123 -57.630 1.00 23.83 333 ASN A N 1
ATOM 2644 C CA . ASN A 1 333 ? -21.450 41.132 -58.304 1.00 23.83 333 ASN A CA 1
ATOM 2645 C C . ASN A 1 333 ? -20.423 42.291 -58.134 1.00 23.83 333 ASN A C 1
ATOM 2647 O O . ASN A 1 333 ? -20.762 43.445 -58.346 1.00 23.83 333 ASN A O 1
ATOM 2651 N N . CYS A 1 334 ? -19.149 41.894 -57.915 1.00 21.86 334 CYS A N 1
ATOM 2652 C CA . CYS A 1 334 ? -17.907 42.115 -58.720 1.00 21.86 334 CYS A CA 1
ATOM 2653 C C . CYS A 1 334 ? -17.595 43.462 -59.441 1.00 21.86 334 CYS A C 1
ATOM 2655 O O . CYS A 1 334 ? -18.508 44.222 -59.738 1.00 21.86 334 CYS A O 1
ATOM 2657 N N . PRO A 1 335 ? -16.353 43.679 -59.957 1.00 44.22 335 PRO A N 1
ATOM 2658 C CA . PRO A 1 335 ? -15.009 43.158 -59.606 1.00 44.22 335 PRO A CA 1
ATOM 2659 C C . PRO A 1 335 ? -13.977 44.304 -59.374 1.00 44.22 335 PRO A C 1
ATOM 2661 O O . PRO A 1 335 ? -14.334 45.467 -59.492 1.00 44.22 335 PRO A O 1
ATOM 2664 N N . PHE A 1 336 ? -12.689 43.994 -59.137 1.00 24.73 336 PHE A N 1
ATOM 2665 C CA . PHE A 1 336 ? -11.538 44.733 -59.713 1.00 24.73 336 PHE A CA 1
ATOM 2666 C C . PHE A 1 336 ? -10.210 43.965 -59.528 1.00 24.73 336 PHE A C 1
ATOM 2668 O O . PHE A 1 336 ? -10.085 43.160 -58.608 1.00 24.73 336 PHE A O 1
ATOM 2675 N N . ASP A 1 337 ? -9.236 44.228 -60.404 1.00 24.64 337 ASP A N 1
ATOM 2676 C CA . ASP A 1 337 ? -7.856 43.706 -60.415 1.00 24.64 337 ASP A CA 1
ATOM 2677 C C . ASP A 1 337 ? -6.928 44.786 -61.012 1.00 24.64 337 ASP A C 1
ATOM 2679 O O . ASP A 1 337 ? -7.378 45.482 -61.922 1.00 24.64 337 ASP A O 1
ATOM 2683 N N . PHE A 1 338 ? -5.689 44.952 -60.512 1.00 25.33 338 PHE A N 1
ATOM 2684 C CA . PHE A 1 338 ? -4.608 45.712 -61.178 1.00 25.33 338 PHE A CA 1
ATOM 2685 C C . PHE A 1 338 ? -3.233 45.628 -60.456 1.00 25.33 338 PHE A C 1
ATOM 2687 O O . PHE A 1 338 ? -3.046 46.250 -59.416 1.00 25.33 338 PHE A O 1
ATOM 2694 N N . SER A 1 339 ? -2.233 45.019 -61.121 1.00 25.11 339 SER A N 1
ATOM 2695 C CA . SER A 1 339 ? -0.775 45.358 -61.133 1.00 25.11 339 SER A CA 1
ATOM 2696 C C . SER A 1 339 ? 0.093 45.397 -59.850 1.00 25.11 339 SER A C 1
ATOM 2698 O O . SER A 1 339 ? -0.387 45.667 -58.760 1.00 25.11 339 SER A O 1
ATOM 2700 N N . ASP A 1 340 ? 1.434 45.312 -59.906 1.00 27.83 340 ASP A N 1
ATOM 2701 C CA . ASP A 1 340 ? 2.412 44.625 -60.794 1.00 27.83 340 ASP A CA 1
ATOM 2702 C C . ASP A 1 340 ? 3.831 44.776 -60.160 1.00 27.83 340 ASP A C 1
ATOM 2704 O O . ASP A 1 340 ? 4.039 45.618 -59.287 1.00 27.83 340 ASP A O 1
ATOM 2708 N N . SER A 1 341 ? 4.827 44.050 -60.689 1.00 26.98 341 SER A N 1
ATOM 2709 C CA . SER A 1 341 ? 6.286 44.263 -60.576 1.00 26.98 341 SER A CA 1
ATOM 2710 C C . SER A 1 341 ? 6.983 43.796 -59.281 1.00 26.98 341 SER A C 1
ATOM 2712 O O . SER A 1 341 ? 6.452 43.939 -58.189 1.00 26.98 341 SER A O 1
ATOM 2714 N N . ARG A 1 342 ? 8.204 43.224 -59.310 1.00 26.72 342 ARG A N 1
ATOM 2715 C CA . ARG A 1 342 ? 9.092 42.724 -60.402 1.00 26.72 342 ARG A CA 1
ATOM 2716 C C . ARG A 1 342 ? 9.966 41.579 -59.822 1.00 26.72 342 ARG A C 1
ATOM 2718 O O . ARG A 1 342 ? 10.280 41.617 -58.642 1.00 26.72 342 ARG A O 1
ATOM 2725 N N . ARG A 1 343 ? 10.167 40.453 -60.535 1.00 28.91 343 ARG A N 1
ATOM 2726 C CA . ARG A 1 343 ? 11.384 40.023 -61.303 1.00 28.91 343 ARG A CA 1
ATOM 2727 C C . ARG A 1 343 ? 12.717 40.003 -60.509 1.00 28.91 343 ARG A C 1
ATOM 2729 O O . ARG A 1 343 ? 12.940 40.886 -59.701 1.00 28.91 343 ARG A O 1
ATOM 2736 N N . SER A 1 344 ? 13.664 39.068 -60.710 1.00 27.61 344 SER A N 1
ATOM 2737 C CA . SER A 1 344 ? 13.900 38.066 -61.792 1.00 27.61 344 SER A CA 1
ATOM 2738 C C . SER A 1 344 ? 14.640 36.823 -61.227 1.00 27.61 344 SER A C 1
ATOM 2740 O O . SER A 1 344 ? 15.354 36.977 -60.248 1.00 27.61 344 SER A O 1
ATOM 2742 N N . GLN A 1 345 ? 14.379 35.577 -61.672 1.00 30.17 345 GLN A N 1
ATOM 2743 C CA . GLN A 1 345 ? 15.114 34.778 -62.704 1.00 30.17 345 GLN A CA 1
ATOM 2744 C C . GLN A 1 345 ? 16.594 34.436 -62.359 1.00 30.17 345 GLN A C 1
ATOM 2746 O O . GLN A 1 345 ? 17.255 35.223 -61.704 1.00 30.17 345 GLN A O 1
ATOM 2751 N N . SER A 1 346 ? 17.193 33.295 -62.749 1.00 25.66 346 SER A N 1
ATOM 2752 C CA . SER A 1 346 ? 16.879 32.312 -63.818 1.00 25.66 346 SER A CA 1
ATOM 2753 C C . SER A 1 346 ? 17.278 30.857 -63.429 1.00 25.66 346 SER A C 1
ATOM 2755 O O . SER A 1 346 ? 18.048 30.678 -62.495 1.00 25.66 346 SER A O 1
ATOM 2757 N N . ARG A 1 347 ? 16.588 29.803 -63.917 1.00 28.02 347 ARG A N 1
ATOM 2758 C CA . ARG A 1 347 ? 17.010 28.806 -64.955 1.00 28.02 347 ARG A CA 1
ATOM 2759 C C . ARG A 1 347 ? 18.470 28.286 -64.869 1.00 28.02 347 ARG A C 1
ATOM 2761 O O . ARG A 1 347 ? 19.378 29.088 -64.746 1.00 28.02 347 ARG A O 1
ATOM 2768 N N . GLY A 1 348 ? 18.757 26.987 -65.051 1.00 26.08 348 GLY A N 1
ATOM 2769 C CA . GLY A 1 348 ? 17.867 25.830 -65.279 1.00 26.08 348 GLY A CA 1
ATOM 2770 C C . GLY A 1 348 ? 18.599 24.559 -65.773 1.00 26.08 348 GLY A C 1
ATOM 2771 O O . GLY A 1 348 ? 19.814 24.568 -65.901 1.00 26.08 348 GLY A O 1
ATOM 2772 N N . THR A 1 349 ? 17.824 23.498 -66.054 1.00 27.34 349 THR A N 1
ATOM 2773 C CA . THR A 1 349 ? 18.088 22.351 -66.973 1.00 27.34 349 THR A CA 1
ATOM 2774 C C . THR A 1 349 ? 19.486 21.711 -67.077 1.00 27.34 349 THR A C 1
ATOM 2776 O O . THR A 1 349 ? 20.394 22.315 -67.638 1.00 27.34 349 THR A O 1
ATOM 2779 N N . ASN A 1 350 ? 19.569 20.393 -66.816 1.00 27.31 350 ASN A N 1
ATOM 2780 C CA . ASN A 1 350 ? 20.008 19.427 -67.846 1.00 27.31 350 ASN A CA 1
ATOM 2781 C C . ASN A 1 350 ? 19.618 17.961 -67.534 1.00 27.31 350 ASN A C 1
ATOM 2783 O O . ASN A 1 350 ? 19.081 17.668 -66.468 1.00 27.31 350 ASN A O 1
ATOM 2787 N N . GLN A 1 351 ? 19.820 17.069 -68.512 1.00 27.25 351 GLN A N 1
ATOM 2788 C CA . GLN A 1 351 ? 19.399 15.656 -68.565 1.00 27.25 351 GLN A CA 1
ATOM 2789 C C . GLN A 1 351 ? 20.461 14.842 -69.352 1.00 27.25 351 GLN A C 1
ATOM 2791 O O . GLN A 1 351 ? 21.122 15.444 -70.196 1.00 27.25 351 GLN A O 1
ATOM 2796 N N . ARG A 1 352 ? 20.527 13.500 -69.179 1.00 27.94 352 ARG A N 1
ATOM 2797 C CA . ARG A 1 352 ? 21.365 12.521 -69.950 1.00 27.94 352 ARG A CA 1
ATOM 2798 C C . ARG A 1 352 ? 22.882 12.569 -69.629 1.00 27.94 352 ARG A C 1
ATOM 2800 O O . ARG A 1 352 ? 23.301 13.538 -69.010 1.00 27.94 352 ARG A O 1
ATOM 2807 N N . ASP A 1 353 ? 23.780 11.619 -69.963 1.00 27.83 353 ASP A N 1
ATOM 2808 C CA . ASP A 1 353 ? 23.823 10.217 -70.502 1.00 27.83 353 ASP A CA 1
ATOM 2809 C C . ASP A 1 353 ? 25.273 9.669 -70.211 1.00 27.83 353 ASP A C 1
ATOM 2811 O O . ASP A 1 353 ? 26.116 10.482 -69.843 1.00 27.83 353 ASP A O 1
ATOM 2815 N N . SER A 1 354 ? 25.745 8.409 -70.352 1.00 27.08 354 SER A N 1
ATOM 2816 C CA . SER A 1 354 ? 25.203 7.052 -70.621 1.00 27.08 354 SER A CA 1
ATOM 2817 C C . SER A 1 354 ? 26.286 5.976 -70.297 1.00 27.08 354 SER A C 1
ATOM 2819 O O . SER A 1 354 ? 27.430 6.194 -70.687 1.00 27.08 354 SER A O 1
ATOM 2821 N N . ARG A 1 355 ? 25.919 4.777 -69.780 1.00 26.67 355 ARG A N 1
ATOM 2822 C CA . ARG A 1 355 ? 26.696 3.482 -69.820 1.00 26.67 355 ARG A CA 1
ATOM 2823 C C . ARG A 1 355 ? 28.014 3.435 -68.996 1.00 26.67 355 ARG A C 1
ATOM 2825 O O . ARG A 1 355 ? 28.479 4.476 -68.557 1.00 26.67 355 ARG A O 1
ATOM 2832 N N . GLY A 1 356 ? 28.673 2.298 -68.701 1.00 25.53 356 GLY A N 1
ATOM 2833 C CA . GLY A 1 356 ? 28.484 0.828 -68.890 1.00 25.53 356 GLY A CA 1
ATOM 2834 C C . GLY A 1 356 ? 29.641 0.079 -68.151 1.00 25.53 356 GLY A C 1
ATOM 2835 O O . GLY A 1 356 ? 30.487 0.771 -67.592 1.00 25.53 356 GLY A O 1
ATOM 2836 N N . GLY A 1 357 ? 29.801 -1.254 -68.055 1.00 25.83 357 GLY A N 1
ATOM 2837 C CA . GLY A 1 357 ? 29.049 -2.457 -68.487 1.00 25.83 357 GLY A CA 1
ATOM 2838 C C . GLY A 1 357 ? 29.012 -3.538 -67.361 1.00 25.83 357 GLY A C 1
ATOM 2839 O O . GLY A 1 357 ? 29.227 -3.187 -66.205 1.00 25.83 357 GLY A O 1
ATOM 2840 N N . GLU A 1 358 ? 28.509 -4.770 -67.549 1.00 27.88 358 GLU A N 1
ATOM 2841 C CA . GLU A 1 358 ? 29.164 -5.979 -68.137 1.00 27.88 358 GLU A CA 1
ATOM 2842 C C . GLU A 1 358 ? 30.334 -6.576 -67.305 1.00 27.88 358 GLU A C 1
ATOM 2844 O O . GLU A 1 358 ? 31.182 -5.825 -66.840 1.00 27.88 358 GLU A O 1
ATOM 2849 N N . GLU A 1 359 ? 30.504 -7.898 -67.105 1.00 28.14 359 GLU A N 1
ATOM 2850 C CA . GLU A 1 359 ? 29.582 -9.063 -67.158 1.00 28.14 359 GLU A CA 1
ATOM 2851 C C . GLU A 1 359 ? 30.230 -10.309 -66.458 1.00 28.14 359 GLU A C 1
ATOM 2853 O O . GLU A 1 359 ? 31.235 -10.173 -65.763 1.00 28.14 359 GLU A O 1
ATOM 2858 N N . THR A 1 360 ? 29.709 -11.530 -66.691 1.00 27.05 360 THR A N 1
ATOM 2859 C CA . THR A 1 360 ? 30.174 -12.872 -66.230 1.00 27.05 360 THR A CA 1
ATOM 2860 C C . THR A 1 360 ? 30.025 -13.235 -64.731 1.00 27.05 360 THR A C 1
ATOM 2862 O O . THR A 1 360 ? 30.001 -12.369 -63.867 1.00 27.05 360 THR A O 1
ATOM 2865 N N . VAL A 1 361 ? 30.068 -14.513 -64.303 1.00 27.72 361 VAL A N 1
ATOM 2866 C CA . VAL A 1 361 ? 29.247 -15.729 -64.582 1.00 27.72 361 VAL A CA 1
ATOM 2867 C C . VAL A 1 361 ? 29.966 -16.979 -64.024 1.00 27.72 361 VAL A C 1
ATOM 2869 O O . VAL A 1 361 ? 31.006 -17.390 -64.526 1.00 27.72 361 VAL A O 1
ATOM 2872 N N . SER A 1 362 ? 29.375 -17.638 -63.021 1.00 26.19 362 SER A N 1
ATOM 2873 C CA . SER A 1 362 ? 29.433 -19.095 -62.726 1.00 26.19 362 SER A CA 1
ATOM 2874 C C . SER A 1 362 ? 28.532 -19.354 -61.499 1.00 26.19 362 SER A C 1
ATOM 2876 O O . SER A 1 362 ? 28.527 -18.537 -60.588 1.00 26.19 362 SER A O 1
ATOM 2878 N N . LYS A 1 363 ? 27.569 -20.290 -61.434 1.00 28.41 363 LYS A N 1
ATOM 2879 C CA . LYS A 1 363 ? 27.382 -21.712 -61.831 1.00 28.41 363 LYS A CA 1
ATOM 2880 C C . LYS A 1 363 ? 27.883 -22.746 -60.805 1.00 28.41 363 LYS A C 1
ATOM 2882 O O . LYS A 1 363 ? 28.960 -22.608 -60.249 1.00 28.41 363 LYS A O 1
ATOM 2887 N N . PHE A 1 364 ? 27.080 -23.817 -60.688 1.00 25.98 364 PHE A N 1
ATOM 2888 C CA . PHE A 1 364 ? 27.111 -24.950 -59.739 1.00 25.98 364 PHE A CA 1
ATOM 2889 C C . PHE A 1 364 ? 26.622 -24.635 -58.305 1.00 25.98 364 PHE A C 1
ATOM 2891 O O . PHE A 1 364 ? 26.920 -23.576 -57.773 1.00 25.98 364 PHE A O 1
ATOM 2898 N N . GLY A 1 365 ? 25.824 -25.491 -57.643 1.00 25.69 365 GLY A N 1
ATOM 2899 C CA . GLY A 1 365 ? 25.292 -26.817 -58.030 1.00 25.69 365 GLY A CA 1
ATOM 2900 C C . GLY A 1 365 ? 23.919 -27.143 -57.399 1.00 25.69 365 GLY A C 1
ATOM 2901 O O . GLY A 1 365 ? 23.387 -26.348 -56.631 1.00 25.69 365 GLY A O 1
ATOM 2902 N N . VAL A 1 366 ? 23.319 -28.292 -57.754 1.00 26.72 366 VAL A N 1
ATOM 2903 C CA . VAL A 1 366 ? 21.905 -28.644 -57.464 1.00 26.72 366 VAL A CA 1
ATOM 2904 C C . VAL A 1 366 ? 21.749 -30.011 -56.773 1.00 26.72 366 VAL A C 1
ATOM 2906 O O . VAL A 1 366 ? 22.303 -31.000 -57.242 1.00 26.72 366 VAL A O 1
ATOM 2909 N N . GLY A 1 367 ? 20.872 -30.083 -55.761 1.00 26.84 367 GLY A N 1
ATOM 2910 C CA . GLY A 1 367 ? 20.180 -31.291 -55.260 1.00 26.84 367 GLY A CA 1
ATOM 2911 C C . GLY A 1 367 ? 18.994 -30.857 -54.371 1.00 26.84 367 GLY A C 1
ATOM 2912 O O . GLY A 1 367 ? 19.163 -29.913 -53.610 1.00 26.84 367 GLY A O 1
ATOM 2913 N N . LYS A 1 368 ? 17.729 -31.305 -54.515 1.00 28.38 368 LYS A N 1
ATOM 2914 C CA . LYS A 1 368 ? 17.141 -32.675 -54.493 1.00 28.38 368 LYS A CA 1
ATOM 2915 C C . LYS A 1 368 ? 17.447 -33.400 -53.165 1.00 28.38 368 LYS A C 1
ATOM 2917 O O . LYS A 1 368 ? 18.617 -33.488 -52.823 1.00 28.38 368 LYS A O 1
ATOM 2922 N N . LYS A 1 369 ? 16.490 -33.932 -52.381 1.00 27.55 369 LYS A N 1
ATOM 2923 C CA . LYS A 1 369 ? 15.073 -34.364 -52.588 1.00 27.55 369 LYS A CA 1
ATOM 2924 C C . LYS A 1 369 ? 14.189 -34.023 -51.353 1.00 27.55 369 LYS A C 1
ATOM 2926 O O . LYS A 1 369 ? 14.741 -33.873 -50.274 1.00 27.55 369 LYS A O 1
ATOM 2931 N N . GLU A 1 370 ? 12.909 -33.639 -51.470 1.00 30.25 370 GLU A N 1
ATOM 2932 C CA . GLU A 1 370 ? 11.642 -34.423 -51.610 1.00 30.25 370 GLU A CA 1
ATOM 2933 C C . GLU A 1 370 ? 11.167 -35.272 -50.392 1.00 30.25 370 GLU A C 1
ATOM 2935 O O . GLU A 1 370 ? 11.852 -36.224 -50.039 1.00 30.25 370 GLU A O 1
ATOM 2940 N N . LYS A 1 371 ? 9.906 -35.020 -49.950 1.00 29.66 371 LYS A N 1
ATOM 2941 C CA . LYS A 1 371 ? 8.869 -35.984 -49.452 1.00 29.66 371 LYS A CA 1
ATOM 2942 C C . LYS A 1 371 ? 9.066 -36.665 -48.056 1.00 29.66 371 LYS A C 1
ATOM 2944 O O . LYS A 1 371 ? 10.194 -36.820 -47.619 1.00 29.66 371 LYS A O 1
ATOM 2949 N N . GLU A 1 372 ? 8.044 -37.099 -47.280 1.00 28.33 372 GLU A N 1
ATOM 2950 C CA . GLU A 1 372 ? 6.562 -36.933 -47.325 1.00 28.33 372 GLU A CA 1
ATOM 2951 C C . GLU A 1 372 ? 5.824 -37.284 -45.991 1.00 28.33 372 GLU A C 1
ATOM 2953 O O . GLU A 1 372 ? 6.274 -38.159 -45.261 1.00 28.33 372 GLU A O 1
ATOM 2958 N N . ILE A 1 373 ? 4.631 -36.683 -45.794 1.00 27.62 373 ILE A N 1
ATOM 2959 C CA . ILE A 1 373 ? 3.377 -37.233 -45.187 1.00 27.62 373 ILE A CA 1
ATOM 2960 C C . ILE A 1 373 ? 3.226 -37.485 -43.653 1.00 27.62 373 ILE A C 1
ATOM 2962 O O . ILE A 1 373 ? 4.162 -37.428 -42.863 1.00 27.62 373 ILE A O 1
ATOM 2966 N N . GLN A 1 374 ? 1.938 -37.585 -43.283 1.00 24.67 374 GLN A N 1
ATOM 2967 C CA . GLN A 1 374 ? 1.223 -37.622 -41.989 1.00 24.67 374 GLN A CA 1
ATOM 2968 C C . GLN A 1 374 ? 1.428 -38.954 -41.203 1.00 24.67 374 GLN A C 1
ATOM 2970 O O . GLN A 1 374 ? 2.158 -39.813 -41.680 1.00 24.67 374 GLN A O 1
ATOM 2975 N N . ASP A 1 375 ? 0.926 -39.214 -39.981 1.00 24.73 375 ASP A N 1
ATOM 2976 C CA . ASP A 1 375 ? -0.441 -39.131 -39.390 1.00 24.73 375 ASP A CA 1
ATOM 2977 C C . ASP A 1 375 ? -0.361 -38.980 -37.829 1.00 24.73 375 ASP A C 1
ATOM 2979 O O . ASP A 1 375 ? 0.732 -39.062 -37.272 1.00 24.73 375 ASP A O 1
ATOM 2983 N N . ILE A 1 376 ? -1.359 -38.543 -37.028 1.00 25.34 376 ILE A N 1
ATOM 2984 C CA . ILE A 1 376 ? -2.730 -39.064 -36.751 1.00 25.34 376 ILE A CA 1
ATOM 2985 C C . ILE A 1 376 ? -2.647 -40.493 -36.122 1.00 25.34 376 ILE A C 1
ATOM 2987 O O . ILE A 1 376 ? -1.952 -41.341 -36.656 1.00 25.34 376 ILE A O 1
ATOM 2991 N N . GLU A 1 377 ? -3.219 -40.862 -34.956 1.00 27.25 377 GLU A N 1
ATOM 2992 C CA . GLU A 1 377 ? -4.314 -40.316 -34.122 1.00 27.25 377 GLU A CA 1
ATOM 2993 C C . GLU A 1 377 ? -4.247 -40.755 -32.619 1.00 27.25 377 GLU A C 1
ATOM 2995 O O . GLU A 1 377 ? -3.831 -41.873 -32.325 1.00 27.25 377 GLU A O 1
ATOM 3000 N N . SER A 1 378 ? -4.867 -39.986 -31.698 1.00 24.36 378 SER A N 1
ATOM 3001 C CA . SER A 1 378 ? -5.497 -40.479 -30.430 1.00 24.36 378 SER A CA 1
ATOM 3002 C C . SER A 1 378 ? -4.576 -41.025 -29.286 1.00 24.36 378 SER A C 1
ATOM 3004 O O . SER A 1 378 ? -3.373 -41.134 -29.472 1.00 24.36 378 SER A O 1
ATOM 3006 N N . ARG A 1 379 ? -5.007 -41.333 -28.034 1.00 25.97 379 ARG A N 1
ATOM 3007 C CA . ARG A 1 379 ? -6.293 -41.177 -27.290 1.00 25.97 379 ARG A CA 1
ATOM 3008 C C . ARG A 1 379 ? -6.083 -41.159 -25.744 1.00 25.97 379 ARG A C 1
ATOM 3010 O O . ARG A 1 379 ? -5.019 -41.499 -25.249 1.00 25.97 379 ARG A O 1
ATOM 3017 N N . SER A 1 380 ? -7.147 -40.788 -25.012 1.00 24.09 380 SER A N 1
ATOM 3018 C CA . SER A 1 380 ? -7.460 -40.951 -23.558 1.00 24.09 380 SER A CA 1
ATOM 3019 C C . SER A 1 380 ? -6.704 -42.062 -22.776 1.00 24.09 380 SER A C 1
ATOM 3021 O O . SER A 1 380 ? -6.576 -43.166 -23.291 1.00 24.09 380 SER A O 1
ATOM 3023 N N . SER A 1 381 ? -6.306 -41.919 -21.493 1.00 24.94 381 SER A N 1
ATOM 3024 C CA . SER A 1 381 ? -7.172 -41.862 -20.272 1.00 24.94 381 SER A CA 1
ATOM 3025 C C . SER A 1 381 ? -6.345 -41.538 -18.997 1.00 24.94 381 SER A C 1
ATOM 3027 O O . SER A 1 381 ? -5.189 -41.927 -18.934 1.00 24.94 381 SER A O 1
ATOM 3029 N N . ARG A 1 382 ? -6.772 -40.684 -18.042 1.00 25.86 382 ARG A N 1
ATOM 3030 C CA . ARG A 1 382 ? -7.608 -40.909 -16.817 1.00 25.86 382 ARG A CA 1
ATOM 3031 C C . ARG A 1 382 ? -7.134 -41.998 -15.815 1.00 25.86 382 ARG A C 1
ATOM 3033 O O . ARG A 1 382 ? -6.953 -43.139 -16.207 1.00 25.86 382 ARG A O 1
ATOM 3040 N N . GLY A 1 383 ? -7.105 -41.641 -14.515 1.00 23.73 383 GLY A N 1
ATOM 3041 C CA . GLY A 1 383 ? -6.769 -42.487 -13.338 1.00 23.73 383 GLY A CA 1
ATOM 3042 C C . GLY A 1 383 ? -5.457 -42.023 -12.670 1.00 23.73 383 GLY A C 1
ATOM 3043 O O . GLY A 1 383 ? -4.439 -42.034 -13.343 1.00 23.73 383 GLY A O 1
ATOM 3044 N N . VAL A 1 384 ? -5.349 -41.457 -11.454 1.00 25.00 384 VAL A N 1
ATOM 3045 C CA . VAL A 1 384 ? -6.032 -41.593 -10.138 1.00 25.00 384 VAL A CA 1
ATOM 3046 C C . VAL A 1 384 ? -5.680 -42.881 -9.383 1.00 25.00 384 VAL A C 1
ATOM 3048 O O . VAL A 1 384 ? -6.208 -43.927 -9.732 1.00 25.00 384 VAL A O 1
ATOM 3051 N N . VAL A 1 385 ? -4.873 -42.769 -8.310 1.00 24.45 385 VAL A N 1
ATOM 3052 C CA . VAL A 1 385 ? -5.086 -43.348 -6.954 1.00 24.45 385 VAL A CA 1
ATOM 3053 C C . VAL A 1 385 ? -3.962 -42.908 -5.981 1.00 24.45 385 VAL A C 1
ATOM 3055 O O . VAL A 1 385 ? -2.962 -42.318 -6.383 1.00 24.45 385 VAL A O 1
ATOM 3058 N N . HIS A 1 386 ? -4.213 -43.093 -4.684 1.00 26.12 386 HIS A N 1
ATOM 3059 C CA . HIS A 1 386 ? -3.497 -42.587 -3.509 1.00 26.12 386 HIS A CA 1
ATOM 3060 C C . HIS A 1 386 ? -2.189 -43.321 -3.114 1.00 26.12 386 HIS A C 1
ATOM 3062 O O . HIS A 1 386 ? -2.029 -44.510 -3.357 1.00 26.12 386 HIS A O 1
ATOM 3068 N N . SER A 1 387 ? -1.326 -42.577 -2.404 1.00 24.20 387 SER A N 1
ATOM 3069 C CA . SER A 1 387 ? -0.388 -42.946 -1.312 1.00 24.20 387 SER A CA 1
ATOM 3070 C C . SER A 1 387 ? 0.012 -44.408 -1.023 1.00 24.20 387 SER A C 1
ATOM 3072 O O . SER A 1 387 ? -0.855 -45.242 -0.780 1.00 24.20 387 SER A O 1
ATOM 3074 N N . LEU A 1 388 ? 1.301 -44.612 -0.697 1.00 23.97 388 LEU A N 1
ATOM 3075 C CA . LEU A 1 388 ? 1.720 -45.267 0.563 1.00 23.97 388 LEU A CA 1
ATOM 3076 C C . LEU A 1 388 ? 3.181 -44.919 0.943 1.00 23.97 388 LEU A C 1
ATOM 3078 O O . LEU A 1 388 ? 3.767 -44.025 0.336 1.00 23.97 388 LEU A O 1
ATOM 3082 N N . SER A 1 389 ? 3.723 -45.514 2.016 1.00 22.59 389 SER A N 1
ATOM 3083 C CA . SER A 1 389 ? 4.876 -44.987 2.772 1.00 22.59 389 SER A CA 1
ATOM 3084 C C . SER A 1 389 ? 5.846 -46.073 3.283 1.00 22.59 389 SER A C 1
ATOM 3086 O O . SER A 1 389 ? 5.454 -47.225 3.418 1.00 22.59 389 SER A O 1
ATOM 3088 N N . ILE A 1 390 ? 7.047 -45.633 3.700 1.00 25.56 390 ILE A N 1
ATOM 3089 C CA . ILE A 1 390 ? 7.969 -46.267 4.676 1.00 25.56 390 ILE A CA 1
ATOM 3090 C C . ILE A 1 390 ? 8.872 -47.456 4.231 1.00 25.56 390 ILE A C 1
ATOM 3092 O O . ILE A 1 390 ? 8.409 -48.550 3.957 1.00 25.56 390 ILE A O 1
ATOM 3096 N N . ARG A 1 391 ? 10.200 -47.197 4.321 1.00 25.83 391 ARG A N 1
ATOM 3097 C CA . ARG A 1 391 ? 11.357 -48.065 4.702 1.00 25.83 391 ARG A CA 1
ATOM 3098 C C . ARG A 1 391 ? 11.512 -49.448 4.018 1.00 25.83 391 ARG A C 1
ATOM 3100 O O . ARG A 1 391 ? 10.680 -50.322 4.186 1.00 25.83 391 ARG A O 1
ATOM 3107 N N . ASN A 1 392 ? 12.668 -49.781 3.427 1.00 24.55 392 ASN A N 1
ATOM 3108 C CA . ASN A 1 392 ? 13.919 -49.957 4.187 1.00 24.55 392 ASN A CA 1
ATOM 3109 C C . ASN A 1 392 ? 15.220 -50.010 3.343 1.00 24.55 392 ASN A C 1
ATOM 3111 O O . ASN A 1 392 ? 15.203 -50.164 2.127 1.00 24.55 392 ASN A O 1
ATOM 3115 N N . LEU A 1 393 ? 16.332 -49.915 4.083 1.00 24.11 393 LEU A N 1
ATOM 3116 C CA . LEU A 1 393 ? 17.721 -50.355 3.831 1.00 24.11 393 LEU A CA 1
ATOM 3117 C C . LEU A 1 393 ? 17.875 -51.593 2.909 1.00 24.11 393 LEU A C 1
ATOM 3119 O O . LEU A 1 393 ? 17.025 -52.475 2.962 1.00 24.11 393 LEU A O 1
ATOM 3123 N N . ALA A 1 394 ? 18.968 -51.829 2.169 1.00 24.86 394 ALA A N 1
ATOM 3124 C CA . ALA A 1 394 ? 20.184 -51.064 1.801 1.00 24.86 394 ALA A CA 1
ATOM 3125 C C . ALA A 1 394 ? 20.879 -51.873 0.644 1.00 24.86 394 ALA A C 1
ATOM 3127 O O . ALA A 1 394 ? 20.148 -52.513 -0.102 1.00 24.86 394 ALA A O 1
ATOM 3128 N N . GLN A 1 395 ? 22.191 -51.959 0.346 1.00 25.05 395 GLN A N 1
ATOM 3129 C CA . GLN A 1 395 ? 23.465 -51.466 0.906 1.00 25.05 395 GLN A CA 1
ATOM 3130 C C . GLN A 1 395 ? 24.588 -51.608 -0.154 1.00 25.05 395 GLN A C 1
ATOM 3132 O O . GLN A 1 395 ? 24.621 -52.630 -0.829 1.00 25.05 395 GLN A O 1
ATOM 3137 N N . PHE A 1 396 ? 25.561 -50.685 -0.229 1.00 25.03 396 PHE A N 1
ATOM 3138 C CA . PHE A 1 396 ? 26.932 -50.982 -0.702 1.00 25.03 396 PHE A CA 1
ATOM 3139 C C . PHE A 1 396 ? 27.946 -49.958 -0.162 1.00 25.03 396 PHE A C 1
ATOM 3141 O O . PHE A 1 396 ? 27.597 -48.803 0.072 1.00 25.03 396 PHE A O 1
ATOM 3148 N N . SER A 1 397 ? 29.191 -50.385 0.060 1.00 24.16 397 SER A N 1
ATOM 3149 C CA . SER A 1 397 ? 30.290 -49.561 0.582 1.00 24.16 397 SER A CA 1
ATOM 3150 C C . SER A 1 397 ? 31.632 -50.098 0.078 1.00 24.16 397 SER A C 1
ATOM 3152 O O . SER A 1 397 ? 31.763 -51.306 -0.106 1.00 24.16 397 SER A O 1
ATOM 3154 N N . TYR A 1 398 ? 32.622 -49.223 -0.107 1.00 25.02 398 TYR A N 1
ATOM 3155 C CA . TYR A 1 398 ? 34.032 -49.607 -0.219 1.00 25.02 398 TYR A CA 1
ATOM 3156 C C . TYR A 1 398 ? 34.925 -48.533 0.412 1.00 25.02 398 TYR A C 1
ATOM 3158 O O . TYR A 1 398 ? 34.578 -47.352 0.429 1.00 25.02 398 TYR A O 1
ATOM 3166 N N . SER A 1 399 ? 36.058 -48.952 0.972 1.00 25.70 399 SER A N 1
ATOM 3167 C CA . SER A 1 399 ? 36.862 -48.155 1.907 1.00 25.70 399 SER A CA 1
ATOM 3168 C C . SER A 1 399 ? 38.324 -48.004 1.481 1.00 25.70 399 SER A C 1
ATOM 3170 O O . SER A 1 399 ? 38.909 -48.938 0.942 1.00 25.70 399 SER A O 1
ATOM 3172 N N . GLY A 1 400 ? 38.938 -46.875 1.841 1.00 24.20 400 GLY A N 1
ATOM 3173 C CA . GLY A 1 400 ? 40.383 -46.627 1.774 1.00 24.20 400 GLY A CA 1
ATOM 3174 C C . GLY A 1 400 ? 40.770 -45.524 2.768 1.00 24.20 400 GLY A C 1
ATOM 3175 O O . GLY A 1 400 ? 40.005 -44.579 2.962 1.00 24.20 400 GLY A O 1
ATOM 3176 N N . ARG A 1 401 ? 41.897 -45.673 3.477 1.00 24.94 401 ARG A N 1
ATOM 3177 C CA . ARG A 1 401 ? 42.295 -44.821 4.618 1.00 24.94 401 ARG A CA 1
ATOM 3178 C C . ARG A 1 401 ? 43.815 -44.901 4.839 1.00 24.94 401 ARG A C 1
ATOM 3180 O O . ARG A 1 401 ? 44.417 -45.856 4.366 1.00 24.94 401 ARG A O 1
ATOM 3187 N N . MET A 1 402 ? 44.353 -43.999 5.676 1.00 24.75 402 MET A N 1
ATOM 3188 C CA . MET A 1 402 ? 45.730 -43.985 6.233 1.00 24.75 402 MET A CA 1
ATOM 3189 C C . MET A 1 402 ? 46.841 -43.513 5.262 1.00 24.75 402 MET A C 1
ATOM 3191 O O . MET A 1 402 ? 46.710 -43.705 4.063 1.00 24.75 402 MET A O 1
ATOM 3195 N N . SER A 1 403 ? 47.957 -42.905 5.706 1.00 25.83 403 SER A N 1
ATOM 3196 C CA . SER A 1 403 ? 48.238 -42.108 6.929 1.00 25.83 403 SER A CA 1
ATOM 3197 C C . SER A 1 403 ? 49.621 -41.411 6.825 1.00 25.83 403 SER A C 1
ATOM 3199 O O . SER A 1 403 ? 50.469 -41.881 6.083 1.00 25.83 403 SER A O 1
ATOM 3201 N N . SER A 1 404 ? 49.874 -40.415 7.691 1.00 26.47 404 SER A N 1
ATOM 3202 C CA . SER A 1 404 ? 51.173 -40.177 8.370 1.00 26.47 404 SER A CA 1
ATOM 3203 C C . SER A 1 404 ? 52.405 -39.586 7.628 1.00 26.47 404 SER A C 1
ATOM 3205 O O . SER A 1 404 ? 53.138 -40.313 6.973 1.00 26.47 404 SER A O 1
ATOM 3207 N N . LYS A 1 405 ? 52.747 -38.347 8.043 1.00 27.61 405 LYS A N 1
ATOM 3208 C CA . LYS A 1 405 ? 54.089 -37.836 8.455 1.00 27.61 405 LYS A CA 1
ATOM 3209 C C . LYS A 1 405 ? 55.149 -37.290 7.457 1.00 27.61 405 LYS A C 1
ATOM 3211 O O . LYS A 1 405 ? 55.596 -37.974 6.552 1.00 27.61 405 LYS A O 1
ATOM 3216 N N . ASP A 1 406 ? 55.599 -36.084 7.840 1.00 29.27 406 ASP A N 1
ATOM 3217 C CA . ASP A 1 406 ? 56.972 -35.546 7.995 1.00 29.27 406 ASP A CA 1
ATOM 3218 C C . ASP A 1 406 ? 57.897 -35.134 6.808 1.00 29.27 406 ASP A C 1
ATOM 3220 O O . ASP A 1 406 ? 58.064 -35.827 5.814 1.00 29.27 406 ASP A O 1
ATOM 3224 N N . ASP A 1 407 ? 58.563 -33.990 7.064 1.00 29.38 407 ASP A N 1
ATOM 3225 C CA . ASP A 1 407 ? 59.931 -33.546 6.713 1.00 29.38 407 ASP A CA 1
ATOM 3226 C C . ASP A 1 407 ? 60.373 -32.885 5.367 1.00 29.38 407 ASP A C 1
ATOM 3228 O O . ASP A 1 407 ? 60.644 -33.524 4.358 1.00 29.38 407 ASP A O 1
ATOM 3232 N N . LEU A 1 408 ? 60.682 -31.576 5.520 1.00 28.52 408 LEU A N 1
ATOM 3233 C CA . LEU A 1 408 ? 61.970 -30.882 5.251 1.00 28.52 408 LEU A CA 1
ATOM 3234 C C . LEU A 1 408 ? 62.337 -30.214 3.893 1.00 28.52 408 LEU A C 1
ATOM 3236 O O . LEU A 1 408 ? 61.988 -30.643 2.803 1.00 28.52 408 LEU A O 1
ATOM 3240 N N . GLU A 1 409 ? 63.173 -29.167 4.058 1.00 28.83 409 GLU A N 1
ATOM 3241 C CA . GLU A 1 409 ? 64.013 -28.420 3.084 1.00 28.83 409 GLU A CA 1
ATOM 3242 C C . GLU A 1 409 ? 63.323 -27.414 2.112 1.00 28.83 409 GLU A C 1
ATOM 3244 O O . GLU A 1 409 ? 62.231 -27.656 1.621 1.00 28.83 409 GLU A O 1
ATOM 3249 N N . LYS A 1 410 ? 63.888 -26.230 1.777 1.00 27.16 410 LYS A N 1
ATOM 3250 C CA . LYS A 1 410 ? 65.070 -25.501 2.309 1.00 27.16 410 LYS A CA 1
ATOM 3251 C C . LYS A 1 410 ? 64.972 -23.959 2.139 1.00 27.16 410 LYS A C 1
ATOM 3253 O O . LYS A 1 410 ? 64.062 -23.427 1.515 1.00 27.16 410 LYS A O 1
ATOM 3258 N N . ARG A 1 411 ? 65.939 -23.272 2.763 1.00 24.97 411 ARG A N 1
ATOM 3259 C CA . ARG A 1 411 ? 66.167 -21.810 2.939 1.00 24.97 411 ARG A CA 1
ATOM 3260 C C . ARG A 1 411 ? 66.795 -21.132 1.679 1.00 24.97 411 ARG A C 1
ATOM 3262 O O . ARG A 1 411 ? 67.135 -21.893 0.776 1.00 24.97 411 ARG A O 1
ATOM 3269 N N . PRO A 1 412 ? 66.995 -19.782 1.570 1.00 38.84 412 PRO A N 1
ATOM 3270 C CA . PRO A 1 412 ? 67.710 -18.934 2.551 1.00 38.84 412 PRO A CA 1
ATOM 3271 C C . PRO A 1 412 ? 67.209 -17.481 2.758 1.00 38.84 412 PRO A C 1
ATOM 3273 O O . PRO A 1 412 ? 66.129 -17.094 2.327 1.00 38.84 412 PRO A O 1
ATOM 3276 N N . SER A 1 413 ? 68.001 -16.705 3.511 1.00 27.09 413 SER A N 1
ATOM 3277 C CA . SER A 1 413 ? 67.662 -15.419 4.138 1.00 27.09 413 SER A CA 1
ATOM 3278 C C . SER A 1 413 ? 68.897 -14.524 4.336 1.00 27.09 413 SER A C 1
ATOM 3280 O O . SER A 1 413 ? 69.968 -15.047 4.634 1.00 27.09 413 SER A O 1
ATOM 3282 N N . SER A 1 414 ? 68.717 -13.200 4.324 1.00 28.41 414 SER A N 1
ATOM 3283 C CA . SER A 1 414 ? 69.644 -12.193 4.883 1.00 28.41 414 SER A CA 1
ATOM 3284 C C . SER A 1 414 ? 68.797 -11.025 5.422 1.00 28.41 414 SER A C 1
ATOM 3286 O O . SER A 1 414 ? 67.969 -10.529 4.665 1.00 28.41 414 SER A O 1
ATOM 3288 N N . GLU A 1 415 ? 68.783 -10.620 6.696 1.00 29.95 415 GLU A N 1
ATOM 3289 C CA . GLU A 1 415 ? 69.825 -10.404 7.727 1.00 29.95 415 GLU A CA 1
ATOM 3290 C C . GLU A 1 415 ? 70.395 -8.969 7.725 1.00 29.95 415 GLU A C 1
ATOM 3292 O O . GLU A 1 415 ? 70.850 -8.483 6.688 1.00 29.95 415 GLU A O 1
ATOM 3297 N N . ARG A 1 416 ? 70.441 -8.386 8.941 1.00 27.69 416 ARG A N 1
ATOM 3298 C CA . ARG A 1 416 ? 70.673 -6.979 9.349 1.00 27.69 416 ARG A CA 1
ATOM 3299 C C . ARG A 1 416 ? 69.408 -6.095 9.326 1.00 27.69 416 ARG A C 1
ATOM 3301 O O . ARG A 1 416 ? 68.555 -6.278 8.468 1.00 27.69 416 ARG A O 1
ATOM 3308 N N . ASP A 1 417 ? 69.195 -5.178 10.279 1.00 29.25 417 ASP A N 1
ATOM 3309 C CA . ASP A 1 417 ? 70.091 -4.697 11.356 1.00 29.25 417 ASP A CA 1
ATOM 3310 C C . ASP A 1 417 ? 69.528 -4.811 12.792 1.00 29.25 417 ASP A C 1
ATOM 3312 O O . ASP A 1 417 ? 68.430 -5.321 13.011 1.00 29.25 417 ASP A O 1
ATOM 3316 N N . ARG A 1 418 ? 70.350 -4.437 13.788 1.00 29.97 418 ARG A N 1
ATOM 3317 C CA . ARG A 1 418 ? 70.172 -4.761 15.219 1.00 29.97 418 ARG A CA 1
ATOM 3318 C C . ARG A 1 418 ? 69.512 -3.669 16.070 1.00 29.97 418 ARG A C 1
ATOM 3320 O O . ARG A 1 418 ? 69.743 -2.479 15.900 1.00 29.97 418 ARG A O 1
ATOM 3327 N N . GLU A 1 419 ? 68.818 -4.140 17.101 1.00 30.53 419 GLU A N 1
ATOM 3328 C CA . GLU A 1 419 ? 68.457 -3.427 18.332 1.00 30.53 419 GLU A CA 1
ATOM 3329 C C . GLU A 1 419 ? 69.697 -2.984 19.144 1.00 30.53 419 GLU A C 1
ATOM 3331 O O . GLU A 1 419 ? 70.625 -3.781 19.293 1.00 30.53 419 GLU A O 1
ATOM 3336 N N . ARG A 1 420 ? 69.688 -1.737 19.665 1.00 29.53 420 ARG A N 1
ATOM 3337 C CA . ARG A 1 420 ? 70.457 -1.145 20.803 1.00 29.53 420 ARG A CA 1
ATOM 3338 C C . ARG A 1 420 ? 70.315 0.401 20.757 1.00 29.53 420 ARG A C 1
ATOM 3340 O O . ARG A 1 420 ? 70.255 0.947 19.667 1.00 29.53 420 ARG A O 1
ATOM 3347 N N . GLU A 1 421 ? 70.294 1.195 21.838 1.00 31.50 421 GLU A N 1
ATOM 3348 C CA . GLU A 1 421 ? 70.116 0.933 23.280 1.00 31.50 421 GLU A CA 1
ATOM 3349 C C . GLU A 1 421 ? 69.958 2.264 24.072 1.00 31.50 421 GLU A C 1
ATOM 3351 O O . GLU A 1 421 ? 70.808 3.133 23.915 1.00 31.50 421 GLU A O 1
ATOM 3356 N N . ARG A 1 422 ? 69.023 2.335 25.049 1.00 31.20 422 ARG A N 1
ATOM 3357 C CA . ARG A 1 422 ? 69.133 3.139 26.310 1.00 31.20 422 ARG A CA 1
ATOM 3358 C C . ARG A 1 422 ? 69.216 4.700 26.165 1.00 31.20 422 ARG A C 1
ATOM 3360 O O . ARG A 1 422 ? 69.244 5.204 25.055 1.00 31.20 422 ARG A O 1
ATOM 3367 N N . LYS A 1 423 ? 69.179 5.563 27.208 1.00 29.48 423 LYS A N 1
ATOM 3368 C CA . LYS A 1 423 ? 69.154 5.455 28.700 1.00 29.48 423 LYS A CA 1
ATOM 3369 C C . LYS A 1 423 ? 68.654 6.787 29.336 1.00 29.48 423 LYS A C 1
ATOM 3371 O O . LYS A 1 423 ? 68.986 7.821 28.775 1.00 29.48 423 LYS A O 1
ATOM 3376 N N . ILE A 1 424 ? 68.102 6.740 30.569 1.00 29.98 424 ILE A N 1
ATOM 3377 C CA . ILE A 1 424 ? 68.127 7.818 31.616 1.00 29.98 424 ILE A CA 1
ATOM 3378 C C . ILE A 1 424 ? 67.294 9.100 31.307 1.00 29.98 424 ILE A C 1
ATOM 3380 O O . ILE A 1 424 ? 67.114 9.453 30.151 1.00 29.98 424 ILE A O 1
ATOM 3384 N N . HIS A 1 425 ? 66.694 9.825 32.267 1.00 29.86 425 HIS A N 1
ATOM 3385 C CA . HIS A 1 425 ? 66.850 9.842 33.740 1.00 29.86 425 HIS A CA 1
ATOM 3386 C C . HIS A 1 425 ? 65.558 9.496 34.525 1.00 29.86 425 HIS A C 1
ATOM 3388 O O . HIS A 1 425 ? 64.627 8.915 33.972 1.00 29.86 425 HIS A O 1
ATOM 3394 N N . THR A 1 426 ? 65.559 9.785 35.828 1.00 29.33 426 THR A N 1
ATOM 3395 C CA . THR A 1 426 ? 64.712 9.229 36.904 1.00 29.33 426 THR A CA 1
ATOM 3396 C C . THR A 1 426 ? 64.381 10.317 37.952 1.00 29.33 426 THR A C 1
ATOM 3398 O O . THR A 1 426 ? 64.676 11.484 37.701 1.00 29.33 426 THR A O 1
ATOM 3401 N N . ASP A 1 427 ? 63.830 9.903 39.106 1.00 27.14 427 ASP A N 1
ATOM 3402 C CA . ASP A 1 427 ? 63.774 10.608 40.409 1.00 27.14 427 ASP A CA 1
ATOM 3403 C C . ASP A 1 427 ? 62.492 11.442 40.695 1.00 27.14 427 ASP A C 1
ATOM 3405 O O . ASP A 1 427 ? 61.966 12.111 39.809 1.00 27.14 427 ASP A O 1
ATOM 3409 N N . ASP A 1 428 ? 61.952 11.506 41.926 1.00 28.84 428 ASP A N 1
ATOM 3410 C CA . ASP A 1 428 ? 61.745 10.405 42.896 1.00 28.84 428 ASP A CA 1
ATOM 3411 C C . ASP A 1 428 ? 60.612 10.720 43.923 1.00 28.84 428 ASP A C 1
ATOM 3413 O O . ASP A 1 428 ? 59.989 11.782 43.882 1.00 28.84 428 ASP A O 1
ATOM 3417 N N . THR A 1 429 ? 60.298 9.772 44.818 1.00 28.53 429 THR A N 1
ATOM 3418 C CA . THR A 1 429 ? 59.088 9.716 45.686 1.00 28.53 429 THR A CA 1
ATOM 3419 C C . THR A 1 429 ? 58.877 10.819 46.765 1.00 28.53 429 THR A C 1
ATOM 3421 O O . THR A 1 429 ? 59.834 11.181 47.448 1.00 28.53 429 THR A O 1
ATOM 3424 N N . PRO A 1 430 ? 57.616 11.255 47.042 1.00 53.72 430 PRO A N 1
ATOM 3425 C CA . PRO A 1 430 ? 57.247 12.176 48.143 1.00 53.72 430 PRO A CA 1
ATOM 3426 C C . PRO A 1 430 ? 56.348 11.567 49.273 1.00 53.72 430 PRO A C 1
ATOM 3428 O O . PRO A 1 430 ? 55.526 10.696 48.976 1.00 53.72 430 PRO A O 1
ATOM 3431 N N . PRO A 1 431 ? 56.410 12.050 50.543 1.00 46.53 431 PRO A N 1
ATOM 3432 C CA . PRO A 1 431 ? 55.526 11.599 51.644 1.00 46.53 431 PRO A CA 1
ATOM 3433 C C . PRO A 1 431 ? 54.778 12.693 52.473 1.00 46.53 431 PRO A C 1
ATOM 3435 O O . PRO A 1 431 ? 55.273 13.804 52.610 1.00 46.53 431 PRO A O 1
ATOM 3438 N N . SER A 1 432 ? 53.661 12.277 53.114 1.00 27.92 432 SER A N 1
ATOM 3439 C CA . SER A 1 432 ? 52.973 12.798 54.339 1.00 27.92 432 SER A CA 1
ATOM 3440 C C . SER A 1 432 ? 52.446 14.257 54.391 1.00 27.92 432 SER A C 1
ATOM 3442 O O . SER A 1 432 ? 52.897 15.131 53.664 1.00 27.92 432 SER A O 1
ATOM 3444 N N . LEU A 1 433 ? 51.433 14.626 55.196 1.00 29.98 433 LEU A N 1
ATOM 3445 C CA . LEU A 1 433 ? 50.655 13.985 56.293 1.00 29.98 433 LEU A CA 1
ATOM 3446 C C . LEU A 1 433 ? 49.132 13.895 55.900 1.00 29.98 433 LEU A C 1
ATOM 3448 O O . LEU A 1 433 ? 48.849 13.946 54.709 1.00 29.98 433 LEU A O 1
ATOM 3452 N N . ASP A 1 434 ? 48.079 13.720 56.727 1.00 27.81 434 ASP A N 1
ATOM 3453 C CA . ASP A 1 434 ? 47.916 13.701 58.199 1.00 27.81 434 ASP A CA 1
ATOM 3454 C C . ASP A 1 434 ? 46.775 12.765 58.715 1.00 27.81 434 ASP A C 1
ATOM 3456 O O . ASP A 1 434 ? 46.821 11.564 58.458 1.00 27.81 434 ASP A O 1
ATOM 3460 N N . LYS A 1 435 ? 45.803 13.269 59.503 1.00 27.89 435 LYS A N 1
ATOM 3461 C CA . LYS A 1 435 ? 44.915 12.516 60.422 1.00 27.89 435 LYS A CA 1
ATOM 3462 C C . LYS A 1 435 ? 43.453 12.303 59.971 1.00 27.89 435 LYS A C 1
ATOM 3464 O O . LYS A 1 435 ? 42.857 13.130 59.287 1.00 27.89 435 LYS A O 1
ATOM 3469 N N . SER A 1 436 ? 42.885 11.207 60.478 1.00 23.58 436 SER A N 1
ATOM 3470 C CA . SER A 1 436 ? 41.457 10.854 60.666 1.00 23.58 436 SER A CA 1
ATOM 3471 C C . SER A 1 436 ? 41.040 11.138 62.147 1.00 23.58 436 SER A C 1
ATOM 3473 O O . SER A 1 436 ? 41.873 11.739 62.833 1.00 23.58 436 SER A O 1
ATOM 3475 N N . PRO A 1 437 ? 39.865 10.738 62.719 1.00 47.97 437 PRO A N 1
ATOM 3476 C CA . PRO A 1 437 ? 38.761 9.887 62.227 1.00 47.97 437 PRO A CA 1
ATOM 3477 C C . PRO A 1 437 ? 37.332 10.407 62.588 1.00 47.97 437 PRO A C 1
ATOM 3479 O O . PRO A 1 437 ? 37.149 11.605 62.764 1.00 47.97 437 PRO A O 1
ATOM 3482 N N . GLU A 1 438 ? 36.363 9.475 62.715 1.00 25.95 438 GLU A N 1
ATOM 3483 C CA . GLU A 1 438 ? 35.021 9.607 63.342 1.00 25.95 438 GLU A CA 1
ATOM 3484 C C . GLU A 1 438 ? 33.989 10.511 62.625 1.00 25.95 438 GLU A C 1
ATOM 3486 O O . GLU A 1 438 ? 34.331 11.344 61.794 1.00 25.95 438 GLU A O 1
ATOM 3491 N N . GLN A 1 439 ? 32.686 10.467 62.920 1.00 24.61 439 GLN A N 1
ATOM 3492 C CA . GLN A 1 439 ? 31.663 9.413 63.102 1.00 24.61 439 GLN A CA 1
ATOM 3493 C C . GLN A 1 439 ? 30.416 10.182 63.583 1.00 24.61 439 GLN A C 1
ATOM 3495 O O . GLN A 1 439 ? 30.447 10.754 64.665 1.00 24.61 439 GLN A O 1
ATOM 3500 N N . GLU A 1 440 ? 29.325 10.210 62.817 1.00 25.98 440 GLU A N 1
ATOM 3501 C CA . GLU A 1 440 ? 28.014 10.661 63.321 1.00 25.98 440 GLU A CA 1
ATOM 3502 C C . GLU A 1 440 ? 26.883 10.040 62.471 1.00 25.98 440 GLU A C 1
ATOM 3504 O O . GLU A 1 440 ? 27.141 9.177 61.624 1.00 25.98 440 GLU A O 1
ATOM 3509 N N . GLN A 1 441 ? 25.627 10.384 62.759 1.00 21.75 441 GLN A N 1
ATOM 3510 C CA . GLN A 1 441 ? 24.474 9.502 62.564 1.00 21.75 441 GLN A CA 1
ATOM 3511 C C . GLN A 1 441 ? 23.177 10.317 62.370 1.00 21.75 441 GLN A C 1
ATOM 3513 O O . GLN A 1 441 ? 23.084 11.431 62.873 1.00 21.75 441 GLN A O 1
ATOM 3518 N N . GLU A 1 442 ? 22.164 9.725 61.708 1.00 24.12 442 GLU A N 1
ATOM 3519 C CA . GLU A 1 442 ? 20.778 10.252 61.599 1.00 24.12 442 GLU A CA 1
ATOM 3520 C C . GLU A 1 442 ? 20.600 11.573 60.789 1.00 24.12 442 GLU A C 1
ATOM 3522 O O . GLU A 1 442 ? 21.552 12.292 60.519 1.00 24.12 442 GLU A O 1
ATOM 3527 N N . SER A 1 443 ? 19.422 11.961 60.272 1.00 23.59 443 SER A N 1
ATOM 3528 C CA . SER A 1 443 ? 18.108 11.296 60.107 1.00 23.59 443 SER A CA 1
ATOM 3529 C C . SER A 1 443 ? 17.314 11.900 58.915 1.00 23.59 443 SER A C 1
ATOM 3531 O O . SER A 1 443 ? 17.610 12.993 58.433 1.00 23.59 443 SER A O 1
ATOM 3533 N N . GLU A 1 444 ? 16.284 11.191 58.432 1.00 29.16 444 GLU A N 1
ATOM 3534 C CA . GLU A 1 444 ? 15.210 11.716 57.551 1.00 29.16 444 GLU A CA 1
ATOM 3535 C C . GLU A 1 444 ? 14.033 12.291 58.394 1.00 29.16 444 GLU A C 1
ATOM 3537 O O . GLU A 1 444 ? 14.042 12.064 59.606 1.00 29.16 444 GLU A O 1
ATOM 3542 N N . PRO A 1 445 ? 12.977 12.957 57.841 1.00 39.59 445 PRO A N 1
ATOM 3543 C CA . PRO A 1 445 ? 12.629 13.173 56.421 1.00 39.59 445 PRO A CA 1
ATOM 3544 C C . PRO A 1 445 ? 12.233 14.626 56.023 1.00 39.59 445 PRO A C 1
ATOM 3546 O O . PRO A 1 445 ? 11.833 15.444 56.849 1.00 39.59 445 PRO A O 1
ATOM 3549 N N . GLN A 1 446 ? 12.187 14.935 54.714 1.00 28.09 446 GLN A N 1
ATOM 3550 C CA . GLN A 1 446 ? 11.639 16.211 54.175 1.00 28.09 446 GLN A CA 1
ATOM 3551 C C . GLN A 1 446 ? 10.234 16.113 53.525 1.00 28.09 446 GLN A C 1
ATOM 3553 O O . GLN A 1 446 ? 9.880 16.895 52.635 1.00 28.09 446 GLN A O 1
ATOM 3558 N N . ILE A 1 447 ? 9.373 15.198 53.980 1.00 30.25 447 ILE A N 1
ATOM 3559 C CA . ILE A 1 447 ? 8.034 14.980 53.392 1.00 30.25 447 ILE A CA 1
ATOM 3560 C C . ILE A 1 447 ? 6.984 15.955 53.972 1.00 30.25 447 ILE A C 1
ATOM 3562 O O . ILE A 1 447 ? 6.020 15.543 54.610 1.00 30.25 447 ILE A O 1
ATOM 3566 N N . LEU A 1 448 ? 7.145 17.271 53.747 1.00 30.22 448 LEU A N 1
ATOM 3567 C CA . LEU A 1 448 ? 6.070 18.244 54.052 1.00 30.22 448 LEU A CA 1
ATOM 3568 C C . LEU A 1 448 ? 6.027 19.540 53.210 1.00 30.22 448 LEU A C 1
ATOM 3570 O O . LEU A 1 448 ? 4.985 20.190 53.161 1.00 30.22 448 LEU A O 1
ATOM 3574 N N . ARG A 1 449 ? 7.101 19.945 52.508 1.00 30.69 449 ARG A N 1
ATOM 3575 C CA . ARG A 1 449 ? 7.144 21.273 51.840 1.00 30.69 449 ARG A CA 1
ATOM 3576 C C . ARG A 1 449 ? 6.604 21.353 50.405 1.00 30.69 449 ARG A C 1
ATOM 3578 O O . ARG A 1 449 ? 6.326 22.455 49.944 1.00 30.69 449 ARG A O 1
ATOM 3585 N N . ILE A 1 450 ? 6.397 20.233 49.706 1.00 32.44 450 ILE A N 1
ATOM 3586 C CA . ILE A 1 450 ? 5.898 20.246 48.310 1.00 32.44 450 ILE A CA 1
ATOM 3587 C C . ILE A 1 450 ? 4.355 20.250 48.235 1.00 32.44 450 ILE A C 1
ATOM 3589 O O . ILE A 1 450 ? 3.784 20.803 47.296 1.00 32.44 450 ILE A O 1
ATOM 3593 N N . ALA A 1 451 ? 3.658 19.715 49.245 1.00 31.34 451 ALA A N 1
ATOM 3594 C CA . ALA A 1 451 ? 2.193 19.614 49.246 1.00 31.34 451 ALA A CA 1
ATOM 3595 C C . ALA A 1 451 ? 1.475 20.983 49.246 1.00 31.34 451 ALA A C 1
ATOM 3597 O O . ALA A 1 451 ? 0.473 21.164 48.551 1.00 31.34 451 ALA A O 1
ATOM 3598 N N . LEU A 1 452 ? 2.008 21.966 49.981 1.00 31.97 452 LEU A N 1
ATOM 3599 C CA . LEU A 1 452 ? 1.355 23.263 50.207 1.00 31.97 452 LEU A CA 1
ATOM 3600 C C . LEU A 1 452 ? 1.344 24.203 48.988 1.00 31.97 452 LEU A C 1
ATOM 3602 O O . LEU A 1 452 ? 0.469 25.063 48.894 1.00 31.97 452 LEU A O 1
ATOM 3606 N N . ILE A 1 453 ? 2.260 24.039 48.026 1.00 36.00 453 ILE A N 1
ATOM 3607 C CA . ILE A 1 453 ? 2.341 24.932 46.853 1.00 36.00 453 ILE A CA 1
ATOM 3608 C C . ILE A 1 453 ? 1.194 24.663 45.862 1.00 36.00 453 ILE A C 1
ATOM 3610 O O . ILE A 1 453 ? 0.621 25.601 45.306 1.00 36.00 453 ILE A O 1
ATOM 3614 N N . ASN A 1 454 ? 0.794 23.400 45.683 1.00 33.03 454 ASN A N 1
ATOM 3615 C CA . ASN A 1 454 ? -0.286 23.042 44.756 1.00 33.03 454 ASN A CA 1
ATOM 3616 C C . ASN A 1 454 ? -1.676 23.460 45.270 1.00 33.03 454 ASN A C 1
ATOM 3618 O O . ASN A 1 454 ? -2.543 23.835 44.479 1.00 33.03 454 ASN A O 1
ATOM 3622 N N . GLN A 1 455 ? -1.894 23.457 46.590 1.00 31.84 455 GLN A N 1
ATOM 3623 C CA . GLN A 1 455 ? -3.202 23.766 47.184 1.00 31.84 455 GLN A CA 1
ATOM 3624 C C . GLN A 1 455 ? -3.587 25.259 47.063 1.00 31.84 455 GLN A C 1
ATOM 3626 O O . GLN A 1 455 ? -4.772 25.598 47.027 1.00 31.84 455 GLN A O 1
ATOM 3631 N N . ALA A 1 456 ? -2.596 26.145 46.903 1.00 29.78 456 ALA A N 1
ATOM 3632 C CA . ALA A 1 456 ? -2.792 27.570 46.621 1.00 29.78 456 ALA A CA 1
ATOM 3633 C C . ALA A 1 456 ? -3.109 27.884 45.140 1.00 29.78 456 ALA A C 1
ATOM 3635 O O . ALA A 1 456 ? -3.539 28.996 44.823 1.00 29.78 456 ALA A O 1
ATOM 3636 N N . PHE A 1 457 ? -2.904 26.934 44.218 1.00 30.11 457 PHE A N 1
ATOM 3637 C CA . PHE A 1 457 ? -3.111 27.163 42.782 1.00 30.11 457 PHE A CA 1
ATOM 3638 C C . PHE A 1 457 ? -4.566 26.930 42.342 1.00 30.11 457 PHE A C 1
ATOM 3640 O O . PHE A 1 457 ? -5.119 27.731 41.586 1.00 30.11 457 PHE A O 1
ATOM 3647 N N . GLU A 1 458 ? -5.232 25.889 42.855 1.00 31.00 458 GLU A N 1
ATOM 3648 C CA . GLU A 1 458 ? -6.639 25.608 42.514 1.00 31.00 458 GLU A CA 1
ATOM 3649 C C . GLU A 1 458 ? -7.625 26.625 43.119 1.00 31.00 458 GLU A C 1
ATOM 3651 O O . GLU A 1 458 ? -8.637 26.957 42.499 1.00 31.00 458 GLU A O 1
ATOM 3656 N N . THR A 1 459 ? -7.313 27.226 44.273 1.00 27.78 459 THR A N 1
ATOM 3657 C CA . THR A 1 459 ? -8.152 28.282 44.875 1.00 27.78 459 THR A CA 1
ATOM 3658 C C . THR A 1 459 ? -8.198 29.572 44.048 1.00 27.78 459 THR A C 1
ATOM 3660 O O . THR A 1 459 ? -9.184 30.307 44.129 1.00 27.78 459 THR A O 1
ATOM 3663 N N . ARG A 1 460 ? -7.203 29.839 43.188 1.00 27.36 460 ARG A N 1
ATOM 3664 C CA . ARG A 1 460 ? -7.191 31.016 42.295 1.00 27.36 460 ARG A CA 1
ATOM 3665 C C . ARG A 1 460 ? -7.923 30.817 40.963 1.00 27.36 460 ARG A C 1
ATOM 3667 O O . ARG A 1 460 ? -8.199 31.796 40.279 1.00 27.36 460 ARG A O 1
ATOM 3674 N N . LYS A 1 461 ? -8.317 29.587 40.620 1.00 29.14 461 LYS A N 1
ATOM 3675 C CA . LYS A 1 461 ? -8.946 29.231 39.331 1.00 29.14 461 LYS A CA 1
ATOM 3676 C C . LYS A 1 461 ? -10.433 29.611 39.209 1.00 29.14 461 LYS A C 1
ATOM 3678 O O . LYS A 1 461 ? -11.030 29.414 38.155 1.00 29.14 461 LYS A O 1
ATOM 3683 N N . LYS A 1 462 ? -11.045 30.136 40.282 1.00 27.97 462 LYS A N 1
ATOM 3684 C CA . LYS A 1 462 ? -12.486 30.461 40.374 1.00 27.97 462 LYS A CA 1
ATOM 3685 C C . LYS A 1 462 ? -12.851 31.940 40.156 1.00 27.97 462 LYS A C 1
ATOM 3687 O O . LYS A 1 462 ? -14.009 32.303 40.347 1.00 27.97 462 LYS A O 1
ATOM 3692 N N . ARG A 1 463 ? -11.916 32.805 39.743 1.00 29.20 463 ARG A N 1
ATOM 3693 C CA . ARG A 1 463 ? -12.220 34.174 39.275 1.00 29.20 463 ARG A CA 1
ATOM 3694 C C . ARG A 1 463 ? -11.462 34.480 37.979 1.00 29.20 463 ARG A C 1
ATOM 3696 O O . ARG A 1 463 ? -10.381 33.950 37.762 1.00 29.20 463 ARG A O 1
ATOM 3703 N N . HIS A 1 464 ? -12.067 35.321 37.137 1.00 29.86 464 HIS A N 1
ATOM 3704 C CA . HIS A 1 464 ? -11.617 35.689 35.783 1.00 29.86 464 HIS A CA 1
ATOM 3705 C C . HIS A 1 464 ? -11.711 34.585 34.709 1.00 29.86 464 HIS A C 1
ATOM 3707 O O . HIS A 1 464 ? -10.791 34.373 33.924 1.00 29.86 464 HIS A O 1
ATOM 3713 N N . GLN A 1 465 ? -12.900 33.990 34.562 1.00 26.78 465 GLN A N 1
ATOM 3714 C CA . GLN A 1 465 ? -13.409 33.809 33.199 1.00 26.78 465 GLN A CA 1
ATOM 3715 C C . GLN A 1 465 ? -13.800 35.191 32.660 1.00 26.78 465 GLN A C 1
ATOM 3717 O O . GLN A 1 465 ? -14.769 35.782 33.130 1.00 26.78 465 GLN A O 1
ATOM 3722 N N . VAL A 1 466 ? -13.053 35.698 31.680 1.00 27.03 466 VAL A N 1
ATOM 3723 C CA . VAL A 1 466 ? -13.523 36.757 30.779 1.00 27.03 466 VAL A CA 1
ATOM 3724 C C . VAL A 1 466 ? -13.632 36.116 29.404 1.00 27.03 466 VAL A C 1
ATOM 3726 O O . VAL A 1 466 ? -12.648 36.001 28.677 1.00 27.03 466 VAL A O 1
ATOM 3729 N N . PHE A 1 467 ? -14.825 35.626 29.074 1.00 28.53 467 PHE A N 1
ATOM 3730 C CA . PHE A 1 467 ? -15.128 35.231 27.704 1.00 28.53 467 PHE A CA 1
ATOM 3731 C C . PHE A 1 467 ? -15.230 36.497 26.853 1.00 28.53 467 PHE A C 1
ATOM 3733 O O . PHE A 1 467 ? -16.084 37.342 27.118 1.00 28.53 467 PHE A O 1
ATOM 3740 N N . SER A 1 468 ? -14.421 36.597 25.794 1.00 31.12 468 SER A N 1
ATOM 3741 C CA . SER A 1 468 ? -14.869 37.366 24.633 1.00 31.12 468 SER A CA 1
ATOM 3742 C C . SER A 1 468 ? -16.064 36.624 24.042 1.00 31.12 468 SER A C 1
ATOM 3744 O O . SER A 1 468 ? -15.950 35.448 23.691 1.00 31.12 468 SER A O 1
ATOM 3746 N N . SER A 1 469 ? -17.211 37.290 23.975 1.00 33.38 469 SER A N 1
ATOM 3747 C CA . SER A 1 469 ? -18.427 36.778 23.338 1.00 33.38 469 SER A CA 1
ATOM 3748 C C . SER A 1 469 ? -18.432 36.980 21.817 1.00 33.38 469 SER A C 1
ATOM 3750 O O . SER A 1 469 ? -19.366 36.536 21.152 1.00 33.38 469 SER A O 1
ATOM 3752 N N . ASP A 1 470 ? -17.396 37.615 21.260 1.00 35.53 470 ASP A N 1
ATOM 3753 C CA . ASP A 1 470 ? -17.268 37.881 19.830 1.00 35.53 470 ASP A CA 1
ATOM 3754 C C . ASP A 1 470 ? -16.369 36.834 19.129 1.00 35.53 470 ASP A C 1
ATOM 3756 O O . ASP A 1 470 ? -15.176 36.733 19.439 1.00 35.53 470 ASP A O 1
ATOM 3760 N N . PRO A 1 471 ? -16.890 36.066 18.149 1.00 41.62 471 PRO A N 1
ATOM 3761 C CA . PRO A 1 471 ? -16.097 35.141 17.344 1.00 41.62 471 PRO A CA 1
ATOM 3762 C C . PRO A 1 471 ? -15.154 35.818 16.323 1.00 41.62 471 PRO A C 1
ATOM 3764 O O . PRO A 1 471 ? -14.518 35.096 15.550 1.00 41.62 471 PRO A O 1
ATOM 3767 N N . SER A 1 472 ? -15.028 37.150 16.276 1.00 33.88 472 SER A N 1
ATOM 3768 C CA . SER A 1 472 ? -14.186 37.895 15.317 1.00 33.88 472 SER A CA 1
ATOM 3769 C C . SER A 1 472 ? -12.671 37.852 15.574 1.00 33.88 472 SER A C 1
ATOM 3771 O O . SER A 1 472 ? -11.894 38.017 14.637 1.00 33.88 472 SER A O 1
ATOM 3773 N N . THR A 1 473 ? -12.217 37.618 16.809 1.00 34.06 473 THR A N 1
ATOM 3774 C CA . THR A 1 473 ? -10.829 37.907 17.235 1.00 34.06 473 THR A CA 1
ATOM 3775 C C . THR A 1 473 ? -10.066 36.681 17.750 1.00 34.06 473 THR A C 1
ATOM 3777 O O . THR A 1 473 ? -10.644 35.621 18.003 1.00 34.06 473 THR A O 1
ATOM 3780 N N . VAL A 1 474 ? -8.735 36.801 17.850 1.00 38.31 474 VAL A N 1
ATOM 3781 C CA . VAL A 1 474 ? -7.828 35.818 18.476 1.00 38.31 474 VAL A CA 1
ATOM 3782 C C . VAL A 1 474 ? -6.750 36.574 19.257 1.00 38.31 474 VAL A C 1
ATOM 3784 O O . VAL A 1 474 ? -6.158 37.511 18.729 1.00 38.31 474 VAL A O 1
ATOM 3787 N N . ALA A 1 475 ? -6.474 36.160 20.495 1.00 37.53 475 ALA A N 1
ATOM 3788 C CA . ALA A 1 475 ? -5.403 36.722 21.316 1.00 37.53 475 ALA A CA 1
ATOM 3789 C C . ALA A 1 475 ? -4.198 35.769 21.375 1.00 37.53 475 ALA A C 1
ATOM 3791 O O . ALA A 1 475 ? -4.358 34.581 21.656 1.00 37.53 475 ALA A O 1
ATOM 3792 N N . PHE A 1 476 ? -2.992 36.300 21.163 1.00 34.09 476 PHE A N 1
ATOM 3793 C CA . PHE A 1 476 ? -1.728 35.580 21.342 1.00 34.09 476 PHE A CA 1
ATOM 3794 C C . PHE A 1 476 ? -0.897 36.235 22.450 1.00 34.09 476 PHE A C 1
ATOM 3796 O O . PHE A 1 476 ? -0.692 37.446 22.446 1.00 34.09 476 PHE A O 1
ATOM 3803 N N . ALA A 1 477 ? -0.374 35.429 23.376 1.00 34.97 477 ALA A N 1
ATOM 3804 C CA . ALA A 1 477 ? 0.542 35.883 24.420 1.00 34.97 477 ALA A CA 1
ATOM 3805 C C . ALA A 1 477 ? 1.994 35.564 24.024 1.00 34.97 477 ALA A C 1
ATOM 3807 O O . ALA A 1 477 ? 2.461 34.436 24.193 1.00 34.97 477 ALA A O 1
ATOM 3808 N N . ILE A 1 478 ? 2.717 36.553 23.490 1.00 33.56 478 ILE A N 1
ATOM 3809 C CA . ILE A 1 478 ? 4.138 36.407 23.141 1.00 33.56 478 ILE A CA 1
ATOM 3810 C C . ILE A 1 478 ? 4.989 36.685 24.383 1.00 33.56 478 ILE A C 1
ATOM 3812 O O . ILE A 1 478 ? 5.058 37.812 24.869 1.00 33.56 478 ILE A O 1
ATOM 3816 N N . ARG A 1 479 ? 5.678 35.658 24.892 1.00 35.59 479 ARG A N 1
ATOM 3817 C CA . ARG A 1 479 ? 6.604 35.790 26.025 1.00 35.59 479 ARG A CA 1
ATOM 3818 C C . ARG A 1 479 ? 8.021 36.074 25.525 1.00 35.59 479 ARG A C 1
ATOM 3820 O O . ARG A 1 479 ? 8.793 35.147 25.289 1.00 35.59 479 ARG A O 1
ATOM 3827 N N . LEU A 1 480 ? 8.360 37.356 25.376 1.00 33.41 480 LEU A N 1
ATOM 3828 C CA . LEU A 1 480 ? 9.732 37.784 25.083 1.00 33.41 480 LEU A CA 1
ATOM 3829 C C . LEU A 1 480 ? 10.688 37.312 26.194 1.00 33.41 480 LEU A C 1
ATOM 3831 O O . LEU A 1 480 ? 10.358 37.362 27.380 1.00 33.41 480 LEU A O 1
ATOM 3835 N N . LYS A 1 481 ? 11.869 36.822 25.805 1.00 32.16 481 LYS A N 1
ATOM 3836 C CA . LYS A 1 481 ? 12.842 36.179 26.702 1.00 32.16 481 LYS A CA 1
ATOM 3837 C C . LYS A 1 481 ? 14.194 36.888 26.594 1.00 32.16 481 LYS A C 1
ATOM 3839 O O . LYS A 1 481 ? 15.049 36.458 25.829 1.00 32.16 481 LYS A O 1
ATOM 3844 N N . GLY A 1 482 ? 14.368 37.981 27.339 1.00 39.59 482 GLY A N 1
ATOM 3845 C CA . GLY A 1 482 ? 15.574 38.808 27.220 1.00 39.59 482 GLY A CA 1
ATOM 3846 C C . GLY A 1 482 ? 15.576 40.108 28.026 1.00 39.59 482 GLY A C 1
ATOM 3847 O O . GLY A 1 482 ? 15.978 41.132 27.493 1.00 39.59 482 GLY A O 1
ATOM 3848 N N . VAL A 1 483 ? 15.135 40.082 29.286 1.00 35.91 483 VAL A N 1
ATOM 3849 C CA . VAL A 1 483 ? 15.355 41.179 30.247 1.00 35.91 483 VAL A CA 1
ATOM 3850 C C . VAL A 1 483 ? 15.838 40.556 31.556 1.00 35.91 483 VAL A C 1
ATOM 3852 O O . VAL A 1 483 ? 15.265 39.558 32.003 1.00 35.91 483 VAL A O 1
ATOM 3855 N N . LYS A 1 484 ? 16.912 41.103 32.132 1.00 40.38 484 LYS A N 1
ATOM 3856 C CA . LYS A 1 484 ? 17.324 40.836 33.516 1.00 40.38 484 LYS A CA 1
ATOM 3857 C C . LYS A 1 484 ? 16.801 41.956 34.417 1.00 40.38 484 LYS A C 1
ATOM 3859 O O . LYS A 1 484 ? 16.534 43.056 33.946 1.00 40.38 484 LYS A O 1
ATOM 3864 N N . ASP A 1 485 ? 16.724 41.637 35.702 1.00 33.84 485 ASP A N 1
ATOM 3865 C CA . ASP A 1 485 ? 16.424 42.542 36.812 1.00 33.84 485 ASP A CA 1
ATOM 3866 C C . ASP A 1 485 ? 14.961 43.018 36.933 1.00 33.84 485 ASP A C 1
ATOM 3868 O O . ASP A 1 485 ? 14.068 42.633 36.179 1.00 33.84 485 ASP A O 1
ATOM 3872 N N . ALA A 1 486 ? 14.696 43.693 38.049 1.00 35.09 486 ALA A N 1
ATOM 3873 C CA . ALA A 1 486 ? 13.455 43.650 38.818 1.00 35.09 486 ALA A CA 1
ATOM 3874 C C . ALA A 1 486 ? 12.118 43.923 38.081 1.00 35.09 486 ALA A C 1
ATOM 3876 O O . ALA A 1 486 ? 11.818 45.030 37.646 1.00 35.09 486 ALA A O 1
ATOM 3877 N N . GLY A 1 487 ? 11.196 42.961 38.197 1.00 42.03 487 GLY A N 1
ATOM 3878 C CA . GLY A 1 487 ? 9.910 43.277 38.835 1.00 42.03 487 GLY A CA 1
ATOM 3879 C C . GLY A 1 487 ? 8.811 43.980 38.027 1.00 42.03 487 GLY A C 1
ATOM 3880 O O . GLY A 1 487 ? 7.978 44.641 38.638 1.00 42.03 487 GLY A O 1
ATOM 3881 N N . THR A 1 488 ? 8.711 43.824 36.702 1.00 31.86 488 THR A N 1
ATOM 3882 C CA . THR A 1 488 ? 7.469 44.163 35.965 1.00 31.86 488 THR A CA 1
ATOM 3883 C C . THR A 1 488 ? 7.196 43.185 34.819 1.00 31.86 488 THR A C 1
ATOM 3885 O O . THR A 1 488 ? 7.967 43.089 33.870 1.00 31.86 488 THR A O 1
ATOM 3888 N N . VAL A 1 489 ? 6.065 42.468 34.876 1.00 33.03 489 VAL A N 1
ATOM 3889 C CA . VAL A 1 489 ? 5.613 41.562 33.800 1.00 33.03 489 VAL A CA 1
ATOM 3890 C C . VAL A 1 489 ? 4.616 42.293 32.899 1.00 33.03 489 VAL A C 1
ATOM 3892 O O . VAL A 1 489 ? 3.402 42.109 33.001 1.00 33.03 489 VAL A O 1
ATOM 3895 N N . LEU A 1 490 ? 5.131 43.147 32.010 1.00 30.73 490 LEU A N 1
ATOM 3896 C CA . LEU A 1 490 ? 4.303 43.872 31.046 1.00 30.73 490 LEU A CA 1
ATOM 3897 C C . LEU A 1 490 ? 3.771 42.908 29.969 1.00 30.73 490 LEU A C 1
ATOM 3899 O O . LEU A 1 490 ? 4.476 42.541 29.031 1.00 30.73 490 LEU A O 1
ATOM 3903 N N . THR A 1 491 ? 2.517 42.478 30.112 1.00 35.44 491 THR A N 1
ATOM 3904 C CA . THR A 1 491 ? 1.865 41.572 29.154 1.00 35.44 491 THR A CA 1
ATOM 3905 C C . THR A 1 491 ? 1.168 42.384 28.066 1.00 35.44 491 THR A C 1
ATOM 3907 O O . THR A 1 491 ? 0.027 42.810 28.233 1.00 35.44 491 THR A O 1
ATOM 3910 N N . LEU A 1 492 ? 1.855 42.603 26.942 1.00 30.98 492 LEU A N 1
ATOM 3911 C CA . LEU A 1 492 ? 1.283 43.261 25.764 1.00 30.98 492 LEU A CA 1
ATOM 3912 C C . LEU A 1 492 ? 0.243 42.356 25.083 1.00 30.98 492 LEU A C 1
ATOM 3914 O O . LEU A 1 492 ? 0.576 41.449 24.320 1.00 30.98 492 LEU A O 1
ATOM 3918 N N . LEU A 1 493 ? -1.032 42.622 25.368 1.00 31.03 493 LEU A N 1
ATOM 3919 C CA . LEU A 1 493 ? -2.186 41.995 24.722 1.00 31.03 493 LEU A CA 1
ATOM 3920 C C . LEU A 1 493 ? -2.408 42.598 23.327 1.00 31.03 493 LEU A C 1
ATOM 3922 O O . LEU A 1 493 ? -3.171 43.546 23.149 1.00 31.03 493 LEU A O 1
ATOM 3926 N N . ALA A 1 494 ? -1.740 42.032 22.322 1.00 35.69 494 ALA A N 1
ATOM 3927 C CA . ALA A 1 494 ? -1.996 42.358 20.923 1.00 35.69 494 ALA A CA 1
ATOM 3928 C C . ALA A 1 494 ? -3.338 41.749 20.472 1.00 35.69 494 ALA A C 1
ATOM 3930 O O . ALA A 1 494 ? -3.424 40.559 20.163 1.00 35.69 494 ALA A O 1
ATOM 3931 N N . ILE A 1 495 ? -4.393 42.569 20.441 1.00 39.97 495 ILE A N 1
ATOM 3932 C CA . ILE A 1 495 ? -5.688 42.201 19.854 1.00 39.97 495 ILE A CA 1
ATOM 3933 C C . ILE A 1 495 ? -5.581 42.384 18.338 1.00 39.97 495 ILE A C 1
ATOM 3935 O O . ILE A 1 495 ? -5.528 43.510 17.849 1.00 39.97 495 ILE A O 1
ATOM 3939 N N . VAL A 1 496 ? -5.537 41.277 17.593 1.00 41.25 496 VAL A N 1
ATOM 3940 C CA . VAL A 1 496 ? -5.424 41.292 16.127 1.00 41.25 496 VAL A CA 1
ATOM 3941 C C . VAL A 1 496 ? -6.758 40.850 15.500 1.00 41.25 496 VAL A C 1
ATOM 3943 O O . VAL A 1 496 ? -7.208 39.732 15.778 1.00 41.25 496 VAL A O 1
ATOM 3946 N N . PRO A 1 497 ? -7.405 41.684 14.660 1.00 37.88 497 PRO A N 1
ATOM 3947 C CA . PRO A 1 497 ? -8.586 41.286 13.890 1.00 37.88 497 PRO A CA 1
ATOM 3948 C C . PRO A 1 497 ? -8.270 40.139 12.919 1.00 37.88 497 PRO A C 1
ATOM 3950 O O . PRO A 1 497 ? -7.174 40.086 12.349 1.00 37.88 497 PRO A O 1
ATOM 3953 N N . LYS A 1 498 ? -9.212 39.213 12.691 1.00 40.44 498 LYS A N 1
ATOM 3954 C CA . LYS A 1 498 ? -8.981 38.042 11.815 1.00 40.44 498 LYS A CA 1
ATOM 3955 C C . LYS A 1 498 ? -8.692 38.415 10.361 1.00 40.44 498 LYS A C 1
ATOM 3957 O O . LYS A 1 498 ? -7.982 37.677 9.678 1.00 40.44 498 LYS A O 1
ATOM 3962 N N . GLU A 1 499 ? -9.169 39.573 9.918 1.00 40.44 499 GLU A N 1
ATOM 3963 C CA . GLU A 1 499 ? -8.887 40.177 8.617 1.00 40.44 499 GLU A CA 1
ATOM 3964 C C . GLU A 1 499 ? -7.378 40.400 8.427 1.00 40.44 499 GLU A C 1
ATOM 3966 O O . GLU A 1 499 ? -6.830 40.045 7.384 1.00 40.44 499 GLU A O 1
ATOM 3971 N N . ALA A 1 500 ? -6.690 40.911 9.454 1.00 39.50 500 ALA A N 1
ATOM 3972 C CA . ALA A 1 500 ? -5.256 41.212 9.413 1.00 39.50 500 ALA A CA 1
ATOM 3973 C C . ALA A 1 500 ? -4.369 39.952 9.435 1.00 39.50 500 ALA A C 1
ATOM 3975 O O . ALA A 1 500 ? -3.233 39.988 8.969 1.00 39.50 500 ALA A O 1
ATOM 3976 N N . LEU A 1 501 ? -4.889 38.825 9.932 1.00 41.16 501 LEU A N 1
ATOM 3977 C CA . LEU A 1 501 ? -4.218 37.518 9.888 1.00 41.16 501 LEU A CA 1
ATOM 3978 C C . LEU A 1 501 ? -4.475 36.751 8.577 1.00 41.16 501 LEU A C 1
ATOM 3980 O O . LEU A 1 501 ? -3.968 35.643 8.410 1.00 41.16 501 LEU A O 1
ATOM 3984 N N . GLY A 1 502 ? -5.304 37.278 7.669 1.00 31.31 502 GLY A N 1
ATOM 3985 C CA . GLY A 1 502 ? -5.754 36.560 6.471 1.00 31.31 502 GLY A CA 1
ATOM 3986 C C . GLY A 1 502 ? -6.673 35.364 6.763 1.00 31.31 502 GLY A C 1
ATOM 3987 O O . GLY A 1 502 ? -7.092 34.671 5.834 1.00 31.31 502 GLY A O 1
ATOM 3988 N N . ILE A 1 503 ? -7.037 35.132 8.032 1.00 37.75 503 ILE A N 1
ATOM 3989 C CA . ILE A 1 503 ? -7.943 34.060 8.468 1.00 37.75 503 ILE A CA 1
ATOM 3990 C C . ILE A 1 503 ? -9.388 34.542 8.309 1.00 37.75 503 ILE A C 1
ATOM 3992 O O . ILE A 1 503 ? -10.184 34.569 9.250 1.00 37.75 503 ILE A O 1
ATOM 3996 N N . LEU A 1 504 ? -9.748 34.891 7.071 1.00 32.09 504 LEU A N 1
ATOM 3997 C CA . LEU A 1 504 ? -11.149 34.884 6.680 1.00 32.09 504 LEU A CA 1
ATOM 3998 C C . LEU A 1 504 ? -11.704 33.481 6.962 1.00 32.09 504 LEU A C 1
ATOM 4000 O O . LEU A 1 504 ? -11.051 32.489 6.610 1.00 32.09 504 LEU A O 1
ATOM 4004 N N . PRO A 1 505 ? -12.917 33.351 7.529 1.00 31.30 505 PRO A N 1
ATOM 4005 C CA . PRO A 1 505 ? -13.607 32.079 7.487 1.00 31.30 505 PRO A CA 1
ATOM 4006 C C . PRO A 1 505 ? -13.802 31.737 6.013 1.00 31.30 505 PRO A C 1
ATOM 4008 O O . PRO A 1 505 ? -14.600 32.364 5.310 1.00 31.30 505 PRO A O 1
ATOM 4011 N N . CYS A 1 506 ? -13.060 30.740 5.530 1.00 27.58 506 CYS A N 1
ATOM 4012 C CA . CYS A 1 506 ? -13.339 30.158 4.235 1.00 27.58 506 CYS A CA 1
ATOM 4013 C C . CYS A 1 506 ? -14.776 29.637 4.282 1.00 27.58 506 CYS A C 1
ATOM 4015 O O . CYS A 1 506 ? -15.042 28.547 4.790 1.00 27.58 506 CYS A O 1
ATOM 4017 N N . LYS A 1 507 ? -15.700 30.397 3.674 1.00 31.16 507 LYS A N 1
ATOM 4018 C CA . LYS A 1 507 ? -16.827 29.818 2.948 1.00 31.16 507 LYS A CA 1
ATOM 4019 C C . LYS A 1 507 ? -16.190 28.868 1.946 1.00 31.16 507 LYS A C 1
ATOM 4021 O O . LYS A 1 507 ? -15.837 29.290 0.848 1.00 31.16 507 LYS A O 1
ATOM 4026 N N . ASN A 1 508 ? -15.945 27.630 2.383 1.00 30.23 508 ASN A N 1
ATOM 4027 C CA . ASN A 1 508 ? -15.328 26.600 1.569 1.00 30.23 508 ASN A CA 1
ATOM 4028 C C . ASN A 1 508 ? -16.110 26.590 0.257 1.00 30.23 508 ASN A C 1
ATOM 4030 O O . ASN A 1 508 ? -17.318 26.330 0.315 1.00 30.23 508 ASN A O 1
ATOM 4034 N N . PRO A 1 509 ? -15.492 26.940 -0.892 1.00 28.64 509 PRO A N 1
ATOM 4035 C CA . PRO A 1 509 ? -16.199 26.864 -2.157 1.00 28.64 509 PRO A CA 1
ATOM 4036 C C . PRO A 1 509 ? -16.696 25.422 -2.241 1.00 28.64 509 PRO A C 1
ATOM 4038 O O . PRO A 1 509 ? -15.877 24.514 -2.043 1.00 28.64 509 PRO A O 1
ATOM 4041 N N . PRO A 1 510 ? -18.017 25.199 -2.383 1.00 34.06 510 PRO A N 1
ATOM 4042 C CA . PRO A 1 510 ? -18.588 23.878 -2.193 1.00 34.06 510 PRO A CA 1
ATOM 4043 C C . PRO A 1 510 ? -17.832 22.913 -3.094 1.00 34.06 510 PRO A C 1
ATOM 4045 O O . PRO A 1 510 ? -17.674 23.191 -4.285 1.00 34.06 510 PRO A O 1
ATOM 4048 N N . PHE A 1 511 ? -17.312 21.833 -2.498 1.00 37.00 511 PHE A N 1
ATOM 4049 C CA . PHE A 1 511 ? -16.591 20.797 -3.235 1.00 37.00 511 PHE A CA 1
ATOM 4050 C C . PHE A 1 511 ? -17.398 20.478 -4.491 1.00 37.00 511 PHE A C 1
ATOM 4052 O O . PHE A 1 511 ? -18.579 20.160 -4.327 1.00 37.00 511 PHE A O 1
ATOM 4059 N N . PRO A 1 512 ? -16.825 20.605 -5.705 1.00 32.88 512 PRO A N 1
ATOM 4060 C CA . PRO A 1 512 ? -17.591 20.470 -6.935 1.00 32.88 512 PRO A CA 1
ATOM 4061 C C . PRO A 1 512 ? -18.285 19.109 -6.927 1.00 32.88 512 PRO A C 1
ATOM 4063 O O . PRO A 1 512 ? -17.641 18.062 -7.029 1.00 32.88 512 PRO A O 1
ATOM 4066 N N . SER A 1 513 ? -19.607 19.137 -6.747 1.00 37.22 513 SER A N 1
ATOM 4067 C CA . SER A 1 513 ? -20.467 17.984 -6.437 1.00 37.22 513 SER A CA 1
ATOM 4068 C C . SER A 1 513 ? -20.728 17.084 -7.652 1.00 37.22 513 SER A C 1
ATOM 4070 O O . SER A 1 513 ? -21.718 16.364 -7.730 1.00 37.22 513 SER A O 1
ATOM 4072 N N . SER A 1 514 ? -19.808 17.152 -8.610 1.00 35.28 514 SER A N 1
ATOM 4073 C CA . SER A 1 514 ? -19.730 16.421 -9.865 1.00 35.28 514 SER A CA 1
ATOM 4074 C C . SER A 1 514 ? -18.533 15.457 -9.909 1.00 35.28 514 SER A C 1
ATOM 4076 O O . SER A 1 514 ? -18.540 14.521 -10.710 1.00 35.28 514 SER A O 1
ATOM 4078 N N . ILE A 1 515 ? -17.524 15.621 -9.035 1.00 40.09 515 ILE A N 1
ATOM 4079 C CA . ILE A 1 515 ? -16.355 14.721 -8.962 1.00 40.09 515 ILE A CA 1
ATOM 4080 C C . ILE A 1 515 ? -16.743 13.370 -8.345 1.00 40.09 515 ILE A C 1
ATOM 4082 O O . ILE A 1 515 ? -16.488 12.323 -8.940 1.00 40.09 515 ILE A O 1
ATOM 4086 N N . PHE A 1 516 ? -17.430 13.400 -7.202 1.00 44.41 516 PHE A N 1
ATOM 4087 C CA . PHE A 1 516 ? -18.063 12.233 -6.589 1.00 44.41 516 PHE A CA 1
ATOM 4088 C C . PHE A 1 516 ? -19.576 12.398 -6.665 1.00 44.41 516 PHE A C 1
ATOM 4090 O O . PHE A 1 516 ? -20.091 13.473 -6.354 1.00 44.41 516 PHE A O 1
ATOM 4097 N N . LEU A 1 517 ? -20.286 11.334 -7.039 1.00 43.78 517 LEU A N 1
ATOM 4098 C CA . LEU A 1 517 ? -21.733 11.276 -6.847 1.00 43.78 517 LEU A CA 1
ATOM 4099 C C . LEU A 1 517 ? -22.048 11.322 -5.339 1.00 43.78 517 LEU A C 1
ATOM 4101 O O . LEU A 1 517 ? -21.343 10.695 -4.543 1.00 43.78 517 LEU A O 1
ATOM 4105 N N . GLU A 1 518 ? -23.107 12.047 -4.956 1.00 50.88 518 GLU A N 1
ATOM 4106 C CA . GLU A 1 518 ? -23.713 11.952 -3.614 1.00 50.88 518 GLU A CA 1
ATOM 4107 C C . GLU A 1 518 ? -23.926 10.467 -3.251 1.00 50.88 518 GLU A C 1
ATOM 4109 O O . GLU A 1 518 ? -24.228 9.668 -4.150 1.00 50.88 518 GLU A O 1
ATOM 4114 N N . PRO A 1 519 ? -23.752 10.066 -1.973 1.00 53.31 519 PRO A N 1
ATOM 4115 C CA . PRO A 1 519 ? -23.765 8.663 -1.575 1.00 53.31 519 PRO A CA 1
ATOM 4116 C C . PRO A 1 519 ? -25.040 7.994 -2.076 1.00 53.31 519 PRO A C 1
ATOM 4118 O O . PRO A 1 519 ? -26.159 8.448 -1.832 1.00 53.31 519 PRO A O 1
ATOM 4121 N N . THR A 1 520 ? -24.856 6.935 -2.862 1.00 59.56 520 THR A N 1
ATOM 4122 C CA . THR A 1 520 ? -25.962 6.370 -3.625 1.00 59.56 520 THR A CA 1
ATOM 4123 C C . THR A 1 520 ? -27.056 5.852 -2.697 1.00 59.56 520 THR A C 1
ATOM 4125 O O . THR A 1 520 ? -26.790 5.376 -1.591 1.00 59.56 520 THR A O 1
ATOM 4128 N N . ASN A 1 521 ? -28.296 5.835 -3.197 1.00 65.50 521 ASN A N 1
ATOM 4129 C CA . ASN A 1 521 ? -29.427 5.204 -2.507 1.00 65.50 521 ASN A CA 1
ATOM 4130 C C . ASN A 1 521 ? -29.140 3.742 -2.095 1.00 65.50 521 ASN A C 1
ATOM 4132 O O . ASN A 1 521 ? -29.864 3.203 -1.269 1.00 65.50 521 ASN A O 1
ATOM 4136 N N . MET A 1 522 ? -28.124 3.085 -2.670 1.00 82.94 522 MET A N 1
ATOM 4137 C CA . MET A 1 522 ? -27.624 1.785 -2.225 1.00 82.94 522 MET A CA 1
ATOM 4138 C C . MET A 1 522 ? -26.785 1.898 -0.944 1.00 82.94 522 MET A C 1
ATOM 4140 O O . MET A 1 522 ? -27.128 1.247 0.038 1.00 82.94 522 MET A O 1
ATOM 4144 N N . MET A 1 523 ? -25.728 2.719 -0.928 1.00 83.38 523 MET A N 1
ATOM 4145 C CA . MET A 1 523 ? -24.822 2.840 0.228 1.00 83.38 523 MET A CA 1
ATOM 4146 C C . MET A 1 523 ? -25.561 3.284 1.494 1.00 83.38 523 MET A C 1
ATOM 4148 O O . MET A 1 523 ? -25.357 2.703 2.557 1.00 83.38 523 MET A O 1
ATOM 4152 N N . GLU A 1 524 ? -26.476 4.247 1.373 1.00 81.12 524 GLU A N 1
ATOM 4153 C CA . GLU A 1 524 ? -27.263 4.728 2.514 1.00 81.12 524 GLU A CA 1
ATOM 4154 C C . GLU A 1 524 ? -28.261 3.665 3.017 1.00 81.12 524 GLU A C 1
ATOM 4156 O O . GLU A 1 524 ? -28.385 3.453 4.221 1.00 81.12 524 GLU A O 1
ATOM 4161 N N . ARG A 1 525 ? -28.898 2.892 2.121 1.00 84.38 525 ARG A N 1
ATOM 4162 C CA . ARG A 1 525 ? -29.739 1.740 2.516 1.00 84.38 525 ARG A CA 1
ATOM 4163 C C . ARG A 1 525 ? -28.941 0.616 3.174 1.00 84.38 525 ARG A C 1
ATOM 4165 O O . ARG A 1 525 ? -29.477 -0.062 4.045 1.00 84.38 525 ARG A O 1
ATOM 4172 N N . LEU A 1 526 ? -27.704 0.375 2.735 1.00 87.69 526 LEU A N 1
ATOM 4173 C CA . LEU A 1 526 ? -26.826 -0.627 3.343 1.00 87.69 526 LEU A CA 1
ATOM 4174 C C . LEU A 1 526 ? -26.418 -0.183 4.747 1.00 87.69 526 LEU A C 1
ATOM 4176 O O . LEU A 1 526 ? -26.597 -0.951 5.687 1.00 87.69 526 LEU A O 1
ATOM 4180 N N . ARG A 1 527 ? -26.006 1.079 4.919 1.00 87.88 527 ARG A N 1
ATOM 4181 C CA . ARG A 1 527 ? -25.724 1.662 6.236 1.00 87.88 527 ARG A CA 1
ATOM 4182 C C . ARG A 1 527 ? -26.922 1.561 7.178 1.00 87.88 527 ARG A C 1
ATOM 4184 O O . ARG A 1 527 ? -26.779 1.026 8.268 1.00 87.88 527 ARG A O 1
ATOM 4191 N N . GLN A 1 528 ? -28.110 1.982 6.742 1.00 85.62 528 GLN A N 1
ATOM 4192 C CA . GLN A 1 528 ? -29.342 1.910 7.543 1.00 85.62 528 GLN A CA 1
ATOM 4193 C C . GLN A 1 528 ? -29.743 0.479 7.950 1.00 85.62 528 GLN A C 1
ATOM 4195 O O . GLN A 1 528 ? -30.487 0.314 8.911 1.00 85.62 528 GLN A O 1
ATOM 4200 N N . LYS A 1 529 ? -29.264 -0.553 7.240 1.00 89.75 529 LYS A N 1
ATOM 4201 C CA . LYS A 1 529 ? -29.496 -1.971 7.571 1.00 89.75 529 LYS A CA 1
ATOM 4202 C C . LYS A 1 529 ? -28.381 -2.624 8.390 1.00 89.75 529 LYS A C 1
ATOM 4204 O O . LYS A 1 529 ? -28.642 -3.641 9.023 1.00 89.75 529 LYS A O 1
ATOM 4209 N N . LEU A 1 530 ? -27.156 -2.106 8.315 1.00 92.19 530 LEU A N 1
ATOM 4210 C CA . LEU A 1 530 ? -25.949 -2.752 8.848 1.00 92.19 530 LEU A CA 1
ATOM 4211 C C . LEU A 1 530 ? -25.289 -1.969 9.993 1.00 92.19 530 LEU A C 1
ATOM 4213 O O . LEU A 1 530 ? -24.357 -2.478 10.604 1.00 92.19 530 LEU A O 1
ATOM 4217 N N . HIS A 1 531 ? -25.758 -0.756 10.293 1.00 91.44 531 HIS A N 1
ATOM 4218 C CA . HIS A 1 531 ? -25.283 0.045 11.417 1.00 91.44 531 HIS A CA 1
ATOM 4219 C C . HIS A 1 531 ? -25.705 -0.561 12.765 1.00 91.44 531 HIS A C 1
ATOM 4221 O O . HIS A 1 531 ? -26.886 -0.577 13.113 1.00 91.44 531 HIS A O 1
ATOM 4227 N N . ILE A 1 532 ? -24.726 -0.988 13.562 1.00 92.06 532 ILE A N 1
ATOM 4228 C CA . ILE A 1 532 ? -24.909 -1.369 14.966 1.00 92.06 532 ILE A CA 1
ATOM 4229 C C . ILE A 1 532 ? -25.259 -0.121 15.791 1.00 92.06 532 ILE A C 1
ATOM 4231 O O . ILE A 1 532 ? -24.414 0.746 16.018 1.00 92.06 532 ILE A O 1
ATOM 4235 N N . SER A 1 533 ? -26.501 -0.039 16.273 1.00 87.81 533 SER A N 1
ATOM 4236 C CA . SER A 1 533 ? -26.988 1.090 17.082 1.00 87.81 533 SER A CA 1
ATOM 4237 C C . SER A 1 533 ? -26.310 1.200 18.454 1.00 87.81 533 SER A C 1
ATOM 4239 O O . SER A 1 533 ? -26.058 2.312 18.922 1.00 87.81 533 SER A O 1
ATOM 4241 N N . ASP A 1 534 ? -25.994 0.067 19.091 1.00 92.75 534 ASP A N 1
ATOM 4242 C CA . ASP A 1 534 ? -25.321 0.030 20.395 1.00 92.75 534 ASP A CA 1
ATOM 4243 C C . ASP A 1 534 ? -23.882 0.560 20.309 1.00 92.75 534 ASP A C 1
ATOM 4245 O O . ASP A 1 534 ? -23.077 0.105 19.499 1.00 92.75 534 ASP A O 1
ATOM 4249 N N . ASP A 1 535 ? -23.549 1.506 21.185 1.00 92.56 535 ASP A N 1
ATOM 4250 C CA . ASP A 1 535 ? -22.221 2.106 21.254 1.00 92.56 535 ASP A CA 1
ATOM 4251 C C . ASP A 1 535 ? -21.149 1.131 21.740 1.00 92.56 535 ASP A C 1
ATOM 4253 O O . ASP A 1 535 ? -20.024 1.167 21.247 1.00 92.56 535 ASP A O 1
ATOM 4257 N N . LEU A 1 536 ? -21.484 0.235 22.672 1.00 94.50 536 LEU A N 1
ATOM 4258 C CA . LEU A 1 536 ? -20.511 -0.689 23.243 1.00 94.50 536 LEU A CA 1
ATOM 4259 C C . LEU A 1 536 ? -20.046 -1.717 22.206 1.00 94.50 536 LEU A C 1
ATOM 4261 O O . LEU A 1 536 ? -18.853 -1.801 21.934 1.00 94.50 536 LEU A O 1
ATOM 4265 N N . SER A 1 537 ? -20.979 -2.426 21.573 1.00 95.12 537 SER A N 1
ATOM 4266 C CA . SER A 1 537 ? -20.707 -3.418 20.524 1.00 95.12 537 SER A CA 1
ATOM 4267 C C . SER A 1 537 ? -19.971 -2.805 19.332 1.00 95.12 537 SER A C 1
ATOM 4269 O O . SER A 1 537 ? -19.026 -3.388 18.800 1.00 95.12 537 SER A O 1
ATOM 4271 N N . ARG A 1 538 ? -20.366 -1.590 18.939 1.00 94.94 538 ARG A N 1
ATOM 4272 C CA . ARG A 1 538 ? -19.766 -0.841 17.832 1.00 94.94 538 ARG A CA 1
ATOM 4273 C C . ARG A 1 538 ? -18.336 -0.383 18.138 1.00 94.94 538 ARG A C 1
ATOM 4275 O O . ARG A 1 538 ? -17.458 -0.507 17.286 1.00 94.94 538 ARG A O 1
ATOM 4282 N N . ALA A 1 539 ? -18.078 0.088 19.357 1.00 96.12 539 ALA A N 1
ATOM 4283 C CA . ALA A 1 539 ? -16.733 0.409 19.822 1.00 96.12 539 ALA A CA 1
ATOM 4284 C C . ALA A 1 539 ? -15.849 -0.845 19.936 1.00 96.12 539 ALA A C 1
ATOM 4286 O O . ALA A 1 539 ? -14.706 -0.830 19.488 1.00 96.12 539 ALA A O 1
ATOM 4287 N N . THR A 1 540 ? -16.389 -1.955 20.444 1.00 97.56 540 THR A N 1
ATOM 4288 C CA . THR A 1 540 ? -15.706 -3.257 20.494 1.00 97.56 540 THR A CA 1
ATOM 4289 C C . THR A 1 540 ? -15.327 -3.763 19.094 1.00 97.56 540 THR A C 1
ATOM 4291 O O . THR A 1 540 ? -14.213 -4.250 18.907 1.00 97.56 540 THR A O 1
ATOM 4294 N N . LEU A 1 541 ? -16.192 -3.582 18.087 1.00 97.56 541 LEU A N 1
ATOM 4295 C CA . LEU A 1 541 ? -15.894 -3.909 16.686 1.00 97.56 541 LEU A CA 1
ATOM 4296 C C . LEU A 1 541 ? -14.760 -3.043 16.105 1.00 97.56 541 LEU A C 1
ATOM 4298 O O . LEU A 1 541 ? -13.888 -3.556 15.399 1.00 97.56 541 LEU A O 1
ATOM 4302 N N . ALA A 1 542 ? -14.742 -1.745 16.426 1.00 97.25 542 ALA A N 1
ATOM 4303 C CA . ALA A 1 542 ? -13.684 -0.831 15.997 1.00 97.25 542 ALA A CA 1
ATOM 4304 C C . ALA A 1 542 ? -12.328 -1.142 16.661 1.00 97.25 542 ALA A C 1
ATOM 4306 O O . ALA A 1 542 ? -11.304 -1.093 15.984 1.00 97.25 542 ALA A O 1
ATOM 4307 N N . GLU A 1 543 ? -12.305 -1.530 17.941 1.00 98.19 543 GLU A N 1
ATOM 4308 C CA . GLU A 1 543 ? -11.085 -1.996 18.621 1.00 98.19 543 GLU A CA 1
ATOM 4309 C C . GLU A 1 543 ? -10.547 -3.293 18.010 1.00 98.19 543 GLU A C 1
ATOM 4311 O O . GLU A 1 543 ? -9.359 -3.375 17.701 1.00 98.19 543 GLU A O 1
ATOM 4316 N N . PHE A 1 544 ? -11.421 -4.275 17.755 1.00 98.38 544 PHE A N 1
ATOM 4317 C CA . PHE A 1 544 ? -11.060 -5.496 17.028 1.00 98.38 544 PHE A CA 1
ATOM 4318 C C . PHE A 1 544 ? -10.391 -5.169 15.684 1.00 98.38 544 PHE A C 1
ATOM 4320 O O . PHE A 1 544 ? -9.288 -5.642 15.403 1.00 98.38 544 PHE A O 1
ATOM 4327 N N . PHE A 1 545 ? -11.035 -4.335 14.862 1.00 97.81 545 PHE A N 1
ATOM 4328 C CA . PHE A 1 545 ? -10.570 -4.051 13.504 1.00 97.81 545 PHE A CA 1
ATOM 4329 C C . PHE A 1 545 ? -9.323 -3.152 13.476 1.00 97.81 545 PHE A C 1
ATOM 4331 O O . PHE A 1 545 ? -8.438 -3.337 12.638 1.00 97.81 545 PHE A O 1
ATOM 4338 N N . GLY A 1 546 ? -9.208 -2.212 14.418 1.00 97.50 546 GLY A N 1
ATOM 4339 C CA . GLY A 1 546 ? -8.026 -1.370 14.585 1.00 97.50 546 GLY A CA 1
ATOM 4340 C C . GLY A 1 546 ? -6.799 -2.157 15.040 1.00 97.50 546 GLY A C 1
ATOM 4341 O O . GLY A 1 546 ? -5.727 -1.988 14.462 1.00 97.50 546 GLY A O 1
ATOM 4342 N N . THR A 1 547 ? -6.944 -3.065 16.013 1.00 98.19 547 THR A N 1
ATOM 4343 C CA . THR A 1 547 ? -5.836 -3.930 16.449 1.00 98.19 547 THR A CA 1
ATOM 4344 C C . THR A 1 547 ? -5.500 -4.994 15.399 1.00 98.19 547 THR A C 1
ATOM 4346 O O . THR A 1 547 ? -4.323 -5.285 15.197 1.00 98.19 547 THR A O 1
ATOM 4349 N N . PHE A 1 548 ? -6.486 -5.505 14.650 1.00 97.94 548 PHE A N 1
ATOM 4350 C CA . PHE A 1 548 ? -6.249 -6.331 13.458 1.00 97.94 548 PHE A CA 1
ATOM 4351 C C . PHE A 1 548 ? -5.360 -5.616 12.431 1.00 97.94 548 PHE A C 1
ATOM 4353 O O . PHE A 1 548 ? -4.324 -6.153 12.038 1.00 97.94 548 PHE A O 1
ATOM 4360 N N . TYR A 1 549 ? -5.721 -4.387 12.044 1.00 96.94 549 TYR A N 1
ATOM 4361 C CA . TYR A 1 549 ? -4.928 -3.576 11.117 1.00 96.94 549 TYR A CA 1
ATOM 4362 C C . TYR A 1 549 ? -3.522 -3.295 11.671 1.00 96.94 549 TYR A C 1
ATOM 4364 O O . TYR A 1 549 ? -2.533 -3.419 10.947 1.00 96.94 549 TYR A O 1
ATOM 4372 N N . LEU A 1 550 ? -3.426 -2.959 12.965 1.00 96.94 550 LEU A N 1
ATOM 4373 C CA . LEU A 1 550 ? -2.168 -2.644 13.640 1.00 96.94 550 LEU A CA 1
ATOM 4374 C C . LEU A 1 550 ? -1.182 -3.816 13.623 1.00 96.94 550 LEU A C 1
ATOM 4376 O O . LEU A 1 550 ? -0.033 -3.637 13.220 1.00 96.94 550 LEU A O 1
ATOM 4380 N N . LEU A 1 551 ? -1.620 -5.011 14.029 1.00 96.94 551 LEU A N 1
ATOM 4381 C CA . LEU A 1 551 ? -0.748 -6.186 14.080 1.00 96.94 551 LEU A CA 1
ATOM 4382 C C . LEU A 1 551 ? -0.491 -6.776 12.693 1.00 96.94 551 LEU A C 1
ATOM 4384 O O . LEU A 1 551 ? 0.607 -7.270 12.459 1.00 96.94 551 LEU A O 1
ATOM 4388 N N . TRP A 1 552 ? -1.438 -6.690 11.753 1.00 96.12 552 TRP A N 1
ATOM 4389 C CA . TRP A 1 552 ? -1.169 -7.077 10.367 1.00 96.12 552 TRP A CA 1
ATOM 4390 C C . TRP A 1 552 ? -0.072 -6.198 9.753 1.00 96.12 552 TRP A C 1
ATOM 4392 O O . TRP A 1 552 ? 0.942 -6.724 9.291 1.00 96.12 552 TRP A O 1
ATOM 4402 N N . GLY A 1 553 ? -0.225 -4.871 9.792 1.00 96.12 553 GLY A N 1
ATOM 4403 C CA . GLY A 1 553 ? 0.781 -3.952 9.260 1.00 96.12 553 GLY A CA 1
ATOM 4404 C C . GLY A 1 553 ? 2.128 -4.106 9.970 1.00 96.12 553 GLY A C 1
ATOM 4405 O O . GLY A 1 553 ? 3.146 -4.331 9.317 1.00 96.12 553 GLY A O 1
ATOM 4406 N N . GLY A 1 554 ? 2.122 -4.058 11.305 1.00 96.06 554 GLY A N 1
ATOM 4407 C CA . GLY A 1 554 ? 3.323 -4.151 12.134 1.00 96.06 554 GLY A CA 1
ATOM 4408 C C . GLY A 1 554 ? 4.103 -5.455 11.950 1.00 96.06 554 GLY A C 1
ATOM 4409 O O . GLY A 1 554 ? 5.300 -5.421 11.663 1.00 96.06 554 GLY A O 1
ATOM 4410 N N . ASN A 1 555 ? 3.441 -6.613 12.035 1.00 97.12 555 ASN A N 1
ATOM 4411 C CA . ASN A 1 555 ? 4.124 -7.900 11.880 1.00 97.12 555 ASN A CA 1
ATOM 4412 C C . ASN A 1 555 ? 4.642 -8.086 10.445 1.00 97.12 555 ASN A C 1
ATOM 4414 O O . ASN A 1 555 ? 5.731 -8.620 10.257 1.00 97.12 555 ASN A O 1
ATOM 4418 N N . SER A 1 556 ? 3.918 -7.598 9.430 1.00 96.25 556 SER A N 1
ATOM 4419 C CA . SER A 1 556 ? 4.348 -7.678 8.024 1.00 96.25 556 SER A CA 1
ATOM 4420 C C . SER A 1 556 ? 5.634 -6.886 7.749 1.00 96.25 556 SER A C 1
ATOM 4422 O O . SER A 1 556 ? 6.513 -7.370 7.035 1.00 96.25 556 SER A O 1
ATOM 4424 N N . ILE A 1 557 ? 5.796 -5.723 8.389 1.00 95.75 557 ILE A N 1
ATOM 4425 C CA . ILE A 1 557 ? 7.050 -4.949 8.397 1.00 95.75 557 ILE A CA 1
ATOM 4426 C C . ILE A 1 557 ? 8.186 -5.776 9.033 1.00 95.75 557 ILE A C 1
ATOM 4428 O O . ILE A 1 557 ? 9.274 -5.899 8.468 1.00 95.75 557 ILE A O 1
ATOM 4432 N N . VAL A 1 558 ? 7.928 -6.443 10.166 1.00 94.75 558 VAL A N 1
ATOM 4433 C CA . VAL A 1 558 ? 8.934 -7.300 10.826 1.00 94.75 558 VAL A CA 1
ATOM 4434 C C . VAL A 1 558 ? 9.303 -8.527 9.974 1.00 94.75 558 VAL A C 1
ATOM 4436 O O . VAL A 1 558 ? 10.479 -8.899 9.944 1.00 94.75 558 VAL A O 1
ATOM 4439 N N . VAL A 1 559 ? 8.370 -9.117 9.206 1.00 94.62 559 VAL A N 1
ATOM 4440 C CA . VAL A 1 559 ? 8.724 -10.135 8.194 1.00 94.62 559 VAL A CA 1
ATOM 4441 C C . VAL A 1 559 ? 9.716 -9.552 7.188 1.00 94.62 559 VAL A C 1
ATOM 4443 O O . VAL A 1 559 ? 10.759 -10.154 6.929 1.00 94.62 559 VAL A O 1
ATOM 4446 N N . GLN A 1 560 ? 9.400 -8.388 6.618 1.00 92.25 560 GLN A N 1
ATOM 4447 C CA . GLN A 1 560 ? 10.195 -7.752 5.570 1.00 92.25 560 GLN A CA 1
ATOM 4448 C C . GLN A 1 560 ? 11.622 -7.401 6.051 1.00 92.25 560 GLN A C 1
ATOM 4450 O O . GLN A 1 560 ? 12.585 -7.568 5.294 1.00 92.25 560 GLN A O 1
ATOM 4455 N N . PHE A 1 561 ? 11.784 -7.042 7.328 1.00 91.44 561 PHE A N 1
ATOM 4456 C CA . PHE A 1 561 ? 13.082 -6.877 7.991 1.00 91.44 561 PHE A CA 1
ATOM 4457 C C . PHE A 1 561 ? 13.846 -8.205 8.185 1.00 91.44 561 PHE A C 1
ATOM 4459 O O . PHE A 1 561 ? 14.993 -8.334 7.735 1.00 91.44 561 PHE A O 1
ATOM 4466 N N . ILE A 1 562 ? 13.224 -9.201 8.836 1.00 91.38 562 ILE A N 1
ATOM 4467 C CA . ILE A 1 562 ? 13.871 -10.471 9.227 1.00 91.38 562 ILE A CA 1
ATOM 4468 C C . ILE A 1 562 ? 14.115 -11.369 8.009 1.00 91.38 562 ILE A C 1
ATOM 4470 O O . ILE A 1 562 ? 15.264 -11.689 7.682 1.00 91.38 562 ILE A O 1
ATOM 4474 N N . VAL A 1 563 ? 13.044 -11.756 7.311 1.00 91.50 563 VAL A N 1
ATOM 4475 C CA . VAL A 1 563 ? 13.095 -12.683 6.170 1.00 91.50 563 VAL A CA 1
ATOM 4476 C C . VAL A 1 563 ?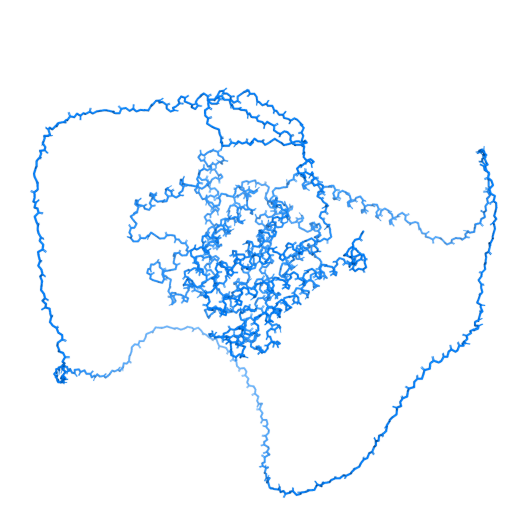 13.813 -12.045 4.983 1.00 91.50 563 VAL A C 1
ATOM 4478 O O . VAL A 1 563 ? 14.604 -12.703 4.303 1.00 91.50 563 VAL A O 1
ATOM 4481 N N . GLY A 1 564 ? 13.649 -10.732 4.806 1.00 85.50 564 GLY A N 1
ATOM 4482 C CA . GLY A 1 564 ? 14.386 -9.953 3.815 1.00 85.50 564 GLY A CA 1
ATOM 4483 C C . GLY A 1 564 ? 15.882 -9.803 4.110 1.00 85.50 564 GLY A C 1
ATOM 4484 O O . GLY A 1 564 ? 16.586 -9.218 3.288 1.00 85.50 564 GLY A O 1
ATOM 4485 N N . LYS A 1 565 ? 16.394 -10.306 5.247 1.00 85.31 565 LYS A N 1
ATOM 4486 C CA . LYS A 1 565 ? 17.805 -10.205 5.678 1.00 85.31 565 LYS A CA 1
ATOM 4487 C C . LYS A 1 565 ? 18.321 -8.760 5.623 1.00 85.31 565 LYS A C 1
ATOM 4489 O O . LYS A 1 565 ? 19.395 -8.503 5.080 1.00 85.31 565 LYS A O 1
ATOM 4494 N N . ARG A 1 566 ? 17.508 -7.815 6.116 1.00 80.12 566 ARG A N 1
ATOM 4495 C CA . ARG A 1 566 ? 17.714 -6.353 6.030 1.00 80.12 566 ARG A CA 1
ATOM 4496 C C . ARG A 1 566 ? 17.921 -5.789 4.612 1.00 80.12 566 ARG A C 1
ATOM 4498 O O . ARG A 1 566 ? 18.437 -4.692 4.432 1.00 80.12 566 ARG A O 1
ATOM 4505 N N . LYS A 1 567 ? 17.524 -6.522 3.562 1.00 77.81 567 LYS A N 1
ATOM 4506 C CA . LYS A 1 567 ? 17.545 -6.021 2.175 1.00 77.81 567 LYS A CA 1
ATOM 4507 C C . LYS A 1 567 ? 16.275 -5.258 1.808 1.00 77.81 567 LYS A C 1
ATOM 4509 O O . LYS A 1 567 ? 16.326 -4.463 0.872 1.00 77.81 567 LYS A O 1
ATOM 4514 N N . PHE A 1 568 ? 15.163 -5.498 2.490 1.00 74.00 568 PHE A N 1
ATOM 4515 C CA . PHE A 1 568 ? 13.881 -4.841 2.218 1.00 74.00 568 PHE A CA 1
ATOM 4516 C C . PHE A 1 568 ? 13.368 -4.017 3.401 1.00 74.00 568 PHE A C 1
ATOM 4518 O O . PHE A 1 568 ? 12.325 -3.391 3.282 1.00 74.00 568 PHE A O 1
ATOM 4525 N N . ASP A 1 569 ? 14.100 -3.974 4.512 1.00 76.06 569 ASP A N 1
ATOM 4526 C CA . ASP A 1 569 ? 13.874 -2.986 5.561 1.00 76.06 569 ASP A CA 1
ATOM 4527 C C . ASP A 1 569 ? 15.124 -2.807 6.429 1.00 76.06 569 ASP A C 1
ATOM 4529 O O . ASP A 1 569 ? 16.012 -3.666 6.431 1.00 76.06 569 ASP A O 1
ATOM 4533 N N . ASP A 1 570 ? 15.168 -1.719 7.186 1.00 83.69 570 ASP A N 1
ATOM 4534 C CA . ASP A 1 570 ? 16.179 -1.425 8.201 1.00 83.69 570 ASP A CA 1
ATOM 4535 C C . ASP A 1 570 ? 15.496 -1.068 9.542 1.00 83.69 570 ASP A C 1
ATOM 4537 O O . ASP A 1 570 ? 14.273 -1.102 9.655 1.00 83.69 570 ASP A O 1
ATOM 4541 N N . TRP A 1 571 ? 16.253 -0.737 10.593 1.00 83.81 571 TRP A N 1
ATOM 4542 C CA . TRP A 1 571 ? 15.628 -0.348 11.866 1.00 83.81 571 TRP A CA 1
ATOM 4543 C C . TRP A 1 571 ? 14.858 0.982 11.776 1.00 83.81 571 TRP A C 1
ATOM 4545 O O . TRP A 1 571 ? 13.894 1.169 12.520 1.00 83.81 571 TRP A O 1
ATOM 4555 N N . ASN A 1 572 ? 15.238 1.903 10.888 1.00 86.38 572 ASN A N 1
ATOM 4556 C CA . ASN A 1 572 ? 14.503 3.147 10.671 1.00 86.38 572 ASN A CA 1
ATOM 4557 C C . ASN A 1 572 ? 13.161 2.878 9.984 1.00 86.38 572 ASN A C 1
ATOM 4559 O O . ASN A 1 572 ? 12.136 3.339 10.483 1.00 86.38 572 ASN A O 1
ATOM 4563 N N . GLY A 1 573 ? 13.139 2.097 8.901 1.00 87.12 573 GLY A N 1
ATOM 4564 C CA . GLY A 1 573 ? 11.904 1.711 8.218 1.00 87.12 573 GLY A CA 1
ATOM 4565 C C . GLY A 1 573 ? 10.965 0.868 9.088 1.00 87.12 573 GLY A C 1
ATOM 4566 O O . GLY A 1 573 ? 9.768 1.156 9.104 1.00 87.12 573 GLY A O 1
ATOM 4567 N N . VAL A 1 574 ? 11.488 -0.018 9.950 1.00 90.19 574 VAL A N 1
ATOM 4568 C CA . VAL A 1 574 ? 10.678 -0.696 10.982 1.00 90.19 574 VAL A CA 1
ATOM 4569 C C . VAL A 1 574 ? 10.008 0.324 11.913 1.00 90.19 574 VAL A C 1
ATOM 4571 O O . VAL A 1 574 ? 8.786 0.312 12.070 1.00 90.19 574 VAL A O 1
ATOM 4574 N N . ASN A 1 575 ? 10.779 1.235 12.517 1.00 91.88 575 ASN A N 1
ATOM 4575 C CA . ASN A 1 575 ? 10.253 2.211 13.479 1.00 91.88 575 ASN A CA 1
ATOM 4576 C C . ASN A 1 575 ? 9.259 3.203 12.842 1.00 91.88 575 ASN A C 1
ATOM 4578 O O . ASN A 1 575 ? 8.196 3.473 13.408 1.00 91.88 575 ASN A O 1
ATOM 4582 N N . VAL A 1 576 ? 9.580 3.728 11.655 1.00 92.44 576 VAL A N 1
ATOM 4583 C CA . VAL A 1 576 ? 8.719 4.646 10.890 1.00 92.44 576 VAL A CA 1
ATOM 4584 C C . VAL A 1 576 ? 7.450 3.933 10.426 1.00 92.44 576 VAL A C 1
ATOM 4586 O O . VAL A 1 576 ? 6.352 4.466 10.595 1.00 92.44 576 VAL A O 1
ATOM 4589 N N . GLY A 1 577 ? 7.580 2.715 9.901 1.00 94.00 577 GLY A N 1
ATOM 4590 C CA . GLY A 1 577 ? 6.471 1.900 9.426 1.00 94.00 577 GLY A CA 1
ATOM 4591 C C . GLY A 1 577 ? 5.454 1.624 10.531 1.00 94.00 577 GLY A C 1
ATOM 4592 O O . GLY A 1 577 ? 4.287 1.977 10.372 1.00 94.00 577 GLY A O 1
ATOM 4593 N N . TRP A 1 578 ? 5.887 1.096 11.685 1.00 94.81 578 TRP A N 1
ATOM 4594 C CA . TRP A 1 578 ? 5.006 0.873 12.844 1.00 94.81 578 TRP A CA 1
ATOM 4595 C C . TRP A 1 578 ? 4.293 2.157 13.301 1.00 94.81 578 TRP A C 1
ATOM 4597 O O . TRP A 1 578 ? 3.099 2.121 13.609 1.00 94.81 578 TRP A O 1
ATOM 4607 N N . GLY A 1 579 ? 4.989 3.301 13.291 1.00 95.12 579 GLY A N 1
ATOM 4608 C CA . GLY A 1 579 ? 4.392 4.605 13.592 1.00 95.12 579 GLY A CA 1
ATOM 4609 C C . GLY A 1 579 ? 3.280 5.004 12.614 1.00 95.12 579 GLY A C 1
ATOM 4610 O O . GLY A 1 579 ? 2.223 5.473 13.042 1.00 95.12 579 GLY A O 1
ATOM 4611 N N . ILE A 1 580 ? 3.473 4.774 11.311 1.00 95.94 580 ILE A N 1
ATOM 4612 C CA . ILE A 1 580 ? 2.470 5.081 10.279 1.00 95.94 580 ILE A CA 1
ATOM 4613 C C . ILE A 1 580 ? 1.296 4.086 10.316 1.00 95.94 580 ILE A C 1
ATOM 4615 O O . ILE A 1 580 ? 0.148 4.516 10.179 1.00 95.94 580 ILE A O 1
ATOM 4619 N N . VAL A 1 581 ? 1.536 2.788 10.558 1.00 96.75 581 VAL A N 1
ATOM 4620 C CA . VAL A 1 581 ? 0.453 1.802 10.759 1.00 96.75 581 VAL A CA 1
ATOM 4621 C C . VAL A 1 581 ? -0.446 2.247 11.916 1.00 96.75 581 VAL A C 1
ATOM 4623 O O . VAL A 1 581 ? -1.665 2.320 11.748 1.00 96.75 581 VAL A O 1
ATOM 4626 N N . LEU A 1 582 ? 0.144 2.595 13.066 1.00 95.69 582 LEU A N 1
ATOM 4627 C CA . LEU A 1 582 ? -0.596 3.055 14.242 1.00 95.69 582 LEU A CA 1
ATOM 4628 C C . LEU A 1 582 ? -1.361 4.355 13.968 1.00 95.69 582 LEU A C 1
ATOM 4630 O O . LEU A 1 582 ? -2.532 4.454 14.329 1.00 95.69 582 LEU A O 1
ATOM 4634 N N . LEU A 1 583 ? -0.741 5.324 13.287 1.00 95.25 583 LEU A N 1
ATOM 4635 C CA . LEU A 1 583 ? -1.399 6.572 12.896 1.00 95.25 583 LEU A CA 1
ATOM 4636 C C . LEU A 1 583 ? -2.672 6.304 12.076 1.00 95.25 583 LEU A C 1
ATOM 4638 O O . LEU A 1 583 ? -3.725 6.854 12.393 1.00 95.25 583 LEU A O 1
ATOM 4642 N N . ILE A 1 584 ? -2.599 5.438 11.060 1.00 93.56 584 ILE A N 1
ATOM 4643 C CA . ILE A 1 584 ? -3.749 5.113 10.203 1.00 93.56 584 ILE A CA 1
ATOM 4644 C C . ILE A 1 584 ? -4.816 4.331 10.987 1.00 93.56 584 ILE A C 1
ATOM 4646 O O . ILE A 1 584 ? -6.000 4.655 10.885 1.00 93.56 584 ILE A O 1
ATOM 4650 N N . ALA A 1 585 ? -4.417 3.369 11.826 1.00 95.62 585 ALA A N 1
ATOM 4651 C CA . ALA A 1 585 ? -5.339 2.613 12.677 1.00 95.62 585 ALA A CA 1
ATOM 4652 C C . ALA A 1 585 ? -6.123 3.527 13.639 1.00 95.62 585 ALA A C 1
ATOM 4654 O O . ALA A 1 585 ? -7.341 3.387 13.778 1.00 95.62 585 ALA A O 1
ATOM 4655 N N . VAL A 1 586 ? -5.449 4.511 14.247 1.00 94.81 586 VAL A N 1
ATOM 4656 C CA . VAL A 1 586 ? -6.070 5.518 15.121 1.00 94.81 586 VAL A CA 1
ATOM 4657 C C . VAL A 1 586 ? -6.995 6.443 14.327 1.00 94.81 586 VAL A C 1
ATOM 4659 O O . VAL A 1 586 ? -8.154 6.591 14.709 1.00 94.81 586 VAL A O 1
ATOM 4662 N N . GLN A 1 587 ? -6.550 7.015 13.200 1.00 91.38 587 GLN A N 1
ATOM 4663 C CA . GLN A 1 587 ? -7.402 7.874 12.355 1.00 91.38 587 GLN A CA 1
ATOM 4664 C C . GLN A 1 587 ? -8.659 7.148 11.842 1.00 91.38 587 GLN A C 1
ATOM 4666 O O . GLN A 1 587 ? -9.694 7.777 11.642 1.00 91.38 587 GLN A O 1
ATOM 4671 N N . MET A 1 588 ? -8.596 5.827 11.666 1.00 92.19 588 MET A N 1
ATOM 4672 C CA . MET A 1 588 ? -9.740 5.011 11.268 1.00 92.19 588 MET A CA 1
ATOM 4673 C C . MET A 1 588 ? -10.740 4.752 12.410 1.00 92.19 588 MET A C 1
ATOM 4675 O O . MET A 1 588 ? -11.938 4.687 12.153 1.00 92.19 588 MET A O 1
ATOM 4679 N N . THR A 1 589 ? -10.282 4.582 13.656 1.00 95.06 589 THR A N 1
ATOM 4680 C CA . THR A 1 589 ? -11.109 4.026 14.754 1.00 95.06 589 THR A CA 1
ATOM 4681 C C . THR A 1 589 ? -11.471 5.023 15.858 1.00 95.06 589 THR A C 1
ATOM 4683 O O . THR A 1 589 ? -12.474 4.833 16.553 1.00 95.06 589 THR A O 1
ATOM 4686 N N . HIS A 1 590 ? -10.723 6.123 16.010 1.00 92.81 590 HIS A N 1
ATOM 4687 C CA . HIS A 1 590 ? -10.834 7.008 17.179 1.00 92.81 590 HIS A CA 1
ATOM 4688 C C . HIS A 1 590 ? -12.215 7.655 17.361 1.00 92.81 590 HIS A C 1
ATOM 4690 O O . HIS A 1 590 ? -12.611 7.935 18.491 1.00 92.81 590 HIS A O 1
ATOM 4696 N N . ARG A 1 591 ? -12.970 7.865 16.272 1.00 90.69 591 ARG A N 1
ATOM 4697 C CA . ARG A 1 591 ? -14.329 8.434 16.311 1.00 90.69 591 ARG A CA 1
ATOM 4698 C C . ARG A 1 591 ? -15.396 7.473 16.844 1.00 90.69 591 ARG A C 1
ATOM 4700 O O . ARG A 1 591 ? -16.512 7.921 17.086 1.00 90.69 591 ARG A O 1
ATOM 4707 N N . ILE A 1 592 ? -15.067 6.188 16.985 1.00 93.00 592 ILE A N 1
ATOM 4708 C CA . ILE A 1 592 ? -15.989 5.135 17.422 1.00 93.00 592 ILE A CA 1
ATOM 4709 C C . ILE A 1 592 ? -15.600 4.630 18.815 1.00 93.00 592 ILE A C 1
ATOM 4711 O O . ILE A 1 592 ? -16.424 4.654 19.721 1.00 93.00 592 ILE A O 1
ATOM 4715 N N . SER A 1 593 ? -14.351 4.194 19.004 1.00 94.25 593 SER A N 1
ATOM 4716 C CA . SER A 1 593 ? -13.921 3.523 20.242 1.00 94.25 593 SER A CA 1
ATOM 4717 C C . SER A 1 593 ? -13.003 4.344 21.147 1.00 94.25 593 SER A C 1
ATOM 4719 O O . SER A 1 593 ? -12.746 3.939 22.282 1.00 94.25 593 SER A O 1
ATOM 4721 N N . GLY A 1 594 ? -12.479 5.466 20.648 1.00 92.19 594 GLY A N 1
ATOM 4722 C CA . GLY A 1 594 ? -11.333 6.163 21.238 1.00 92.19 594 GLY A CA 1
ATOM 4723 C C . GLY A 1 594 ? -9.965 5.628 20.787 1.00 92.19 594 GLY A C 1
ATOM 4724 O O . GLY A 1 594 ? -8.960 6.233 21.142 1.00 92.19 594 GLY A O 1
ATOM 4725 N N . ALA A 1 595 ? -9.921 4.558 19.979 1.00 95.12 595 ALA A N 1
ATOM 4726 C CA . ALA A 1 595 ? -8.706 3.931 19.444 1.00 95.12 595 ALA A CA 1
ATOM 4727 C C . ALA A 1 595 ? -7.669 3.558 20.520 1.00 95.12 595 ALA A C 1
ATOM 4729 O O . ALA A 1 595 ? -6.525 4.013 20.483 1.00 95.12 595 ALA A O 1
ATOM 4730 N N . HIS A 1 596 ? -8.057 2.720 21.484 1.00 96.31 596 HIS A N 1
ATOM 4731 C CA . HIS A 1 596 ? -7.120 2.245 22.508 1.00 96.31 596 HIS A CA 1
ATOM 4732 C C . HIS A 1 596 ? -6.100 1.277 21.891 1.00 96.31 596 HIS A C 1
ATOM 4734 O O . HIS A 1 596 ? -4.908 1.347 22.185 1.00 96.31 596 HIS A O 1
ATOM 4740 N N . LEU A 1 597 ? -6.604 0.361 21.056 1.00 96.44 597 LEU A N 1
ATOM 4741 C CA . LEU A 1 597 ? -5.926 -0.669 20.260 1.00 96.44 597 LEU A CA 1
ATOM 4742 C C . LEU A 1 597 ? -4.970 -1.600 21.034 1.00 96.44 597 LEU A C 1
ATOM 4744 O O . LEU A 1 597 ? -4.235 -2.384 20.431 1.00 96.44 597 LEU A O 1
ATOM 4748 N N . ASN A 1 598 ? -4.980 -1.518 22.366 1.00 95.44 598 ASN A N 1
ATOM 4749 C CA . ASN A 1 598 ? -4.008 -2.108 23.274 1.00 95.44 598 ASN A CA 1
ATOM 4750 C C . ASN A 1 598 ? -4.644 -2.325 24.671 1.00 95.44 598 ASN A C 1
ATOM 4752 O O . ASN A 1 598 ? -5.150 -1.360 25.260 1.00 95.44 598 ASN A O 1
ATOM 4756 N N . PRO A 1 599 ? -4.563 -3.541 25.252 1.00 95.75 599 PRO A N 1
ATOM 4757 C CA . PRO A 1 599 ? -5.069 -3.837 26.595 1.00 95.75 599 PRO A CA 1
ATOM 4758 C C . PRO A 1 599 ? -4.539 -2.920 27.706 1.00 95.75 599 PRO A C 1
ATOM 4760 O O . PRO A 1 599 ? -5.299 -2.545 28.596 1.00 95.75 599 PRO A O 1
ATOM 4763 N N . ALA A 1 600 ? -3.268 -2.508 27.652 1.00 93.44 600 ALA A N 1
ATOM 4764 C CA . ALA A 1 600 ? -2.663 -1.636 28.662 1.00 93.44 600 ALA A CA 1
ATOM 4765 C C . ALA A 1 600 ? -3.222 -0.203 28.608 1.00 93.44 600 ALA A C 1
ATOM 4767 O O . ALA A 1 600 ? -3.471 0.402 29.651 1.00 93.44 600 ALA A O 1
ATOM 4768 N N . VAL A 1 601 ? -3.499 0.318 27.405 1.00 94.19 601 VAL A N 1
ATOM 4769 C CA . VAL A 1 601 ? -4.168 1.621 27.217 1.00 94.19 601 VAL A CA 1
ATOM 4770 C C . VAL A 1 601 ? -5.609 1.547 27.726 1.00 94.19 601 VAL A C 1
ATOM 4772 O O . VAL A 1 601 ? -6.059 2.433 28.453 1.00 94.19 601 VAL A O 1
ATOM 4775 N N . SER A 1 602 ? -6.313 0.449 27.434 1.00 96.69 602 SER A N 1
ATOM 4776 C CA . SER A 1 602 ? -7.648 0.188 27.985 1.00 96.69 602 SER A CA 1
ATOM 4777 C C . SER A 1 602 ? -7.639 0.115 29.517 1.00 96.69 602 SER A C 1
ATOM 4779 O O . SER A 1 602 ? 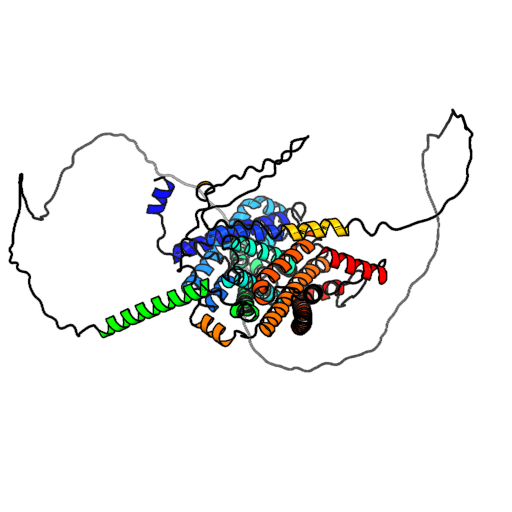-8.523 0.682 30.154 1.00 96.69 602 SER A O 1
ATOM 4781 N N . PHE A 1 603 ? -6.636 -0.528 30.121 1.00 96.06 603 PHE A N 1
ATOM 4782 C CA . PHE A 1 603 ? -6.504 -0.634 31.577 1.00 96.06 603 PHE A CA 1
ATOM 4783 C C . PHE A 1 603 ? -6.209 0.722 32.233 1.00 96.06 603 PHE A C 1
ATOM 4785 O O . PHE A 1 603 ? -6.846 1.081 33.220 1.00 96.06 603 PHE A O 1
ATOM 4792 N N . PHE A 1 604 ? -5.320 1.527 31.647 1.00 93.94 604 PHE A N 1
ATOM 4793 C CA . PHE A 1 604 ? -5.058 2.904 32.081 1.00 93.94 604 PHE A CA 1
ATOM 4794 C C . PHE A 1 604 ? -6.320 3.784 32.042 1.00 93.94 604 PHE A C 1
ATOM 4796 O O . PHE A 1 604 ? -6.582 4.566 32.956 1.00 93.94 604 PHE A O 1
ATOM 4803 N N . LEU A 1 605 ? -7.161 3.630 31.017 1.00 95.06 605 LEU A N 1
ATOM 4804 C CA . LEU A 1 605 ? -8.423 4.366 30.926 1.00 95.06 605 LEU A CA 1
ATOM 4805 C C . LEU A 1 605 ? -9.500 3.816 31.882 1.00 95.06 605 LEU A C 1
ATOM 4807 O O . LEU A 1 605 ? -10.369 4.577 32.312 1.00 95.06 605 LEU A O 1
ATOM 4811 N N . LEU A 1 606 ? -9.415 2.545 32.295 1.00 96.56 606 LEU A N 1
ATOM 4812 C CA . LEU A 1 606 ? -10.225 1.984 33.382 1.00 96.56 606 LEU A CA 1
ATOM 4813 C C . LEU A 1 606 ? -9.804 2.541 34.754 1.00 96.56 606 LEU A C 1
ATOM 4815 O O . LEU A 1 606 ? -10.671 2.964 35.519 1.00 96.56 606 LEU A O 1
ATOM 4819 N N . THR A 1 607 ? -8.504 2.611 35.071 1.00 95.31 607 THR A N 1
ATOM 4820 C CA . THR A 1 607 ? -8.033 3.170 36.358 1.00 95.31 607 THR A CA 1
ATOM 4821 C C . THR A 1 607 ? -8.342 4.664 36.480 1.00 95.31 607 THR A C 1
ATOM 4823 O O . THR A 1 607 ? -8.733 5.124 37.552 1.00 95.31 607 THR A O 1
ATOM 4826 N N . GLN A 1 608 ? -8.304 5.408 35.368 1.00 95.44 608 GLN A N 1
ATOM 4827 C CA . GLN A 1 608 ? -8.789 6.793 35.290 1.00 95.44 608 GLN A CA 1
ATOM 4828 C C . GLN A 1 608 ? -10.328 6.935 35.283 1.00 95.44 608 GLN A C 1
ATOM 4830 O O . GLN A 1 608 ? -10.827 8.050 35.139 1.00 95.44 608 GLN A O 1
ATOM 4835 N N . ARG A 1 609 ? -11.091 5.838 35.426 1.00 93.81 609 ARG A N 1
ATOM 4836 C CA . ARG A 1 609 ? -12.570 5.791 35.386 1.00 93.81 609 ARG A CA 1
ATOM 4837 C C . ARG A 1 609 ? -13.193 6.383 34.107 1.00 93.81 609 ARG A C 1
ATOM 4839 O O . ARG A 1 609 ? -14.342 6.816 34.119 1.00 93.81 609 ARG A O 1
ATOM 4846 N N . LYS A 1 610 ? -12.450 6.385 32.994 1.00 93.19 610 LYS A N 1
ATOM 4847 C CA . LYS A 1 610 ? -12.898 6.866 31.671 1.00 93.19 610 LYS A CA 1
ATOM 4848 C C . LYS A 1 610 ? -13.647 5.799 30.865 1.00 93.19 610 LYS A C 1
ATOM 4850 O O . LYS A 1 610 ? -14.364 6.147 29.932 1.00 93.19 610 LYS A O 1
ATOM 4855 N N . ILE A 1 611 ? -13.514 4.522 31.228 1.00 96.06 611 ILE A N 1
ATOM 4856 C CA . ILE A 1 611 ? -14.347 3.417 30.726 1.00 96.06 611 ILE A CA 1
ATOM 4857 C C . ILE A 1 611 ? -14.878 2.555 31.877 1.00 96.06 611 ILE A C 1
ATOM 4859 O O . ILE A 1 611 ? -14.316 2.549 32.971 1.00 96.06 611 ILE A O 1
ATOM 4863 N N . SER A 1 612 ? -15.952 1.805 31.621 1.00 97.06 612 SER A N 1
ATOM 4864 C CA . SER A 1 612 ? -16.479 0.799 32.550 1.00 97.06 612 SER A CA 1
ATOM 4865 C C . SER A 1 612 ? -15.699 -0.518 32.472 1.00 97.06 612 SER A C 1
ATOM 4867 O O . SER A 1 612 ? -15.080 -0.829 31.451 1.00 97.06 612 SER A O 1
ATOM 4869 N N . LEU A 1 613 ? -15.784 -1.339 33.525 1.00 96.94 613 LEU A N 1
ATOM 4870 C CA . LEU A 1 613 ? -15.162 -2.669 33.567 1.00 96.94 613 LEU A CA 1
ATOM 4871 C C . LEU A 1 613 ? -15.662 -3.586 32.433 1.00 96.94 613 LEU A C 1
ATOM 4873 O O . LEU A 1 613 ? -14.867 -4.285 31.813 1.00 96.94 613 LEU A O 1
ATOM 4877 N N . ALA A 1 614 ? -16.956 -3.531 32.100 1.00 96.00 614 ALA A N 1
ATOM 4878 C CA . ALA A 1 614 ? -17.520 -4.284 30.977 1.00 96.00 614 ALA A CA 1
ATOM 4879 C C . ALA A 1 614 ? -16.928 -3.844 29.624 1.00 96.00 614 ALA A C 1
ATOM 4881 O O . ALA A 1 614 ? -16.558 -4.689 28.809 1.00 96.00 614 ALA A O 1
ATOM 4882 N N . ARG A 1 615 ? -16.764 -2.527 29.404 1.00 97.38 615 ARG A N 1
ATOM 4883 C CA . ARG A 1 615 ? -16.102 -1.997 28.200 1.00 97.38 615 ARG A CA 1
ATOM 4884 C C . ARG A 1 615 ? -14.634 -2.412 28.142 1.00 97.38 615 ARG A C 1
ATOM 4886 O O . ARG A 1 615 ? -14.183 -2.827 27.083 1.00 97.38 615 ARG A O 1
ATOM 4893 N N . PHE A 1 616 ? -13.922 -2.375 29.269 1.00 97.88 616 PHE A N 1
ATOM 4894 C CA . PHE A 1 616 ? -12.546 -2.866 29.364 1.00 97.88 616 PHE A CA 1
ATOM 4895 C C . PHE A 1 616 ? -12.426 -4.342 28.954 1.00 97.88 616 PHE A C 1
ATOM 4897 O O . PHE A 1 616 ? -11.639 -4.654 28.066 1.00 97.88 616 PHE A O 1
ATOM 4904 N N . ILE A 1 617 ? -13.229 -5.237 29.541 1.00 98.00 617 ILE A N 1
ATOM 4905 C CA . ILE A 1 617 ? -13.173 -6.680 29.251 1.00 98.00 617 ILE A CA 1
ATOM 4906 C C . ILE A 1 617 ? -13.451 -6.952 27.765 1.00 98.00 617 ILE A C 1
ATOM 4908 O O . ILE A 1 617 ? -12.681 -7.659 27.115 1.00 98.00 617 ILE A O 1
ATOM 4912 N N . LEU A 1 618 ? -14.501 -6.343 27.201 1.00 98.00 618 LEU A N 1
ATOM 4913 C CA . LEU A 1 618 ? -14.840 -6.507 25.784 1.00 98.00 618 LEU A CA 1
ATOM 4914 C C . LEU A 1 618 ? -13.760 -5.941 24.853 1.00 98.00 618 LEU A C 1
ATOM 4916 O O . LEU A 1 618 ? -13.440 -6.576 23.851 1.00 98.00 618 LEU A O 1
ATOM 4920 N N . TYR A 1 619 ? -13.164 -4.791 25.188 1.00 98.19 619 TYR A N 1
ATOM 4921 C CA . TYR A 1 619 ? -12.028 -4.233 24.446 1.00 98.19 619 TYR A CA 1
ATOM 4922 C C . TYR A 1 619 ? -10.838 -5.199 24.459 1.00 98.19 619 TYR A C 1
ATOM 4924 O O . TYR A 1 619 ? -10.295 -5.489 23.401 1.00 98.19 619 TYR A O 1
ATOM 4932 N N . VAL A 1 620 ? -10.459 -5.748 25.619 1.00 98.44 620 VAL A N 1
ATOM 4933 C CA . VAL A 1 620 ? -9.325 -6.683 25.727 1.00 98.44 620 VAL A CA 1
ATOM 4934 C C . VAL A 1 620 ? -9.562 -7.950 24.901 1.00 98.44 620 VAL A C 1
ATOM 4936 O O . VAL A 1 620 ? -8.656 -8.381 24.186 1.00 98.44 620 VAL A O 1
ATOM 4939 N N . VAL A 1 621 ? -10.767 -8.529 24.936 1.00 98.38 621 VAL A N 1
ATOM 4940 C CA . VAL A 1 621 ? -11.114 -9.697 24.105 1.00 98.38 621 VAL A CA 1
ATOM 4941 C C . VAL A 1 621 ? -11.038 -9.350 22.613 1.00 98.38 621 VAL A C 1
ATOM 4943 O O . VAL A 1 621 ? -10.361 -10.045 21.856 1.00 98.38 621 VAL A O 1
ATOM 4946 N N . ALA A 1 622 ? -11.653 -8.242 22.192 1.00 98.31 622 ALA A N 1
ATOM 4947 C CA . ALA A 1 622 ? -11.629 -7.775 20.806 1.00 98.31 622 ALA A CA 1
ATOM 4948 C C . ALA A 1 622 ? -10.208 -7.501 20.289 1.00 98.31 622 ALA A C 1
ATOM 4950 O O . ALA A 1 622 ? -9.849 -7.958 19.204 1.00 98.31 622 ALA A O 1
ATOM 4951 N N . GLN A 1 623 ? -9.384 -6.816 21.084 1.00 98.56 623 GLN A N 1
ATOM 4952 C CA . GLN A 1 623 ? -7.986 -6.511 20.776 1.00 98.56 623 GLN A CA 1
ATOM 4953 C C . GLN A 1 623 ? -7.164 -7.798 20.594 1.00 98.56 623 GLN A C 1
ATOM 4955 O O . GLN A 1 623 ? -6.404 -7.898 19.633 1.00 98.56 623 GLN A O 1
ATOM 4960 N N . ASN A 1 624 ? -7.349 -8.816 21.445 1.00 97.94 624 ASN A N 1
ATOM 4961 C CA . ASN A 1 624 ? -6.637 -10.094 21.315 1.00 97.94 624 ASN A CA 1
ATOM 4962 C C . ASN A 1 624 ? -7.061 -10.892 20.068 1.00 97.94 624 ASN A C 1
ATOM 4964 O O . ASN A 1 624 ? -6.199 -11.394 19.348 1.00 97.94 624 ASN A O 1
ATOM 4968 N N . ILE A 1 625 ? -8.363 -10.971 19.762 1.00 98.38 625 ILE A N 1
ATOM 4969 C CA . ILE A 1 625 ? -8.845 -11.655 18.546 1.00 98.38 625 ILE A CA 1
ATOM 4970 C C . ILE A 1 625 ? -8.368 -10.904 17.288 1.00 98.38 625 ILE A C 1
ATOM 4972 O O . ILE A 1 625 ? -7.933 -11.530 16.320 1.00 98.38 625 ILE A O 1
ATOM 4976 N N . GLY A 1 626 ? -8.378 -9.566 17.317 1.00 98.19 626 GLY A N 1
ATOM 4977 C CA . GLY A 1 626 ? -7.839 -8.725 16.247 1.00 98.19 626 GLY A CA 1
ATOM 4978 C C . GLY A 1 626 ? -6.348 -8.972 16.024 1.00 98.19 626 GLY A C 1
ATOM 4979 O O . GLY A 1 626 ? -5.934 -9.276 14.906 1.00 98.19 626 GLY A O 1
ATOM 4980 N N . ALA A 1 627 ? -5.550 -8.930 17.095 1.00 98.06 627 ALA A N 1
ATOM 4981 C CA . ALA A 1 627 ? -4.115 -9.207 17.062 1.00 98.06 627 ALA A CA 1
ATOM 4982 C C . ALA A 1 627 ? -3.796 -10.592 16.470 1.00 98.06 627 ALA A C 1
ATOM 4984 O O . ALA A 1 627 ? -2.945 -10.702 15.584 1.00 98.06 627 ALA A O 1
ATOM 4985 N N . PHE A 1 628 ? -4.517 -11.630 16.908 1.00 97.81 628 PHE A N 1
ATOM 4986 C CA . PHE A 1 628 ? -4.372 -12.993 16.395 1.00 97.81 628 PHE A CA 1
ATOM 4987 C C . PHE A 1 628 ? -4.671 -13.083 14.892 1.00 97.81 628 PHE A C 1
ATOM 4989 O O . PHE A 1 628 ? -3.869 -13.633 14.137 1.00 97.81 628 PHE A O 1
ATOM 4996 N N . LEU A 1 629 ? -5.783 -12.502 14.425 1.00 98.00 629 LEU A N 1
ATOM 4997 C CA . LEU A 1 629 ? -6.124 -12.527 13.000 1.00 98.00 629 LEU A CA 1
ATOM 4998 C C . LEU A 1 629 ? -5.172 -11.670 12.147 1.00 98.00 629 LEU A C 1
ATOM 5000 O O . LEU A 1 629 ? -4.881 -12.045 11.013 1.00 98.00 629 LEU A O 1
ATOM 5004 N N . GLY A 1 630 ? -4.623 -10.575 12.681 1.00 97.38 630 GLY A N 1
ATOM 5005 C CA . GLY A 1 630 ? -3.611 -9.771 11.987 1.00 97.38 630 GLY A CA 1
ATOM 5006 C C . GLY A 1 630 ? -2.285 -10.524 11.814 1.00 97.38 630 GLY A C 1
ATOM 5007 O O . GLY A 1 630 ? -1.681 -10.516 10.735 1.00 97.38 630 GLY A O 1
ATOM 5008 N N . ALA A 1 631 ? -1.867 -11.258 12.850 1.00 97.44 631 ALA A N 1
ATOM 5009 C CA . ALA A 1 631 ? -0.737 -12.181 12.781 1.00 97.44 631 ALA A CA 1
ATOM 5010 C C . ALA A 1 631 ? -0.990 -13.336 11.793 1.00 97.44 631 ALA A C 1
ATOM 5012 O O . ALA A 1 631 ? -0.113 -13.643 10.986 1.00 97.44 631 ALA A O 1
ATOM 5013 N N . LEU A 1 632 ? -2.194 -13.921 11.786 1.00 97.25 632 LEU A N 1
ATOM 5014 C CA . LEU A 1 632 ? -2.577 -14.981 10.848 1.00 97.25 632 LEU A CA 1
ATOM 5015 C C . LEU A 1 632 ? -2.533 -14.509 9.386 1.00 97.25 632 LEU A C 1
ATOM 5017 O O . LEU A 1 632 ? -1.971 -15.202 8.541 1.00 97.25 632 LEU A O 1
ATOM 5021 N N . VAL A 1 633 ? -3.063 -13.321 9.079 1.00 96.25 633 VAL A N 1
ATOM 5022 C CA . VAL A 1 633 ? -3.010 -12.754 7.718 1.00 96.25 633 VAL A CA 1
ATOM 5023 C C . VAL A 1 633 ? -1.564 -12.485 7.287 1.00 96.25 633 VAL A C 1
ATOM 5025 O O . VAL A 1 633 ? -1.189 -12.841 6.170 1.00 96.25 633 VAL A O 1
ATOM 5028 N N . THR A 1 634 ? -0.722 -11.963 8.185 1.00 97.25 634 THR A N 1
ATOM 5029 C CA . THR A 1 634 ? 0.728 -11.828 7.942 1.00 97.25 634 THR A CA 1
ATOM 5030 C C . THR A 1 634 ? 1.374 -13.182 7.626 1.00 97.25 634 THR A C 1
ATOM 5032 O O . THR A 1 634 ? 2.095 -13.305 6.637 1.00 97.25 634 THR A O 1
ATOM 5035 N N . PHE A 1 635 ? 1.094 -14.213 8.432 1.00 96.44 635 PHE A N 1
ATOM 5036 C CA . PHE A 1 635 ? 1.636 -15.558 8.235 1.00 96.44 635 PHE A CA 1
ATOM 5037 C C . PHE A 1 635 ? 1.203 -16.170 6.897 1.00 96.4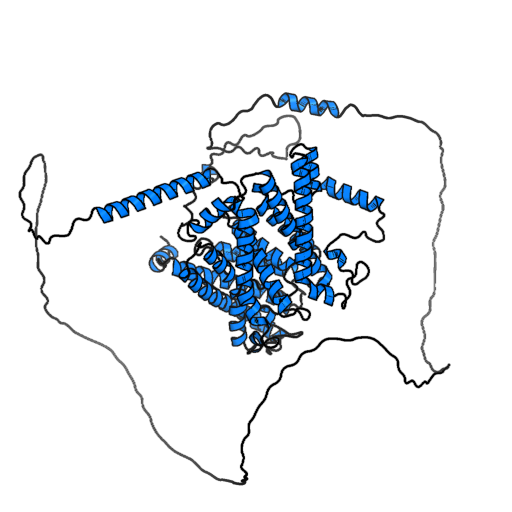4 635 PHE A C 1
ATOM 5039 O O . PHE A 1 635 ? 2.030 -16.767 6.220 1.00 96.44 635 PHE A O 1
ATOM 5046 N N . VAL A 1 636 ? -0.050 -15.977 6.471 1.00 96.38 636 VAL A N 1
ATOM 5047 C CA . VAL A 1 636 ? -0.553 -16.481 5.180 1.00 96.38 636 VAL A CA 1
ATOM 5048 C C . VAL A 1 636 ? 0.096 -15.765 3.988 1.00 96.38 636 VAL A C 1
ATOM 5050 O O . VAL A 1 636 ? 0.543 -16.435 3.060 1.00 96.38 636 VAL A O 1
ATOM 5053 N N . ILE A 1 637 ? 0.214 -14.430 4.014 1.00 96.44 637 ILE A N 1
ATOM 5054 C CA . ILE A 1 637 ? 0.855 -13.642 2.935 1.00 96.44 637 ILE A CA 1
ATOM 5055 C C . ILE A 1 637 ? 2.339 -14.005 2.773 1.00 96.44 637 ILE A C 1
ATOM 5057 O O . ILE A 1 637 ? 2.878 -13.988 1.664 1.00 96.44 637 ILE A O 1
ATOM 5061 N N . TYR A 1 638 ? 3.009 -14.337 3.876 1.00 96.38 638 TYR A N 1
ATOM 5062 C CA . TYR A 1 638 ? 4.447 -14.589 3.904 1.00 96.38 638 TYR A CA 1
ATOM 5063 C C . TYR A 1 638 ? 4.844 -16.050 4.125 1.00 96.38 638 TYR A C 1
ATOM 5065 O O . TYR A 1 638 ? 6.034 -16.326 4.273 1.00 96.38 638 TYR A O 1
ATOM 5073 N N . TYR A 1 639 ? 3.898 -16.993 4.093 1.00 95.88 639 TYR A N 1
ATOM 5074 C CA . TYR A 1 639 ? 4.148 -18.408 4.382 1.00 95.88 639 TYR A CA 1
ATOM 5075 C C . TYR A 1 639 ? 5.314 -18.975 3.562 1.00 95.88 639 TYR A C 1
ATOM 5077 O O . TYR A 1 639 ? 6.246 -19.557 4.109 1.00 95.88 639 TYR A O 1
ATOM 5085 N N . GLU A 1 640 ? 5.309 -18.739 2.249 1.00 95.62 640 GLU A N 1
ATOM 5086 C CA . GLU A 1 640 ? 6.352 -19.208 1.329 1.00 95.62 640 GLU A CA 1
ATOM 5087 C C . GLU A 1 640 ? 7.717 -18.557 1.619 1.00 95.62 640 GLU A C 1
ATOM 5089 O O . GLU A 1 640 ? 8.752 -19.216 1.539 1.00 95.62 640 GLU A O 1
ATOM 5094 N N . ALA A 1 641 ? 7.730 -17.282 2.022 1.00 95.00 641 ALA A N 1
ATOM 5095 C CA . ALA A 1 641 ? 8.945 -16.542 2.358 1.00 95.00 641 ALA A CA 1
ATOM 5096 C C . ALA A 1 641 ? 9.556 -17.022 3.689 1.00 95.00 641 ALA A C 1
ATOM 5098 O O . ALA A 1 641 ? 10.757 -17.272 3.770 1.00 95.00 641 ALA A O 1
ATOM 5099 N N . ILE A 1 642 ? 8.720 -17.199 4.717 1.00 95.56 642 ILE A N 1
ATOM 5100 C CA . ILE A 1 642 ? 9.096 -17.699 6.048 1.00 95.56 642 ILE A CA 1
ATOM 5101 C C . ILE A 1 642 ? 9.604 -19.145 5.942 1.00 95.56 642 ILE A C 1
ATOM 5103 O O . ILE A 1 642 ? 10.688 -19.459 6.437 1.00 95.56 642 ILE A O 1
ATOM 5107 N N . THR A 1 643 ? 8.874 -20.008 5.231 1.00 94.69 643 THR A N 1
ATOM 5108 C CA . THR A 1 643 ? 9.258 -21.407 4.992 1.00 94.69 643 THR A CA 1
ATOM 5109 C C . THR A 1 643 ? 10.541 -21.507 4.157 1.00 94.69 643 THR A C 1
ATOM 5111 O O . THR A 1 643 ? 11.411 -22.317 4.473 1.00 94.69 643 THR A O 1
ATOM 5114 N N . SER A 1 644 ? 10.728 -20.650 3.144 1.00 94.19 644 SER A N 1
ATOM 5115 C CA . SER A 1 644 ? 11.983 -20.584 2.378 1.00 94.19 644 SER A CA 1
ATOM 5116 C C . SER A 1 644 ? 13.164 -20.050 3.198 1.00 94.19 644 SER A C 1
ATOM 5118 O O . SER A 1 644 ? 14.306 -20.392 2.892 1.00 94.19 644 SER A O 1
ATOM 5120 N N . TYR A 1 645 ? 12.927 -19.218 4.215 1.00 94.00 645 TYR A N 1
ATOM 5121 C CA . TYR A 1 645 ? 13.976 -18.682 5.088 1.00 94.00 645 TYR A CA 1
ATOM 5122 C C . TYR A 1 645 ? 14.519 -19.738 6.054 1.00 94.00 645 TYR A C 1
ATOM 5124 O O . TYR A 1 645 ? 15.731 -19.838 6.234 1.00 94.00 645 TYR A O 1
ATOM 5132 N N . GLY A 1 646 ? 13.621 -20.536 6.639 1.00 92.56 646 GLY A N 1
ATOM 5133 C CA . GLY A 1 646 ? 13.946 -21.644 7.540 1.00 92.56 646 GLY A CA 1
ATOM 5134 C C . GLY A 1 646 ? 14.145 -22.999 6.849 1.00 92.56 646 GLY A C 1
ATOM 5135 O O . GLY A 1 646 ? 14.127 -24.026 7.520 1.00 92.56 646 GLY A O 1
ATOM 5136 N N . ASN A 1 647 ? 14.303 -23.031 5.519 1.00 91.88 647 ASN A N 1
ATOM 5137 C CA . ASN A 1 647 ? 14.504 -24.253 4.727 1.00 91.88 647 ASN A CA 1
ATOM 5138 C C . ASN A 1 647 ? 13.483 -25.373 5.046 1.00 91.88 647 ASN A C 1
ATOM 5140 O O . ASN A 1 647 ? 13.847 -26.514 5.325 1.00 91.88 647 ASN A O 1
ATOM 5144 N N . GLY A 1 648 ? 12.193 -25.025 5.072 1.00 91.69 648 GLY A N 1
ATOM 5145 C CA . GLY A 1 648 ? 11.094 -25.934 5.422 1.00 91.69 648 GLY A CA 1
ATOM 5146 C C . GLY A 1 648 ? 10.736 -25.985 6.914 1.00 91.69 648 GLY A C 1
ATOM 5147 O O . GLY A 1 648 ? 9.660 -26.468 7.253 1.00 91.69 648 GLY A O 1
ATOM 5148 N N . THR A 1 649 ? 11.590 -25.469 7.803 1.00 92.19 649 THR A N 1
ATOM 5149 C CA . THR A 1 649 ? 11.406 -25.524 9.265 1.00 92.19 649 THR A CA 1
ATOM 5150 C C . THR A 1 649 ? 11.050 -24.152 9.842 1.00 92.19 649 THR A C 1
ATOM 5152 O O . THR A 1 649 ? 11.598 -23.131 9.432 1.00 92.19 649 THR A O 1
ATOM 5155 N N . LEU A 1 650 ? 10.146 -24.113 10.825 1.00 93.31 650 LEU A N 1
ATOM 5156 C CA . LEU A 1 650 ? 9.819 -22.899 11.581 1.00 93.31 650 LEU A CA 1
ATOM 5157 C C . LEU A 1 650 ? 10.625 -22.873 12.885 1.00 93.31 650 LEU A C 1
ATOM 5159 O O . LEU A 1 650 ? 10.502 -23.780 13.706 1.00 93.31 650 LEU A O 1
ATOM 5163 N N . TYR A 1 651 ? 11.445 -21.838 13.083 1.00 90.38 651 TYR A N 1
ATOM 5164 C CA . TYR A 1 651 ? 12.354 -21.735 14.228 1.00 90.38 651 TYR A CA 1
ATOM 5165 C C . TYR A 1 651 ? 11.904 -20.666 15.230 1.00 90.38 651 TYR A C 1
ATOM 5167 O O . TYR A 1 651 ? 11.560 -19.541 14.855 1.00 90.38 651 TYR A O 1
ATOM 5175 N N . VAL A 1 652 ? 11.979 -21.004 16.520 1.00 89.31 652 VAL A N 1
ATOM 5176 C CA . VAL A 1 652 ? 11.727 -20.067 17.630 1.00 89.31 652 VAL A CA 1
ATOM 5177 C C . VAL A 1 652 ? 12.996 -19.301 18.019 1.00 89.31 652 VAL A C 1
ATOM 5179 O O . VAL A 1 652 ? 12.937 -18.107 18.293 1.00 89.31 652 VAL A O 1
ATOM 5182 N N . THR A 1 653 ? 14.149 -19.972 18.001 1.00 85.94 653 THR A N 1
ATOM 5183 C CA . THR A 1 653 ? 15.459 -19.434 18.399 1.00 85.94 653 THR A CA 1
ATOM 5184 C C . THR A 1 653 ? 16.544 -19.805 17.379 1.00 85.94 653 THR A C 1
ATOM 5186 O O . THR A 1 653 ? 16.315 -20.598 16.465 1.00 85.94 653 THR A O 1
ATOM 5189 N N . GLY A 1 654 ? 17.735 -19.212 17.514 1.00 86.38 654 GLY A N 1
ATOM 5190 C CA . GLY A 1 654 ? 18.865 -19.434 16.605 1.00 86.38 654 GLY A CA 1
ATOM 5191 C C . GLY A 1 654 ? 18.864 -18.526 15.361 1.00 86.38 654 GLY A C 1
ATOM 5192 O O . GLY A 1 654 ? 18.014 -17.645 15.229 1.00 86.38 654 GLY A O 1
ATOM 5193 N N . PRO A 1 655 ? 19.822 -18.711 14.432 1.00 85.31 655 PRO A N 1
ATOM 5194 C CA . PRO A 1 655 ? 20.071 -17.780 13.323 1.00 85.31 655 PRO A CA 1
ATOM 5195 C C . PRO A 1 655 ? 18.967 -17.744 12.253 1.00 85.31 655 PRO A C 1
ATOM 5197 O O . PRO A 1 655 ? 18.949 -16.828 11.435 1.00 85.31 655 PRO A O 1
ATOM 5200 N N . TYR A 1 656 ? 18.053 -18.719 12.260 1.00 90.25 656 TYR A N 1
ATOM 5201 C CA . TYR A 1 656 ? 16.910 -18.803 11.345 1.00 90.25 656 TYR A CA 1
ATOM 5202 C C . TYR A 1 656 ? 15.563 -18.532 12.038 1.00 90.25 656 TYR A C 1
ATOM 5204 O O . TYR A 1 656 ? 14.516 -18.833 11.468 1.00 90.25 656 TYR A O 1
ATOM 5212 N N . ALA A 1 657 ? 15.575 -17.978 13.258 1.00 90.31 657 ALA A N 1
ATOM 5213 C CA . ALA A 1 657 ? 14.372 -17.702 14.041 1.00 90.31 657 ALA A CA 1
ATOM 5214 C C . ALA A 1 657 ? 13.382 -16.785 13.304 1.00 90.31 657 ALA A C 1
ATOM 5216 O O . ALA A 1 657 ? 13.710 -15.663 12.921 1.00 90.31 657 ALA A O 1
ATOM 5217 N N . THR A 1 658 ? 12.142 -17.255 13.166 1.00 93.62 658 THR A N 1
ATOM 5218 C CA . THR A 1 658 ? 11.031 -16.527 12.535 1.00 93.62 658 THR A CA 1
ATOM 5219 C C . THR A 1 658 ? 9.845 -16.320 13.477 1.00 93.62 658 THR A C 1
ATOM 5221 O O . THR A 1 658 ? 9.021 -15.452 13.212 1.00 93.62 658 THR A O 1
ATOM 5224 N N . ALA A 1 659 ? 9.778 -17.001 14.630 1.00 92.38 659 ALA A N 1
ATOM 5225 C CA . ALA A 1 659 ? 8.751 -16.720 15.645 1.00 92.38 659 ALA A CA 1
ATOM 5226 C C . ALA A 1 659 ? 8.807 -15.270 16.173 1.00 92.38 659 ALA A C 1
ATOM 5228 O O . ALA A 1 659 ? 7.771 -14.692 16.502 1.00 92.38 659 ALA A O 1
ATOM 5229 N N . GLY A 1 660 ? 9.998 -14.653 16.169 1.00 90.25 660 GLY A N 1
ATOM 5230 C CA . GLY A 1 660 ? 10.225 -13.243 16.520 1.00 90.25 660 GLY A CA 1
ATOM 5231 C C . GLY A 1 660 ? 9.493 -12.213 15.642 1.00 90.25 660 GLY A C 1
ATOM 5232 O O . GLY A 1 660 ? 9.508 -11.029 15.955 1.00 90.25 660 GLY A O 1
ATOM 5233 N N . ILE A 1 661 ? 8.846 -12.654 14.557 1.00 93.25 661 ILE A N 1
ATOM 5234 C CA . ILE A 1 661 ? 7.942 -11.846 13.724 1.00 93.25 661 ILE A CA 1
ATOM 5235 C C . ILE A 1 661 ? 6.610 -11.570 14.440 1.00 93.25 661 ILE A C 1
ATOM 5237 O O . ILE A 1 661 ? 5.994 -10.531 14.216 1.00 93.25 661 ILE A O 1
ATOM 5241 N N . PHE A 1 662 ? 6.154 -12.506 15.278 1.00 94.44 662 PHE A N 1
ATOM 5242 C CA . PHE A 1 662 ? 4.803 -12.519 15.850 1.00 94.44 662 PHE A CA 1
ATOM 5243 C C . PHE A 1 662 ? 4.779 -12.345 17.376 1.00 94.44 662 PHE A C 1
ATOM 5245 O O . PHE A 1 662 ? 3.712 -12.134 17.946 1.00 94.44 662 PHE A O 1
ATOM 5252 N N . SER A 1 663 ? 5.932 -12.461 18.043 1.00 89.00 663 SER A N 1
ATOM 5253 C CA . SER A 1 663 ? 6.067 -12.317 19.495 1.00 89.00 663 SER A CA 1
ATOM 5254 C C . SER A 1 663 ? 7.474 -11.855 19.881 1.00 89.00 663 SER A C 1
ATOM 5256 O O . SER A 1 663 ? 8.453 -12.179 19.210 1.00 89.00 663 SER A O 1
ATOM 5258 N N . THR A 1 664 ? 7.593 -11.110 20.980 1.00 83.31 664 THR A N 1
ATOM 5259 C CA . THR A 1 664 ? 8.877 -10.644 21.520 1.00 83.31 664 THR A CA 1
ATOM 5260 C C . THR A 1 664 ? 9.497 -11.688 22.445 1.00 83.31 664 THR A C 1
ATOM 5262 O O . THR A 1 664 ? 8.959 -11.966 23.517 1.00 83.31 664 THR A O 1
ATOM 5265 N N . TYR A 1 665 ? 10.663 -12.212 22.071 1.00 83.12 665 TYR A N 1
ATOM 5266 C CA . TYR A 1 665 ? 11.455 -13.115 22.909 1.00 83.12 665 TYR A CA 1
ATOM 5267 C C . TYR A 1 665 ? 12.541 -12.330 23.666 1.00 83.12 665 TYR A C 1
ATOM 5269 O O . TYR A 1 665 ? 13.145 -11.424 23.080 1.00 83.12 665 TYR A O 1
ATOM 5277 N N . PRO A 1 666 ? 12.807 -12.638 24.952 1.00 80.19 666 PRO A N 1
ATOM 5278 C CA . PRO A 1 666 ? 13.847 -11.961 25.719 1.00 80.19 666 PRO A CA 1
ATOM 5279 C C . PRO A 1 666 ? 15.234 -12.256 25.137 1.00 80.19 666 PRO A C 1
ATOM 5281 O O . PRO A 1 666 ? 15.502 -13.353 24.643 1.00 80.19 666 PRO A O 1
ATOM 5284 N N . GLN A 1 667 ? 16.133 -11.276 25.218 1.00 81.12 667 GLN A N 1
ATOM 5285 C CA . GLN A 1 667 ? 17.537 -11.483 24.860 1.00 81.12 667 GLN A CA 1
ATOM 5286 C C . GLN A 1 667 ? 18.222 -12.408 25.883 1.00 81.12 667 GLN A C 1
ATOM 5288 O O . GLN A 1 667 ? 17.845 -12.370 27.054 1.00 81.12 667 GLN A O 1
ATOM 5293 N N . PRO A 1 668 ? 19.262 -13.183 25.510 1.00 81.94 668 PRO A N 1
ATOM 5294 C CA . PRO A 1 668 ? 19.898 -14.151 26.416 1.00 81.94 668 PRO A CA 1
ATOM 5295 C C . PRO A 1 668 ? 20.468 -13.562 27.718 1.00 81.94 668 PRO A C 1
ATOM 5297 O O . PRO A 1 668 ? 20.640 -14.285 28.692 1.00 81.94 668 PRO A O 1
ATOM 5300 N N . TYR A 1 669 ? 20.754 -12.256 27.744 1.00 84.81 669 TYR A N 1
ATOM 5301 C CA . TYR A 1 669 ? 21.243 -11.523 28.917 1.00 84.81 669 TYR A CA 1
ATOM 5302 C C . TYR A 1 669 ? 20.127 -10.929 29.803 1.00 84.81 669 TYR A C 1
ATOM 5304 O O . TYR A 1 669 ? 20.417 -10.339 30.843 1.00 84.81 669 TYR A O 1
ATOM 5312 N N . LEU A 1 670 ? 18.856 -11.017 29.395 1.00 84.81 670 LEU A N 1
ATOM 5313 C CA . LEU A 1 670 ? 17.736 -10.351 30.059 1.00 84.81 670 LEU A CA 1
ATOM 5314 C C . LEU A 1 670 ? 17.036 -11.302 31.039 1.00 84.81 670 LEU A C 1
ATOM 5316 O O . LEU A 1 670 ? 16.272 -12.178 30.637 1.00 84.81 670 LEU A O 1
ATOM 5320 N N . SER A 1 671 ? 17.265 -11.105 32.340 1.00 88.38 671 SER A N 1
ATOM 5321 C CA . SER A 1 671 ? 16.555 -11.851 33.387 1.00 88.38 671 SER A CA 1
ATOM 5322 C C . SER A 1 671 ? 15.053 -11.534 33.393 1.00 88.38 671 SER A C 1
ATOM 5324 O O . SER A 1 671 ? 14.637 -10.448 32.986 1.00 88.38 671 SER A O 1
ATOM 5326 N N . ALA A 1 672 ? 14.224 -12.448 33.909 1.00 86.38 672 ALA A N 1
ATOM 5327 C CA . ALA A 1 672 ? 12.770 -12.253 33.974 1.00 86.38 672 ALA A CA 1
ATOM 5328 C C . ALA A 1 672 ? 12.369 -10.981 34.752 1.00 86.38 672 ALA A C 1
ATOM 5330 O O . ALA A 1 672 ? 11.486 -10.239 34.319 1.00 86.38 672 ALA A O 1
ATOM 5331 N N . LEU A 1 673 ? 13.066 -10.677 35.855 1.00 87.19 673 LEU A N 1
ATOM 5332 C CA . LEU A 1 673 ? 12.876 -9.432 36.606 1.00 87.19 673 LEU A CA 1
ATOM 5333 C C . LEU A 1 673 ? 13.332 -8.204 35.801 1.00 87.19 673 LEU A C 1
ATOM 5335 O O . LEU A 1 673 ? 12.628 -7.197 35.784 1.00 87.19 673 LEU A O 1
ATOM 5339 N N . GLY A 1 674 ? 14.463 -8.293 35.093 1.00 85.31 674 GLY A N 1
ATOM 5340 C CA . GLY A 1 674 ? 14.938 -7.232 34.202 1.00 85.31 674 GLY A CA 1
ATOM 5341 C C . GLY A 1 674 ? 13.939 -6.921 33.085 1.00 85.31 674 GLY A C 1
ATOM 5342 O O . GLY A 1 674 ? 13.616 -5.757 32.865 1.00 85.31 674 GLY A O 1
ATOM 5343 N N . GLY A 1 675 ? 13.384 -7.955 32.445 1.00 83.56 675 GLY A N 1
ATOM 5344 C CA . GLY A 1 675 ? 12.338 -7.824 31.430 1.00 83.56 675 GLY A CA 1
ATOM 5345 C C . GLY A 1 675 ? 11.035 -7.244 31.984 1.00 83.56 675 GLY A C 1
ATOM 5346 O O . GLY A 1 675 ? 10.445 -6.369 31.359 1.00 83.56 675 GLY A O 1
ATOM 5347 N N . CYS A 1 676 ? 10.613 -7.648 33.186 1.00 84.25 676 CYS A N 1
ATOM 5348 C CA . CYS A 1 676 ? 9.456 -7.053 33.860 1.00 84.25 676 CYS A CA 1
ATOM 5349 C C . CYS A 1 676 ? 9.660 -5.546 34.116 1.00 84.25 676 CYS A C 1
ATOM 5351 O O . CYS A 1 676 ? 8.818 -4.725 33.750 1.00 84.25 676 CYS A O 1
ATOM 5353 N N . ILE A 1 677 ? 10.817 -5.166 34.670 1.00 84.56 677 ILE A N 1
ATOM 5354 C CA . ILE A 1 677 ? 11.182 -3.766 34.932 1.00 84.56 677 ILE A CA 1
ATOM 5355 C C . ILE A 1 677 ? 11.260 -2.950 33.631 1.00 84.56 677 ILE A C 1
ATOM 5357 O O . ILE A 1 677 ? 10.835 -1.794 33.615 1.00 84.56 677 ILE A O 1
ATOM 5361 N N . ASP A 1 678 ? 11.776 -3.532 32.547 1.00 79.62 678 ASP A N 1
ATOM 5362 C CA . ASP A 1 678 ? 11.817 -2.910 31.221 1.00 79.62 678 ASP A CA 1
ATOM 5363 C C . ASP A 1 678 ? 10.406 -2.648 30.669 1.00 79.62 678 ASP A C 1
ATOM 5365 O O . ASP A 1 678 ? 10.065 -1.502 30.378 1.00 79.62 678 ASP A O 1
ATOM 5369 N N . GLN A 1 679 ? 9.530 -3.659 30.641 1.00 78.56 679 GLN A N 1
ATOM 5370 C CA . GLN A 1 679 ? 8.148 -3.505 30.165 1.00 78.56 679 GLN A CA 1
ATOM 5371 C C . GLN A 1 679 ? 7.351 -2.475 30.983 1.00 78.56 679 GLN A C 1
ATOM 5373 O O . GLN A 1 679 ? 6.616 -1.661 30.413 1.00 78.56 679 GLN A O 1
ATOM 5378 N N . VAL A 1 680 ? 7.537 -2.436 32.308 1.00 78.81 680 VAL A N 1
ATOM 5379 C CA . VAL A 1 680 ? 6.926 -1.414 33.176 1.00 78.81 680 VAL A CA 1
ATOM 5380 C C . VAL A 1 680 ? 7.452 -0.012 32.841 1.00 78.81 680 VAL A C 1
ATOM 5382 O O . VAL A 1 680 ? 6.651 0.913 32.701 1.00 78.81 680 VAL A O 1
ATOM 5385 N N . LYS A 1 681 ? 8.769 0.163 32.649 1.00 69.88 681 LYS A N 1
ATOM 5386 C CA . LYS A 1 681 ? 9.391 1.455 32.283 1.00 69.88 681 LYS A CA 1
ATOM 5387 C C . LYS A 1 681 ? 9.022 1.931 30.875 1.00 69.88 681 LYS A C 1
ATOM 5389 O O . LYS A 1 681 ? 8.867 3.132 30.661 1.00 69.88 681 LYS A O 1
ATOM 5394 N N . LEU A 1 682 ? 8.880 1.019 29.915 1.00 66.38 682 LEU A N 1
ATOM 5395 C CA . LEU A 1 682 ? 8.445 1.332 28.550 1.00 66.38 682 LEU A CA 1
ATOM 5396 C C . LEU A 1 682 ? 6.966 1.734 28.503 1.00 66.38 682 LEU A C 1
ATOM 5398 O O . LEU A 1 682 ? 6.593 2.600 27.711 1.00 66.38 682 LEU A O 1
ATOM 5402 N N . THR A 1 683 ? 6.138 1.150 29.372 1.00 59.91 683 THR A N 1
ATOM 5403 C CA . THR A 1 683 ? 4.711 1.482 29.484 1.00 59.91 683 THR A CA 1
ATOM 5404 C C . THR A 1 683 ? 4.498 2.820 30.199 1.00 59.91 683 THR A C 1
ATOM 5406 O O . THR A 1 683 ? 3.780 3.674 29.683 1.00 59.91 683 THR A O 1
ATOM 5409 N N . SER A 1 684 ? 5.161 3.059 31.338 1.00 57.78 684 SER A N 1
ATOM 5410 C CA . SER A 1 684 ? 4.986 4.288 32.136 1.00 57.78 684 SER A CA 1
ATOM 5411 C C . SER A 1 684 ? 5.563 5.557 31.497 1.00 57.78 684 SER A C 1
ATOM 5413 O O . SER A 1 684 ? 5.218 6.660 31.905 1.00 57.78 684 SER A O 1
ATOM 5415 N N . ARG A 1 685 ? 6.404 5.429 30.462 1.00 50.56 685 ARG A N 1
ATOM 5416 C CA . ARG A 1 685 ? 6.897 6.555 29.644 1.00 50.56 685 ARG A CA 1
ATOM 5417 C C . ARG A 1 685 ? 5.958 6.964 28.497 1.00 50.56 685 ARG A C 1
ATOM 5419 O O . ARG A 1 685 ? 6.329 7.829 27.708 1.00 50.56 685 ARG A O 1
ATOM 5426 N N . ARG A 1 686 ? 4.780 6.339 28.364 1.00 45.22 686 ARG A N 1
ATOM 5427 C CA . ARG A 1 686 ? 3.793 6.612 27.295 1.00 45.22 686 ARG A CA 1
ATOM 5428 C C . ARG A 1 686 ? 2.490 7.264 27.788 1.00 45.22 686 ARG A C 1
ATOM 5430 O O . ARG A 1 686 ? 1.565 7.411 26.990 1.00 45.22 686 ARG A O 1
ATOM 5437 N N . SER A 1 687 ? 2.419 7.632 29.069 1.00 32.53 687 SER A N 1
ATOM 5438 C CA . SER A 1 687 ? 1.264 8.249 29.746 1.00 32.53 687 SER A CA 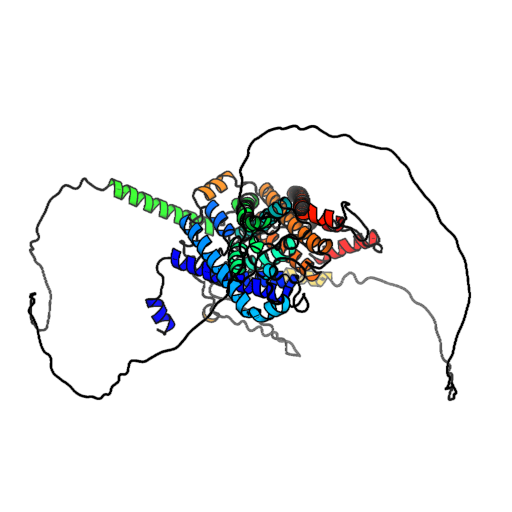1
ATOM 5439 C C . SER A 1 687 ? 1.589 9.639 30.276 1.00 32.53 687 SER A C 1
ATOM 5441 O O . SER A 1 687 ? 0.759 10.543 30.055 1.00 32.53 687 SER A O 1
#

Radius of gyration: 40.59 Å; chains: 1; bounding box: 125×119×134 Å

pLDDT: mean 70.78, std 30.78, range [21.03, 98.88]

InterPro domains:
  IPR000425 Major intrinsic protein [PF00230] (16-257)
  IPR000425 Major intrinsic protein [PF00230] (535-672)
  IPR000425 Major intrinsic protein [PR00783] (19-38)
  IPR000425 Major intrinsic protein [PR00783] (59-83)
  IPR000425 Major intrinsic protein [PR00783] (96-115)
  IPR000425 Major intrinsic protein [PR00783] (159-177)
  IPR000425 Major intrinsic protein [PR00783] (191-213)
  IPR000425 Major intrinsic protein [PR00783] (240-260)
  IPR000425 Major intrinsic protein [cd00333] (19-260)
  IPR022357 Major intrinsic protein, conserved site [PS00221] (77-85)
  IPR022357 Major intrinsic protein, conserved site [PS00221] (596-604)
  IPR023271 Aquaporin-like [G3DSA:1.20.1080.10] (15-265)
  IPR023271 Aquaporin-like [G3DSA:1.20.1080.10] (535-684)
  IPR023271 Aquaporin-like [SSF81338] (17-263)
  IPR023271 Aquaporin-like [SSF81338] (536-683)
  IPR050363 Major Intrinsic Protein/Aquaporin [PTHR43829] (11-268)

Secondary structure (DSSP, 8-state):
--HHHHHHHHH----HHHHHHHHHHHHHHHHHHHHHHHHHHHHHTTTSS--HHHHHHHHHHHHHHHHHHHTTTT----SHHHHHHHHHTTSS-HHHHHHHHHHHHHHHHHHHHHHHHHTHHHHHHHTTT---SSSTT--GGGTS----TT--HHHHHHHHHHHHHHHHHHHHHHH-GGGT--TTTHHHHHHHHHHHHHHHS-TTT-----HHHHHHHHHHHIIIII-THHHHTTTTTSTTHHHHHHHHHHHHHHHHHHHHTGGGSPPPHHHHHHHHHHHHHHHHHHHHHHHHHHS-------------------------------------------------------------------------------------------------------------------------------------------------------TTTTHHHHHHHHGGGGS-------TTEEEE--------SS-------EEEETTTTT----------TTSSPPPPHHHHHHHHHH----HHHHHHHHHHHHHHHHHHHHHHHHHHHHTTTTSS--HHHHHHHHHHHHHHHHHHHHHHH----SHHHHHHHHHTTSS-HHHHHHHHHHHHHHHHHHHHHHHHHHHHHHHHHTTT--BSSSTTB-GGGTSPPPPTT--HHHHHHHHHHHHHTT-

Foldseek 3Di:
DDPVVVVCVVPPDPDLLVQLLLLLLQLLLQLQLQLLLLLLCCQLVVNPRHALLRSLLSSLVSQLVSQVRNCLRQNNQLFLLSLLLLVVLVFDDPVSSVSSVVSSLNSLLNSLVNNCVVCVVSLCVLQVLQAECDDSSHDLCSQAKDFDPLADLVLLLLLLLQLLLLLLLLLLLLPDCLLVNPPNCSSVLNSLSSSLSLLFRCRGIHSLLGQSSHNSSLVNSCVSNNNPCSQCPPHNSPRCSSNPSSNNSNNNNNVVLCQLFVLARDDDPVNVVVVVVVVVVVVVVVVVVVVVVVPDDDDDDDDDDDDDDDDDDDDDDDDDDDDDDDDDDDDDDDDDDDDDDDDDDDDDDDDDDDDDDDDDDDDDDDDDDDDDDDDDDDDDDDDDDDDDDDDDDDDDDDDDDDDDYDDDDDDDDDDDDDDDDDDDDDDDDDDDDDDDDDDDDDDDDDPDDPVVVVVVVVVVPPDDPDDPPDPFWDWDFDDDDDDDDDDDDDTDTDIDGCVNVVNDPPPPPPSPCVSTPDRDPVSVVCSVVSHDPDLLVSLLSLLLQLLLQLLLSLLSSVCCCQLVVCNSHDPVSSVSSSVSSLVSSCSRRCSRNVSLLDLLSLVVCVVVVVDDPVSSVSSVVSSVNSNVNSVVSSCSSCVSSLCVLVVNDAACDDSSHDVCSNDDDDDPPADPVNVVVVVVVVSVVVD

Organism: NCBI:txid53326

Sequence (687 aa):
MNLVDRLRQKLNIGNELYRAALAELFCTGFLLFGGTCVNAQFILSQRRTNEWVCVAVGWGIVLLFAVQMGFRISGAHLNPAVSFFLFTQGKINALRFIVFVVAQNIGAFLGALSTFIVYYDAISHFDNRTRYVSGPRATANIFATYPQPHLSTFGGIIDQVAGTAVLCLGVAAITDRRNRIPPFLQPSFIGLLLTVLGMMVAMNAGYAINPARDFGPRLFTLCAGYGWRVFSYRNYKWFWIPIICPMIGAVIGAWLYEFFIGFHIPDDPETSYIHKKIFHKYRSTRHEILIEKKARPSRGRIRVRLSCDCDATSSYPSSYRRTHSQSHASSINCPFDFSDSRRSQSRGTNQRDSRGGEETVSKFGVGKKEKEIQDIESRSSRGVVHSLSIRNLAQFSYSGRMSSKDDLEKRPSSERDRERERKIHTDDTPPSLDKSPEQEQESEPQILRIALINQAFETRKKRHQVFSSDPSTVAFAIRLKGVKDAGTVLTLLAIVPKEALGILPCKNPPFPSSIFLEPTNMMERLRQKLHISDDLSRATLAEFFGTFYLLWGGNSIVVQFIVGKRKFDDWNGVNVGWGIVLLIAVQMTHRISGAHLNPAVSFFLLTQRKISLARFILYVVAQNIGAFLGALVTFVIYYEAITSYGNGTLYVTGPYATAGIFSTYPQPYLSALGGCIDQVKLTSRRS